Protein 7W2I (pdb70)

Organism: Mycobacterium tuberculosis (strain ATCC 25618 / H37Rv) (NCBI:txid83332)

Sequence (714 aa):
IDITGDWTVAVYCAASSPTHAELLELAAEVGAAIAGRGWTLVWGGGHVSAMGAVASAARACGGWTVGVIPKMLVYRELADHDADELIVTDTMWERKQIMEDRSDAFIVLPGGVGTLDELFDAWTDGYLGTHDKPIVMVDPWGHFDGLRAWLNGLLDTGYVSPTAMERLVVVDNVKDALRACAPSWTVAVYCAASSPTHAELLELAAEVGAAIAGRGWTLVWGGGHVSAMGAVASAARACGGWTVGVIPKMLVYRELADHDADELIVTDTMWERKQIMEDRSDAFIVLPGGVGTLDELFDAWTDGYLGTHDKPIVMVDPWGHFDGLRAWLNGLLDTGYVSPTAMERLVVVDNVKDALRACAPSWTVAVYCAASSPTHAELLELAAEVGAAIAGRGWTLVWGGGHVSAMGAVASAARACGGWTVGVIPKMLVYRELADHDADELIVTDTMWERKQIMEDRSDAFIVLPGGVGTLDELFDAWTDGYLGTHDKPIVMVDPWGHFDGLRAWLNGLLDTGYVSPTAMERLVVVDNVKDALRACAPSWTVAVYCAASSPTHAELLELAAEVGAAIAGRGWTLVWGGGHVSAMGAVASAARACGGWTVGVIPKMLVYRELADHDADELIVTDTMWERKQIMEDRSDAFIVLPGGVGTLDELFDAWTDGYLGTHDKPIVMVDPWGHFDGLRAWLNGLLDTGYVSPTAMERLVVVDNVKDALRACAPS

GO terms:
  GO:0009691 cytokinin biosynthetic process (P, IDA)
  GO:0016799 hydrolase activity, hydrolyzing N-glycosyl compounds (F, IDA)
  GO:0102682 cytokinin riboside 5'-monophosphate phosphoribohydrolase activity (F, EXP)

Structure (mmCIF, N/CA/C/O backbone):
data_7W2I
#
_entry.id   7W2I
#
_cell.length_a   67.958
_cell.length_b   75.976
_cell.length_c   134.953
_cell.angle_alpha   90.000
_cell.angle_beta   90.000
_cell.angle_gamma   90.000
#
_symmetry.space_group_name_H-M   'P 21 21 21'
#
loop_
_entity.id
_entity.type
_entity.pdbx_description
1 polymer "Cytokinin riboside 5'-monophosphate phosphoribohydrolase"
2 polymer "Cytokinin riboside 5'-monophosphate phosphoribohydrolase"
3 non-polymer 'MAGNESIUM ION'
4 non-polymer 1,2-ETHANEDIOL
5 non-polymer DI(HYDROXYETHYL)ETHER
6 non-polymer GLYCEROL
7 water water
#
loop_
_atom_site.group_PDB
_atom_site.id
_atom_site.type_symbol
_atom_site.label_atom_id
_atom_site.label_alt_id
_atom_site.label_comp_id
_atom_site.label_asym_id
_atom_site.label_entity_id
_atom_site.label_seq_id
_atom_site.pdbx_PDB_ins_code
_atom_site.Cartn_x
_atom_site.Cartn_y
_atom_site.Cartn_z
_atom_site.occupancy
_atom_site.B_iso_or_equiv
_atom_site.auth_seq_id
_atom_site.auth_comp_id
_atom_site.auth_asym_id
_atom_site.auth_atom_id
_atom_site.pdbx_PDB_model_num
ATOM 1 N N . ILE A 1 1 ? 2.280 -40.612 8.377 1.00 36.52 5 ILE A N 1
ATOM 2 C CA . ILE A 1 1 ? 2.998 -40.052 7.187 1.00 40.88 5 ILE A CA 1
ATOM 3 C C . ILE A 1 1 ? 3.410 -38.596 7.475 1.00 40.11 5 ILE A C 1
ATOM 4 O O . ILE A 1 1 ? 2.599 -37.819 8.037 1.00 41.45 5 ILE A O 1
ATOM 9 N N . ASP A 1 2 ? 4.629 -38.222 7.089 1.00 38.72 6 ASP A N 1
ATOM 10 C CA . ASP A 1 2 ? 5.194 -36.877 7.385 1.00 40.89 6 ASP A CA 1
ATOM 11 C C . ASP A 1 2 ? 4.236 -35.790 6.871 1.00 38.86 6 ASP A C 1
ATOM 12 O O . ASP A 1 2 ? 3.712 -35.955 5.769 1.00 41.53 6 ASP A O 1
ATOM 17 N N . ILE A 1 3 ? 4.074 -34.689 7.606 1.00 33.78 7 ILE A N 1
ATOM 18 C CA . ILE A 1 3 ? 3.203 -33.547 7.187 1.00 31.88 7 ILE A CA 1
ATOM 19 C C . ILE A 1 3 ? 3.767 -32.938 5.890 1.00 31.56 7 ILE A C 1
ATOM 20 O O . ILE A 1 3 ? 4.980 -32.947 5.731 1.00 28.12 7 ILE A O 1
ATOM 25 N N . THR A 1 4 ? 2.903 -32.490 4.968 1.00 31.00 8 THR A N 1
ATOM 26 C CA . THR A 1 4 ? 3.233 -31.570 3.839 1.00 29.30 8 THR A CA 1
ATOM 27 C C . THR A 1 4 ? 2.364 -30.314 3.932 1.00 26.57 8 THR A C 1
ATOM 28 O O . THR A 1 4 ? 1.268 -30.327 4.592 1.00 20.89 8 THR A O 1
ATOM 32 N N . GLY A 1 5 ? 2.847 -29.232 3.326 1.00 24.22 9 GLY A N 1
ATOM 33 C CA . GLY A 1 5 ? 2.038 -28.018 3.152 1.00 24.12 9 GLY A CA 1
ATOM 34 C C . GLY A 1 5 ? 1.843 -27.254 4.453 1.00 23.97 9 GLY A C 1
ATOM 35 O O . GLY A 1 5 ? 0.837 -26.523 4.522 1.00 25.38 9 GLY A O 1
ATOM 36 N N . ASP A 1 6 ? 2.808 -27.328 5.392 1.00 18.49 10 ASP A N 1
ATOM 37 C CA . ASP A 1 6 ? 2.716 -26.693 6.730 1.00 16.95 10 ASP A CA 1
ATOM 38 C C . ASP A 1 6 ? 3.675 -25.488 6.819 1.00 13.67 10 ASP A C 1
ATOM 39 O O . ASP A 1 6 ? 3.772 -24.921 7.901 1.00 13.91 10 ASP A O 1
ATOM 44 N N . TRP A 1 7 ? 4.441 -25.218 5.778 1.00 11.41 11 TRP A N 1
ATOM 45 C CA . TRP A 1 7 ? 5.540 -24.215 5.850 1.00 10.29 11 TRP A CA 1
ATOM 46 C C . TRP A 1 7 ? 5.855 -23.665 4.467 1.00 8.68 11 TRP A C 1
ATOM 47 O O . TRP A 1 7 ? 5.730 -24.360 3.425 1.00 8.21 11 TRP A O 1
ATOM 58 N N . THR A 1 8 ? 6.267 -22.410 4.446 1.00 8.64 12 THR A N 1
ATOM 59 C CA . THR A 1 8 ? 6.565 -21.695 3.208 1.00 7.59 12 THR A CA 1
ATOM 60 C C . THR A 1 8 ? 7.914 -21.009 3.343 1.00 7.52 12 THR A C 1
ATOM 61 O O . THR A 1 8 ? 8.123 -20.278 4.316 1.00 7.25 12 THR A O 1
ATOM 65 N N . VAL A 1 9 ? 8.737 -21.151 2.333 1.00 6.83 13 VAL A N 1
ATOM 66 C CA . VAL A 1 9 ? 10.054 -20.451 2.307 1.00 7.08 13 VAL A CA 1
ATOM 67 C C . VAL A 1 9 ? 10.101 -19.552 1.081 1.00 6.96 13 VAL A C 1
ATOM 68 O O . VAL A 1 9 ? 9.888 -20.053 -0.019 1.00 6.79 13 VAL A O 1
ATOM 72 N N . ALA A 1 10 ? 10.506 -18.298 1.279 1.00 6.74 14 ALA A N 1
ATOM 73 C CA . ALA A 1 10 ? 10.803 -17.338 0.221 1.00 6.66 14 ALA A CA 1
ATOM 74 C C . ALA A 1 10 ? 12.277 -17.484 -0.112 1.00 6.79 14 ALA A C 1
ATOM 75 O O . ALA A 1 10 ? 13.086 -17.470 0.804 1.00 7.31 14 ALA A O 1
ATOM 77 N N . VAL A 1 11 ? 12.577 -17.514 -1.377 1.00 6.24 15 VAL A N 1
ATOM 78 C CA . VAL A 1 11 ? 13.983 -17.505 -1.854 1.00 6.93 15 VAL A CA 1
ATOM 79 C C . VAL A 1 11 ? 14.219 -16.256 -2.671 1.00 8.05 15 VAL A C 1
ATOM 80 O O . VAL A 1 11 ? 13.509 -16.066 -3.673 1.00 9.12 15 VAL A O 1
ATOM 84 N N . TYR A 1 12 ? 15.245 -15.493 -2.292 1.00 7.80 16 TYR A N 1
ATOM 85 C CA . TYR A 1 12 ? 15.645 -14.250 -2.982 1.00 8.64 16 TYR A CA 1
ATOM 86 C C . TYR A 1 12 ? 16.943 -14.600 -3.691 1.00 8.99 16 TYR A C 1
ATOM 87 O O . TYR A 1 12 ? 17.788 -15.137 -3.017 1.00 7.99 16 TYR A O 1
ATOM 96 N N . CYS A 1 13 ? 17.035 -14.351 -4.982 1.00 9.47 17 CYS A N 1
ATOM 97 C CA . CYS A 1 13 ? 18.178 -14.879 -5.759 1.00 10.26 17 CYS A CA 1
ATOM 98 C C . CYS A 1 13 ? 18.250 -14.162 -7.092 1.00 11.10 17 CYS A C 1
ATOM 99 O O . CYS A 1 13 ? 17.316 -13.425 -7.466 1.00 10.48 17 CYS A O 1
ATOM 102 N N . ALA A 1 14 ? 19.375 -14.336 -7.770 1.00 12.45 18 ALA A N 1
ATOM 103 C CA . ALA A 1 14 ? 19.735 -13.581 -8.981 1.00 12.40 18 ALA A CA 1
ATOM 104 C C . ALA A 1 14 ? 18.694 -13.702 -10.078 1.00 12.48 18 ALA A C 1
ATOM 105 O O . ALA A 1 14 ? 18.128 -14.799 -10.350 1.00 12.02 18 ALA A O 1
ATOM 107 N N . ALA A 1 15 ? 18.580 -12.601 -10.807 1.00 14.28 19 ALA A N 1
ATOM 108 C CA . ALA A 1 15 ? 17.708 -12.508 -11.982 1.00 16.54 19 ALA A CA 1
ATOM 109 C C . ALA A 1 15 ? 18.508 -12.560 -13.277 1.00 15.69 19 ALA A C 1
ATOM 110 O O . ALA A 1 15 ? 17.845 -12.609 -14.282 1.00 18.32 19 ALA A O 1
ATOM 112 N N . SER A 1 16 ? 19.833 -12.505 -13.296 1.00 15.77 20 SER A N 1
ATOM 113 C CA A SER A 1 16 ? 20.539 -12.277 -14.582 0.50 17.71 20 SER A CA 1
ATOM 114 C CA B SER A 1 16 ? 20.576 -12.247 -14.563 0.50 18.02 20 SER A CA 1
ATOM 115 C C . SER A 1 16 ? 21.476 -13.408 -14.985 1.00 16.94 20 SER A C 1
ATOM 116 O O . SER A 1 16 ? 21.291 -13.999 -16.071 1.00 18.11 20 SER A O 1
ATOM 121 N N . PRO A 1 17 ? 22.537 -13.720 -14.240 1.00 17.42 21 PRO A N 1
ATOM 122 C CA . PRO A 1 17 ? 23.545 -14.588 -14.826 1.00 15.88 21 PRO A CA 1
ATOM 123 C C . PRO A 1 17 ? 23.115 -16.059 -14.985 1.00 14.78 21 PRO A C 1
ATOM 124 O O . PRO A 1 17 ? 22.181 -16.517 -14.314 1.00 13.31 21 PRO A O 1
ATOM 128 N N . THR A 1 18 ? 23.811 -16.787 -15.876 1.00 12.77 22 THR A N 1
ATOM 129 C CA . THR A 1 18 ? 23.554 -18.229 -16.111 1.00 13.63 22 THR A CA 1
ATOM 130 C C . THR A 1 18 ? 24.718 -19.082 -15.637 1.00 13.74 22 THR A C 1
ATOM 131 O O . THR A 1 18 ? 24.746 -20.271 -15.993 1.00 13.84 22 THR A O 1
ATOM 135 N N . HIS A 1 19 ? 25.598 -18.559 -14.762 1.00 11.98 23 HIS A N 1
ATOM 136 C CA . HIS A 1 19 ? 26.727 -19.372 -14.251 1.00 12.02 23 HIS A CA 1
ATOM 137 C C . HIS A 1 19 ? 26.229 -20.712 -13.752 1.00 11.35 23 HIS A C 1
ATOM 138 O O . HIS A 1 19 ? 25.247 -20.770 -12.945 1.00 9.72 23 HIS A O 1
ATOM 145 N N . ALA A 1 20 ? 26.929 -21.784 -14.111 1.00 11.45 24 ALA A N 1
ATOM 146 C CA . ALA A 1 20 ? 26.475 -23.131 -13.744 1.00 10.58 24 ALA A CA 1
ATOM 147 C C . ALA A 1 20 ? 26.386 -23.263 -12.229 1.00 10.96 24 ALA A C 1
ATOM 148 O O . ALA A 1 20 ? 25.443 -23.948 -11.781 1.00 10.58 24 ALA A O 1
ATOM 150 N N . GLU A 1 21 ? 27.366 -22.740 -11.471 1.00 10.30 25 GLU A N 1
ATOM 151 C CA . GLU A 1 21 ? 27.414 -22.925 -9.993 1.00 10.73 25 GLU A CA 1
ATOM 152 C C . GLU A 1 21 ? 26.152 -22.272 -9.381 1.00 9.20 25 GLU A C 1
ATOM 153 O O . GLU A 1 21 ? 25.613 -22.849 -8.384 1.00 9.70 25 GLU A O 1
ATOM 159 N N . LEU A 1 22 ? 25.674 -21.208 -10.011 1.00 8.76 26 LEU A N 1
ATOM 160 C CA . LEU A 1 22 ? 24.487 -20.442 -9.514 1.00 8.19 26 LEU A CA 1
ATOM 161 C C . LEU A 1 22 ? 23.211 -21.252 -9.806 1.00 8.34 26 LEU A C 1
ATOM 162 O O . LEU A 1 22 ? 22.404 -21.455 -8.899 1.00 7.20 26 LEU A O 1
ATOM 167 N N . LEU A 1 23 ? 23.026 -21.690 -11.051 1.00 8.32 27 LEU A N 1
ATOM 168 C CA . LEU A 1 23 ? 21.813 -22.482 -11.354 1.00 9.42 27 LEU A CA 1
ATOM 169 C C . LEU A 1 23 ? 21.813 -23.797 -10.569 1.00 9.62 27 LEU A C 1
ATOM 170 O O . LEU A 1 23 ? 20.717 -24.247 -10.157 1.00 8.09 27 LEU A O 1
ATOM 175 N N . GLU A 1 24 ? 22.968 -24.461 -10.372 1.00 8.73 28 GLU A N 1
ATOM 176 C CA . GLU A 1 24 ? 22.996 -25.716 -9.601 1.00 9.73 28 GLU A CA 1
ATOM 177 C C . GLU A 1 24 ? 22.501 -25.440 -8.183 1.00 9.12 28 GLU A C 1
ATOM 178 O O . GLU A 1 24 ? 21.760 -26.276 -7.619 1.00 9.30 28 GLU A O 1
ATOM 184 N N . LEU A 1 25 ? 23.018 -24.373 -7.555 1.00 9.17 29 LEU A N 1
ATOM 185 C CA . LEU A 1 25 ? 22.671 -24.077 -6.158 1.00 8.53 29 LEU A CA 1
ATOM 186 C C . LEU A 1 25 ? 21.157 -23.820 -6.059 1.00 7.57 29 LEU A C 1
ATOM 187 O O . LEU A 1 25 ? 20.519 -24.337 -5.128 1.00 7.57 29 LEU A O 1
ATOM 192 N N . ALA A 1 26 ? 20.646 -22.942 -6.915 1.00 7.20 30 ALA A N 1
ATOM 193 C CA . ALA A 1 26 ? 19.231 -22.513 -6.871 1.00 6.64 30 ALA A CA 1
ATOM 194 C C . ALA A 1 26 ? 18.353 -23.746 -7.119 1.00 6.89 30 ALA A C 1
ATOM 195 O O . ALA A 1 26 ? 17.401 -23.923 -6.334 1.00 6.01 30 ALA A O 1
ATOM 197 N N . ALA A 1 27 ? 18.703 -24.645 -8.056 1.00 7.19 31 ALA A N 1
ATOM 198 C CA . ALA A 1 27 ? 17.913 -25.886 -8.310 1.00 8.44 31 ALA A CA 1
ATOM 199 C C . ALA A 1 27 ? 17.965 -26.816 -7.101 1.00 9.06 31 ALA A C 1
ATOM 200 O O . ALA A 1 27 ? 16.938 -27.371 -6.710 1.00 8.75 31 ALA A O 1
ATOM 202 N N . GLU A 1 28 ? 19.115 -26.883 -6.422 1.00 10.07 32 GLU A N 1
ATOM 203 C CA . GLU A 1 28 ? 19.279 -27.751 -5.240 1.00 10.87 32 GLU A CA 1
ATOM 204 C C . GLU A 1 28 ? 18.386 -27.226 -4.109 1.00 9.45 32 GLU A C 1
ATOM 205 O O . GLU A 1 28 ? 17.723 -28.040 -3.440 1.00 8.91 32 GLU A O 1
ATOM 211 N N . VAL A 1 29 ? 18.291 -25.902 -3.959 1.00 8.24 33 VAL A N 1
ATOM 212 C CA . VAL A 1 29 ? 17.431 -25.289 -2.908 1.00 8.27 33 VAL A CA 1
ATOM 213 C C . VAL A 1 29 ? 15.944 -25.571 -3.212 1.00 7.95 33 VAL A C 1
ATOM 214 O O . VAL A 1 29 ? 15.201 -25.940 -2.273 1.00 8.70 33 VAL A O 1
ATOM 218 N N . GLY A 1 30 ? 15.545 -25.344 -4.442 1.00 7.38 34 GLY A N 1
ATOM 219 C CA . GLY A 1 30 ? 14.131 -25.528 -4.869 1.00 8.03 34 GLY A CA 1
ATOM 220 C C . GLY A 1 30 ? 13.716 -26.992 -4.695 1.00 8.28 34 GLY A C 1
ATOM 221 O O . GLY A 1 30 ? 12.631 -27.274 -4.100 1.00 8.19 34 GLY A O 1
ATOM 222 N N . ALA A 1 31 ? 14.566 -27.928 -5.113 1.00 8.65 35 ALA A N 1
ATOM 223 C CA . ALA A 1 31 ? 14.331 -29.370 -4.920 1.00 9.88 35 ALA A CA 1
ATOM 224 C C . ALA A 1 31 ? 14.183 -29.703 -3.440 1.00 10.34 35 ALA A C 1
ATOM 225 O O . ALA A 1 31 ? 13.295 -30.514 -3.097 1.00 10.73 35 ALA A O 1
ATOM 227 N N . ALA A 1 32 ? 15.014 -29.134 -2.554 1.00 9.88 36 ALA A N 1
ATOM 228 C CA . ALA A 1 32 ? 15.020 -29.490 -1.127 1.00 10.13 36 ALA A CA 1
ATOM 229 C C . ALA A 1 32 ? 13.776 -28.914 -0.463 1.00 9.51 36 ALA A C 1
ATOM 230 O O . ALA A 1 32 ? 13.231 -29.592 0.413 1.00 10.29 36 ALA A O 1
ATOM 232 N N . ILE A 1 33 ? 13.336 -27.726 -0.884 1.00 8.21 37 ILE A N 1
ATOM 233 C CA . ILE A 1 33 ? 12.136 -27.065 -0.299 1.00 8.59 37 ILE A CA 1
ATOM 234 C C . ILE A 1 33 ? 10.925 -27.968 -0.636 1.00 8.45 37 ILE A C 1
ATOM 235 O O . ILE A 1 33 ? 10.145 -28.298 0.245 1.00 8.62 37 ILE A O 1
ATOM 240 N N . ALA A 1 34 ? 10.773 -28.319 -1.898 1.00 9.04 38 ALA A N 1
ATOM 241 C CA . ALA A 1 34 ? 9.660 -29.183 -2.366 1.00 9.82 38 ALA A CA 1
ATOM 242 C C . ALA A 1 34 ? 9.775 -30.555 -1.683 1.00 11.67 38 ALA A C 1
ATOM 243 O O . ALA A 1 34 ? 8.733 -31.148 -1.279 1.00 11.40 38 ALA A O 1
ATOM 245 N N . GLY A 1 35 ? 10.995 -31.066 -1.502 1.00 11.93 39 GLY A N 1
ATOM 246 C CA . GLY A 1 35 ? 11.199 -32.395 -0.882 1.00 13.82 39 GLY A CA 1
ATOM 247 C C . GLY A 1 35 ? 10.755 -32.417 0.563 1.00 14.63 39 GLY A C 1
ATOM 248 O O . GLY A 1 35 ? 10.332 -33.489 1.024 1.00 16.75 39 GLY A O 1
ATOM 249 N N . ARG A 1 36 ? 10.805 -31.282 1.273 1.00 15.05 40 ARG A N 1
ATOM 250 C CA . ARG A 1 36 ? 10.292 -31.172 2.667 1.00 17.10 40 ARG A CA 1
ATOM 251 C C . ARG A 1 36 ? 8.757 -31.073 2.708 1.00 16.01 40 ARG A C 1
ATOM 252 O O . ARG A 1 36 ? 8.234 -30.919 3.843 1.00 20.65 40 ARG A O 1
ATOM 260 N N . GLY A 1 37 ? 8.067 -30.952 1.565 1.00 16.13 41 GLY A N 1
ATOM 261 C CA . GLY A 1 37 ? 6.635 -30.607 1.444 1.00 14.97 41 GLY A CA 1
ATOM 262 C C . GLY A 1 37 ? 6.311 -29.151 1.782 1.00 14.62 41 GLY A C 1
ATOM 263 O O . GLY A 1 37 ? 5.193 -28.865 2.286 1.00 16.47 41 GLY A O 1
ATOM 264 N N . TRP A 1 38 ? 7.251 -28.236 1.548 1.00 11.12 42 TRP A N 1
ATOM 265 C CA . TRP A 1 38 ? 7.084 -26.790 1.808 1.00 10.73 42 TRP A CA 1
ATOM 266 C C . TRP A 1 38 ? 6.708 -26.072 0.511 1.00 9.52 42 TRP A C 1
ATOM 267 O O . TRP A 1 38 ? 7.050 -26.548 -0.570 1.00 10.50 42 TRP A O 1
ATOM 278 N N . THR A 1 39 ? 6.031 -24.939 0.621 1.00 8.64 43 THR A N 1
ATOM 279 C CA . THR A 1 39 ? 5.731 -24.112 -0.536 1.00 8.50 43 THR A CA 1
ATOM 280 C C . THR A 1 39 ? 6.956 -23.244 -0.774 1.00 7.73 43 THR A C 1
ATOM 281 O O . THR A 1 39 ? 7.528 -22.804 0.236 1.00 7.44 43 THR A O 1
ATOM 285 N N . LEU A 1 40 ? 7.255 -22.997 -2.026 1.00 7.15 44 LEU A N 1
ATOM 286 C CA . LEU A 1 40 ? 8.256 -21.979 -2.433 1.00 6.98 44 LEU A CA 1
ATOM 287 C C . LEU A 1 40 ? 7.518 -20.683 -2.741 1.00 6.53 44 LEU A C 1
ATOM 288 O O . LEU A 1 40 ? 6.642 -20.682 -3.640 1.00 6.48 44 LEU A O 1
ATOM 293 N N . VAL A 1 41 ? 8.001 -19.590 -2.181 1.00 6.19 45 VAL A N 1
ATOM 294 C CA . VAL A 1 41 ? 7.721 -18.225 -2.682 1.00 6.10 45 VAL A CA 1
ATOM 295 C C . VAL A 1 41 ? 8.995 -17.681 -3.316 1.00 6.51 45 VAL A C 1
ATOM 296 O O . VAL A 1 41 ? 10.094 -17.878 -2.743 1.00 6.62 45 VAL A O 1
ATOM 300 N N . TRP A 1 42 ? 8.857 -17.069 -4.475 1.00 6.28 46 TRP A N 1
ATOM 301 C CA . TRP A 1 42 ? 10.009 -16.397 -5.128 1.00 6.64 46 TRP A CA 1
ATOM 302 C C . TRP A 1 42 ? 9.531 -15.217 -5.985 1.00 6.82 46 TRP A C 1
ATOM 303 O O . TRP A 1 42 ? 8.311 -14.984 -6.054 1.00 5.83 46 TRP A O 1
ATOM 314 N N . GLY A 1 43 ? 10.467 -14.480 -6.567 1.00 6.81 47 GLY A N 1
ATOM 315 C CA . GLY A 1 43 ? 10.188 -13.219 -7.281 1.00 7.52 47 GLY A CA 1
ATOM 316 C C . GLY A 1 43 ? 9.555 -13.451 -8.635 1.00 7.25 47 GLY A C 1
ATOM 317 O O . GLY A 1 43 ? 9.376 -12.467 -9.356 1.00 7.36 47 GLY A O 1
ATOM 318 N N . GLY A 1 44 ? 9.285 -14.702 -9.009 1.00 7.98 48 GLY A N 1
ATOM 319 C CA . GLY A 1 44 ? 8.397 -15.037 -10.149 1.00 8.49 48 GLY A CA 1
ATOM 320 C C . GLY A 1 44 ? 9.116 -15.035 -11.485 1.00 9.65 48 GLY A C 1
ATOM 321 O O . GLY A 1 44 ? 8.415 -15.070 -12.514 1.00 10.92 48 GLY A O 1
ATOM 322 N N . GLY A 1 45 ? 10.448 -14.992 -11.516 1.00 9.30 49 GLY A N 1
ATOM 323 C CA . GLY A 1 45 ? 11.187 -14.946 -12.801 1.00 9.99 49 GLY A CA 1
ATOM 324 C C . GLY A 1 45 ? 11.502 -16.321 -13.327 1.00 10.36 49 GLY A C 1
ATOM 325 O O . GLY A 1 45 ? 11.582 -17.257 -12.543 1.00 9.85 49 GLY A O 1
ATOM 326 N N . HIS A 1 46 ? 11.674 -16.465 -14.632 1.00 11.42 50 HIS A N 1
ATOM 327 C CA . HIS A 1 46 ? 12.042 -17.760 -15.252 1.00 12.59 50 HIS A CA 1
ATOM 328 C C . HIS A 1 46 ? 13.526 -17.744 -15.616 1.00 13.90 50 HIS A C 1
ATOM 329 O O . HIS A 1 46 ? 13.950 -18.735 -16.134 1.00 16.33 50 HIS A O 1
ATOM 336 N N . VAL A 1 47 ? 14.223 -16.649 -15.366 1.00 14.38 51 VAL A N 1
ATOM 337 C CA . VAL A 1 47 ? 15.645 -16.412 -15.779 1.00 17.15 51 VAL A CA 1
ATOM 338 C C . VAL A 1 47 ? 16.579 -16.785 -14.624 1.00 13.88 51 VAL A C 1
ATOM 339 O O . VAL A 1 47 ? 16.198 -16.596 -13.452 1.00 12.57 51 VAL A O 1
ATOM 343 N N . SER A 1 48 ? 17.811 -17.233 -14.924 1.00 11.24 52 SER A N 1
ATOM 344 C CA . SER A 1 48 ? 18.873 -17.255 -13.882 1.00 9.70 52 SER A CA 1
ATOM 345 C C . SER A 1 48 ? 18.438 -18.092 -12.664 1.00 8.59 52 SER A C 1
ATOM 346 O O . SER A 1 48 ? 17.730 -19.151 -12.797 1.00 8.88 52 SER A O 1
ATOM 349 N N . ALA A 1 49 ? 18.908 -17.738 -11.486 1.00 7.34 53 ALA A N 1
ATOM 350 C CA . ALA A 1 49 ? 18.654 -18.493 -10.241 1.00 7.38 53 ALA A CA 1
ATOM 351 C C . ALA A 1 49 ? 17.142 -18.550 -9.996 1.00 7.02 53 ALA A C 1
ATOM 352 O O . ALA A 1 49 ? 16.636 -19.574 -9.507 1.00 6.39 53 ALA A O 1
ATOM 354 N N . MET A 1 50 ? 16.437 -17.460 -10.273 1.00 7.86 54 MET A N 1
ATOM 355 C CA . MET A 1 50 ? 14.965 -17.446 -10.017 1.00 8.96 54 MET A CA 1
ATOM 356 C C . MET A 1 50 ? 14.293 -18.572 -10.814 1.00 8.66 54 MET A C 1
ATOM 357 O O . MET A 1 50 ? 13.470 -19.356 -10.262 1.00 8.45 54 MET A O 1
ATOM 362 N N . GLY A 1 51 ? 14.632 -18.727 -12.085 1.00 8.47 55 GLY A N 1
ATOM 363 C CA . GLY A 1 51 ? 14.033 -19.806 -12.891 1.00 9.28 55 GLY A CA 1
ATOM 364 C C . GLY A 1 51 ? 14.405 -21.184 -12.382 1.00 8.53 55 GLY A C 1
ATOM 365 O O . GLY A 1 51 ? 13.562 -22.122 -12.356 1.00 8.25 55 GLY A O 1
ATOM 366 N N . ALA A 1 52 ? 15.659 -21.383 -11.960 1.00 7.69 56 ALA A N 1
ATOM 367 C CA . ALA A 1 52 ? 16.125 -22.679 -11.442 1.00 7.51 56 ALA A CA 1
ATOM 368 C C . ALA A 1 52 ? 15.414 -23.104 -10.164 1.00 6.71 56 ALA A C 1
ATOM 369 O O . ALA A 1 52 ? 15.003 -24.283 -10.055 1.00 6.24 56 ALA A O 1
ATOM 371 N N . VAL A 1 53 ? 15.271 -22.217 -9.183 1.00 6.21 57 VAL A N 1
ATOM 372 C CA . VAL A 1 53 ? 14.683 -22.584 -7.880 1.00 6.31 57 VAL A CA 1
ATOM 373 C C . VAL A 1 53 ? 13.216 -23.024 -8.087 1.00 6.28 57 VAL A C 1
ATOM 374 O O . VAL A 1 53 ? 12.794 -24.121 -7.567 1.00 6.48 57 VAL A O 1
ATOM 378 N N . ALA A 1 54 ? 12.498 -22.314 -8.926 1.00 6.97 58 ALA A N 1
ATOM 379 C CA . ALA A 1 54 ? 11.049 -22.609 -9.130 1.00 7.37 58 ALA A CA 1
ATOM 380 C C . ALA A 1 54 ? 10.880 -23.830 -10.030 1.00 7.41 58 ALA A C 1
ATOM 381 O O . ALA A 1 54 ? 10.027 -24.651 -9.719 1.00 7.15 58 ALA A O 1
ATOM 383 N N . SER A 1 55 ? 11.665 -23.974 -11.092 1.00 8.66 59 SER A N 1
ATOM 384 C CA . SER A 1 55 ? 11.612 -25.170 -11.989 1.00 10.24 59 SER A CA 1
ATOM 385 C C . SER A 1 55 ? 11.900 -26.448 -11.198 1.00 10.35 59 SER A C 1
ATOM 386 O O . SER A 1 55 ? 11.146 -27.448 -11.298 1.00 9.54 59 SER A O 1
ATOM 389 N N . ALA A 1 56 ? 12.940 -26.465 -10.367 1.00 9.66 60 ALA A N 1
ATOM 390 C CA . ALA A 1 56 ? 13.328 -27.622 -9.537 1.00 9.86 60 ALA A CA 1
ATOM 391 C C . ALA A 1 56 ? 12.262 -27.920 -8.492 1.00 9.25 60 ALA A C 1
ATOM 392 O O . ALA A 1 56 ? 11.976 -29.118 -8.274 1.00 9.49 60 ALA A O 1
ATOM 394 N N . ALA A 1 57 ? 11.678 -26.903 -7.835 1.00 8.26 61 ALA A N 1
ATOM 395 C CA . ALA A 1 57 ? 10.603 -27.141 -6.841 1.00 8.92 61 ALA A CA 1
ATOM 396 C C . ALA A 1 57 ? 9.417 -27.852 -7.551 1.00 9.23 61 ALA A C 1
ATOM 397 O O . ALA A 1 57 ? 8.927 -28.859 -7.033 1.00 10.06 61 ALA A O 1
ATOM 399 N N . ARG A 1 58 ? 9.014 -27.360 -8.702 1.00 9.42 62 ARG A N 1
ATOM 400 C CA . ARG A 1 58 ? 7.843 -27.947 -9.406 1.00 10.31 62 ARG A CA 1
ATOM 401 C C . ARG A 1 58 ? 8.193 -29.362 -9.848 1.00 12.25 62 ARG A C 1
ATOM 402 O O . ARG A 1 58 ? 7.301 -30.236 -9.810 1.00 12.82 62 ARG A O 1
ATOM 410 N N . ALA A 1 59 ? 9.420 -29.586 -10.311 1.00 12.52 63 ALA A N 1
ATOM 411 C CA . ALA A 1 59 ? 9.844 -30.924 -10.800 1.00 14.09 63 ALA A CA 1
ATOM 412 C C . ALA A 1 59 ? 9.800 -31.956 -9.667 1.00 14.61 63 ALA A C 1
ATOM 413 O O . ALA A 1 59 ? 9.609 -33.160 -9.970 1.00 16.47 63 ALA A O 1
ATOM 415 N N . CYS A 1 60 ? 9.904 -31.545 -8.398 1.00 12.86 64 CYS A N 1
ATOM 416 C CA . CYS A 1 60 ? 9.817 -32.401 -7.193 1.00 14.11 64 CYS A CA 1
ATOM 417 C C . CYS A 1 60 ? 8.419 -32.365 -6.584 1.00 13.66 64 CYS A C 1
ATOM 418 O O . CYS A 1 60 ? 8.302 -32.796 -5.433 1.00 16.04 64 CYS A O 1
ATOM 421 N N . GLY A 1 61 ? 7.434 -31.834 -7.342 1.00 15.63 65 GLY A N 1
ATOM 422 C CA . GLY A 1 61 ? 5.997 -31.796 -6.981 1.00 14.61 65 GLY A CA 1
ATOM 423 C C . GLY A 1 61 ? 5.662 -30.706 -5.970 1.00 15.13 65 GLY A C 1
ATOM 424 O O . GLY A 1 61 ? 4.654 -30.819 -5.252 1.00 15.79 65 GLY A O 1
ATOM 425 N N . GLY A 1 62 ? 6.472 -29.658 -5.862 1.00 11.77 66 GLY A N 1
ATOM 426 C CA . GLY A 1 62 ? 6.173 -28.614 -4.867 1.00 10.92 66 GLY A CA 1
ATOM 427 C C . GLY A 1 62 ? 5.320 -27.516 -5.476 1.00 9.15 66 GLY A C 1
ATOM 428 O O . GLY A 1 62 ? 5.439 -27.231 -6.696 1.00 12.53 66 GLY A O 1
ATOM 429 N N . TRP A 1 63 ? 4.612 -26.807 -4.628 1.00 8.10 67 TRP A N 1
ATOM 430 C CA . TRP A 1 63 ? 3.848 -25.589 -4.956 1.00 8.09 67 TRP A CA 1
ATOM 431 C C . TRP A 1 63 ? 4.777 -24.379 -5.054 1.00 7.87 67 TRP A C 1
ATOM 432 O O . TRP A 1 63 ? 5.613 -24.184 -4.140 1.00 8.40 67 TRP A O 1
ATOM 443 N N . THR A 1 64 ? 4.594 -23.588 -6.092 1.00 7.13 68 THR A N 1
ATOM 444 C CA . THR A 1 64 ? 5.421 -22.394 -6.397 1.00 7.02 68 THR A CA 1
ATOM 445 C C . THR A 1 64 ? 4.526 -21.175 -6.523 1.00 6.59 68 THR A C 1
ATOM 446 O O . THR A 1 64 ? 3.632 -21.156 -7.392 1.00 7.52 68 THR A O 1
ATOM 450 N N . VAL A 1 65 ? 4.871 -20.149 -5.759 1.00 6.74 69 VAL A N 1
ATOM 451 C CA . VAL A 1 65 ? 4.126 -18.862 -5.712 1.00 6.33 69 VAL A CA 1
ATOM 452 C C . VAL A 1 65 ? 5.086 -17.767 -6.117 1.00 6.49 69 VAL A C 1
ATOM 453 O O . VAL A 1 65 ? 6.031 -17.482 -5.332 1.00 5.69 69 VAL A O 1
ATOM 457 N N . GLY A 1 66 ? 4.882 -17.233 -7.316 1.00 6.20 70 GLY A N 1
ATOM 458 C CA . GLY A 1 66 ? 5.716 -16.137 -7.816 1.00 6.89 70 GLY A CA 1
ATOM 459 C C . GLY A 1 66 ? 5.056 -14.811 -7.611 1.00 7.61 70 GLY A C 1
ATOM 460 O O . GLY A 1 66 ? 3.880 -14.669 -7.946 1.00 8.94 70 GLY A O 1
ATOM 461 N N . VAL A 1 67 ? 5.839 -13.829 -7.185 1.00 7.77 71 VAL A N 1
ATOM 462 C CA . VAL A 1 67 ? 5.323 -12.469 -6.877 1.00 7.93 71 VAL A CA 1
ATOM 463 C C . VAL A 1 67 ? 6.220 -11.492 -7.616 1.00 7.84 71 VAL A C 1
ATOM 464 O O . VAL A 1 67 ? 7.424 -11.354 -7.306 1.00 6.85 71 VAL A O 1
ATOM 468 N N . ILE A 1 68 ? 5.671 -10.877 -8.644 1.00 8.33 72 ILE A N 1
ATOM 469 C CA . ILE A 1 68 ? 6.485 -10.097 -9.618 1.00 8.76 72 ILE A CA 1
ATOM 470 C C . ILE A 1 68 ? 5.823 -8.743 -9.850 1.00 9.62 72 ILE A C 1
ATOM 471 O O . ILE A 1 68 ? 4.599 -8.629 -10.047 1.00 9.89 72 ILE A O 1
ATOM 476 N N . PRO A 1 69 ? 6.590 -7.647 -9.810 1.00 10.14 73 PRO A N 1
ATOM 477 C CA . PRO A 1 69 ? 6.045 -6.344 -10.145 1.00 10.89 73 PRO A CA 1
ATOM 478 C C . PRO A 1 69 ? 5.895 -6.194 -11.655 1.00 10.81 73 PRO A C 1
ATOM 479 O O . PRO A 1 69 ? 6.652 -6.720 -12.412 1.00 10.24 73 PRO A O 1
ATOM 483 N N . LYS A 1 70 ? 4.885 -5.411 -12.048 1.00 11.66 74 LYS A N 1
ATOM 484 C CA . LYS A 1 70 ? 4.625 -5.126 -13.481 1.00 12.64 74 LYS A CA 1
ATOM 485 C C . LYS A 1 70 ? 5.907 -4.694 -14.214 1.00 12.88 74 LYS A C 1
ATOM 486 O O . LYS A 1 70 ? 6.100 -5.115 -15.369 1.00 13.13 74 LYS A O 1
ATOM 492 N N . MET A 1 71 ? 6.794 -3.933 -13.573 1.00 15.96 75 MET A N 1
ATOM 493 C CA . MET A 1 71 ? 8.038 -3.440 -14.219 1.00 17.36 75 MET A CA 1
ATOM 494 C C . MET A 1 71 ? 8.914 -4.595 -14.722 1.00 16.68 75 MET A C 1
ATOM 495 O O . MET A 1 71 ? 9.492 -4.478 -15.800 1.00 17.38 75 MET A O 1
ATOM 500 N N . LEU A 1 72 ? 8.951 -5.723 -14.027 1.00 15.41 76 LEU A N 1
ATOM 501 C CA . LEU A 1 72 ? 9.746 -6.901 -14.447 1.00 12.76 76 LEU A CA 1
ATOM 502 C C . LEU A 1 72 ? 8.954 -7.798 -15.399 1.00 12.60 76 LEU A C 1
ATOM 503 O O . LEU A 1 72 ? 9.583 -8.474 -16.221 1.00 11.96 76 LEU A O 1
ATOM 508 N N . VAL A 1 73 ? 7.618 -7.780 -15.354 1.00 12.13 77 VAL A N 1
ATOM 509 C CA . VAL A 1 73 ? 6.792 -8.466 -16.393 1.00 11.28 77 VAL A CA 1
ATOM 510 C C . VAL A 1 73 ? 7.096 -7.797 -17.737 1.00 12.30 77 VAL A C 1
ATOM 511 O O . VAL A 1 73 ? 7.195 -8.489 -18.783 1.00 12.43 77 VAL A O 1
ATOM 515 N N . TYR A 1 74 ? 7.281 -6.489 -17.741 1.00 14.48 78 TYR A N 1
ATOM 516 C CA . TYR A 1 74 ? 7.567 -5.746 -18.997 1.00 16.31 78 TYR A CA 1
ATOM 517 C C . TYR A 1 74 ? 8.900 -6.202 -19.605 1.00 17.09 78 TYR A C 1
ATOM 518 O O . TYR A 1 74 ? 9.083 -6.054 -20.829 1.00 17.35 78 TYR A O 1
ATOM 527 N N . ARG A 1 75 ? 9.797 -6.760 -18.795 1.00 16.54 79 ARG A N 1
ATOM 528 C CA . ARG A 1 75 ? 11.132 -7.222 -19.257 1.00 19.13 79 ARG A CA 1
ATOM 529 C C . ARG A 1 75 ? 11.111 -8.695 -19.655 1.00 18.02 79 ARG A C 1
ATOM 530 O O . ARG A 1 75 ? 12.228 -9.278 -19.754 1.00 17.61 79 ARG A O 1
ATOM 538 N N . GLU A 1 76 ? 9.921 -9.286 -19.846 1.00 16.36 80 GLU A N 1
ATOM 539 C CA . GLU A 1 76 ? 9.695 -10.683 -20.310 1.00 17.16 80 GLU A CA 1
ATOM 540 C C . GLU A 1 76 ? 10.328 -11.675 -19.329 1.00 16.72 80 GLU A C 1
ATOM 541 O O . GLU A 1 76 ? 10.849 -12.681 -19.786 1.00 18.98 80 GLU A O 1
ATOM 547 N N . LEU A 1 77 ? 10.308 -11.371 -18.031 1.00 15.54 81 LEU A N 1
ATOM 548 C CA . LEU A 1 77 ? 10.914 -12.234 -16.986 1.00 15.63 81 LEU A CA 1
ATOM 549 C C . LEU A 1 77 ? 9.891 -13.161 -16.348 1.00 13.72 81 LEU A C 1
ATOM 550 O O . LEU A 1 77 ? 10.330 -14.093 -15.714 1.00 12.83 81 LEU A O 1
ATOM 555 N N . ALA A 1 78 ? 8.588 -12.943 -16.512 1.00 12.52 82 ALA A N 1
ATOM 556 C CA . ALA A 1 78 ? 7.560 -13.689 -15.753 1.00 12.36 82 ALA A CA 1
ATOM 557 C C . ALA A 1 78 ? 7.620 -15.188 -16.073 1.00 12.96 82 ALA A C 1
ATOM 558 O O . ALA A 1 78 ? 7.705 -15.557 -17.275 1.00 11.98 82 ALA A O 1
ATOM 560 N N . ASP A 1 79 ? 7.572 -16.040 -15.038 1.00 10.54 83 ASP A N 1
ATOM 561 C CA . ASP A 1 79 ? 7.459 -17.503 -15.160 1.00 10.39 83 ASP A CA 1
ATOM 562 C C . ASP A 1 79 ? 5.971 -17.851 -15.250 1.00 10.77 83 ASP A C 1
ATOM 563 O O . ASP A 1 79 ? 5.305 -17.961 -14.188 1.00 10.31 83 ASP A O 1
ATOM 568 N N . HIS A 1 80 ? 5.446 -18.012 -16.467 1.00 11.04 84 HIS A N 1
ATOM 569 C CA . HIS A 1 80 ? 4.005 -18.346 -16.645 1.00 12.62 84 HIS A CA 1
ATOM 570 C C . HIS A 1 80 ? 3.688 -19.749 -16.119 1.00 13.74 84 HIS A C 1
ATOM 571 O O . HIS A 1 80 ? 2.490 -20.103 -16.103 1.00 12.94 84 HIS A O 1
ATOM 578 N N . ASP A 1 81 ? 4.685 -20.568 -15.754 1.00 12.60 85 ASP A N 1
ATOM 579 C CA . ASP A 1 81 ? 4.495 -21.934 -15.212 1.00 12.77 85 ASP A CA 1
ATOM 580 C C . ASP A 1 81 ? 4.389 -21.888 -13.680 1.00 11.04 85 ASP A C 1
ATOM 581 O O . ASP A 1 81 ? 4.253 -22.905 -13.100 1.00 10.39 85 ASP A O 1
ATOM 586 N N . ALA A 1 82 ? 4.455 -20.721 -13.059 1.00 10.62 86 ALA A N 1
ATOM 587 C CA . ALA A 1 82 ? 4.203 -20.584 -11.600 1.00 9.45 86 ALA A CA 1
ATOM 588 C C . ALA A 1 82 ? 2.868 -21.233 -11.281 1.00 10.05 86 ALA A C 1
ATOM 589 O O . ALA A 1 82 ? 1.928 -21.026 -12.078 1.00 9.45 86 ALA A O 1
ATOM 591 N N . ASP A 1 83 ? 2.742 -21.938 -10.169 1.00 8.75 87 ASP A N 1
ATOM 592 C CA . ASP A 1 83 ? 1.429 -22.452 -9.717 1.00 9.18 87 ASP A CA 1
ATOM 593 C C . ASP A 1 83 ? 0.518 -21.277 -9.375 1.00 9.62 87 ASP A C 1
ATOM 594 O O . ASP A 1 83 ? -0.694 -21.390 -9.677 1.00 9.08 87 ASP A O 1
ATOM 599 N N . GLU A 1 84 ? 1.046 -20.224 -8.735 1.00 8.14 88 GLU A N 1
ATOM 600 C CA . GLU A 1 84 ? 0.336 -18.952 -8.510 1.00 9.77 88 GLU A CA 1
ATOM 601 C C . GLU A 1 84 ? 1.313 -17.866 -8.972 1.00 9.51 88 GLU A C 1
ATOM 602 O O . GLU A 1 84 ? 2.485 -17.884 -8.530 1.00 8.12 88 GLU A O 1
ATOM 608 N N . LEU A 1 85 ? 0.867 -16.988 -9.867 1.00 9.24 89 LEU A N 1
ATOM 609 C CA . LEU A 1 85 ? 1.672 -15.820 -10.297 1.00 9.55 89 LEU A CA 1
ATOM 610 C C . LEU A 1 85 ? 0.910 -14.584 -9.867 1.00 10.96 89 LEU A C 1
ATOM 611 O O . LEU A 1 85 ? -0.262 -14.407 -10.318 1.00 9.85 89 LEU A O 1
ATOM 616 N N . ILE A 1 86 ? 1.510 -13.796 -8.984 1.00 9.46 90 ILE A N 1
ATOM 617 C CA . ILE A 1 86 ? 0.911 -12.549 -8.472 1.00 10.12 90 ILE A CA 1
ATOM 618 C C . ILE A 1 86 ? 1.646 -11.353 -9.079 1.00 10.31 90 ILE A C 1
ATOM 619 O O . ILE A 1 86 ? 2.830 -11.202 -8.819 1.00 11.29 90 ILE A O 1
ATOM 624 N N . VAL A 1 87 ? 0.955 -10.543 -9.894 1.00 9.41 91 VAL A N 1
ATOM 625 C CA . VAL A 1 87 ? 1.540 -9.314 -10.461 1.00 10.13 91 VAL A CA 1
ATOM 626 C C . VAL A 1 87 ? 1.180 -8.117 -9.575 1.00 10.78 91 VAL A C 1
ATOM 627 O O . VAL A 1 87 ? -0.004 -7.877 -9.334 1.00 10.09 91 VAL A O 1
ATOM 631 N N . THR A 1 88 ? 2.183 -7.360 -9.142 1.00 10.95 92 THR A N 1
ATOM 632 C CA . THR A 1 88 ? 1.992 -6.185 -8.264 1.00 12.33 92 THR A CA 1
ATOM 633 C C . THR A 1 88 ? 2.252 -4.907 -9.053 1.00 13.25 92 THR A C 1
ATOM 634 O O . THR A 1 88 ? 3.050 -4.899 -9.969 1.00 12.25 92 THR A O 1
ATOM 638 N N . ASP A 1 89 ? 1.631 -3.811 -8.615 1.00 15.37 93 ASP A N 1
ATOM 639 C CA . ASP A 1 89 ? 1.921 -2.482 -9.181 1.00 16.40 93 ASP A CA 1
ATOM 640 C C . ASP A 1 89 ? 3.279 -1.999 -8.735 1.00 17.38 93 ASP A C 1
ATOM 641 O O . ASP A 1 89 ? 3.868 -1.235 -9.484 1.00 19.38 93 ASP A O 1
ATOM 646 N N . THR A 1 90 ? 3.691 -2.320 -7.502 1.00 16.15 94 THR A N 1
ATOM 647 C CA . THR A 1 90 ? 4.869 -1.704 -6.852 1.00 16.26 94 THR A CA 1
ATOM 648 C C . THR A 1 90 ? 5.815 -2.777 -6.288 1.00 16.60 94 THR A C 1
ATOM 649 O O . THR A 1 90 ? 5.379 -3.919 -6.067 1.00 14.77 94 THR A O 1
ATOM 653 N N . MET A 1 91 ? 7.077 -2.389 -6.129 1.00 18.64 95 MET A N 1
ATOM 654 C CA . MET A 1 91 ? 8.096 -3.155 -5.356 1.00 18.55 95 MET A CA 1
ATOM 655 C C . MET A 1 91 ? 7.647 -3.308 -3.907 1.00 19.38 95 MET A C 1
ATOM 656 O O . MET A 1 91 ? 7.867 -4.411 -3.320 1.00 15.99 95 MET A O 1
ATOM 661 N N . TRP A 1 92 ? 7.082 -2.269 -3.274 1.00 18.11 96 TRP A N 1
ATOM 662 C CA . TRP A 1 92 ? 6.778 -2.433 -1.834 1.00 18.29 96 TRP A CA 1
ATOM 663 C C . TRP A 1 92 ? 5.706 -3.507 -1.671 1.00 17.41 96 TRP A C 1
ATOM 664 O O . TRP A 1 92 ? 5.833 -4.321 -0.761 1.00 16.57 96 TRP A O 1
ATOM 675 N N . GLU A 1 93 ? 4.700 -3.534 -2.547 1.00 15.26 97 GLU A N 1
ATOM 676 C CA . GLU A 1 93 ? 3.628 -4.553 -2.527 1.00 14.71 97 GLU A CA 1
ATOM 677 C C . GLU A 1 93 ? 4.234 -5.939 -2.828 1.00 12.26 97 GLU A C 1
ATOM 678 O O . GLU A 1 93 ? 3.910 -6.867 -2.151 1.00 11.66 97 GLU A O 1
ATOM 684 N N . ARG A 1 94 ? 5.164 -6.026 -3.757 1.00 12.67 98 ARG A N 1
ATOM 685 C CA . ARG A 1 94 ? 5.848 -7.316 -4.057 1.00 10.91 98 ARG A CA 1
ATOM 686 C C . ARG A 1 94 ? 6.507 -7.864 -2.775 1.00 11.96 98 ARG A C 1
ATOM 687 O O . ARG A 1 94 ? 6.281 -9.031 -2.412 1.00 10.12 98 ARG A O 1
ATOM 695 N N . LYS A 1 95 ? 7.350 -7.062 -2.134 1.00 12.91 99 LYS A N 1
ATOM 696 C CA . LYS A 1 95 ? 8.146 -7.511 -0.955 1.00 15.11 99 LYS A CA 1
ATOM 697 C C . LYS A 1 95 ? 7.192 -7.829 0.195 1.00 15.33 99 LYS A C 1
ATOM 698 O O . LYS A 1 95 ? 7.426 -8.776 0.932 1.00 14.36 99 LYS A O 1
ATOM 704 N N . GLN A 1 96 ? 6.107 -7.064 0.333 1.00 16.88 100 GLN A N 1
ATOM 705 C CA . GLN A 1 96 ? 5.151 -7.246 1.447 1.00 18.07 100 GLN A CA 1
ATOM 706 C C . GLN A 1 96 ? 4.352 -8.546 1.284 1.00 16.23 100 GLN A C 1
ATOM 707 O O . GLN A 1 96 ? 4.130 -9.276 2.278 1.00 15.46 100 GLN A O 1
ATOM 713 N N . ILE A 1 97 ? 3.917 -8.875 0.080 1.00 13.15 101 ILE A N 1
ATOM 714 C CA . ILE A 1 97 ? 3.191 -10.132 -0.161 1.00 11.94 101 ILE A CA 1
ATOM 715 C C . ILE A 1 97 ? 4.165 -11.294 0.058 1.00 11.44 101 ILE A C 1
ATOM 716 O O . ILE A 1 97 ? 3.708 -12.281 0.597 1.00 11.49 101 ILE A O 1
ATOM 721 N N . MET A 1 98 ? 5.425 -11.174 -0.372 1.00 11.76 102 MET A N 1
ATOM 722 C CA . MET A 1 98 ? 6.383 -12.310 -0.203 1.00 12.32 102 MET A CA 1
ATOM 723 C C . MET A 1 98 ? 6.605 -12.537 1.297 1.00 12.77 102 MET A C 1
ATOM 724 O O . MET A 1 98 ? 6.592 -13.688 1.729 1.00 11.81 102 MET A O 1
ATOM 729 N N . GLU A 1 99 ? 6.777 -11.472 2.046 1.00 12.99 103 GLU A N 1
ATOM 730 C CA . GLU A 1 99 ? 7.061 -11.569 3.507 1.00 13.74 103 GLU A CA 1
ATOM 731 C C . GLU A 1 99 ? 5.836 -12.155 4.207 1.00 12.61 103 GLU A C 1
ATOM 732 O O . GLU A 1 99 ? 5.958 -13.055 5.035 1.00 11.76 103 GLU A O 1
ATOM 738 N N . ASP A 1 100 ? 4.641 -11.667 3.920 1.00 12.93 104 ASP A N 1
ATOM 739 C CA . ASP A 1 100 ? 3.431 -12.147 4.644 1.00 14.99 104 ASP A CA 1
ATOM 740 C C . ASP A 1 100 ? 3.160 -13.626 4.385 1.00 14.13 104 ASP A C 1
ATOM 741 O O . ASP A 1 100 ? 2.558 -14.283 5.245 1.00 13.24 104 ASP A O 1
ATOM 746 N N . ARG A 1 101 ? 3.473 -14.144 3.195 1.00 11.63 105 ARG A N 1
ATOM 747 C CA . ARG A 1 101 ? 3.151 -15.524 2.785 1.00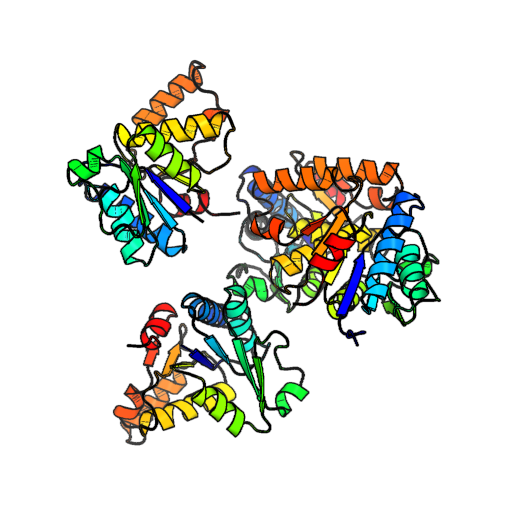 11.52 105 ARG A CA 1
ATOM 748 C C . ARG A 1 101 ? 4.153 -16.492 3.407 1.00 10.36 105 ARG A C 1
ATOM 749 O O . ARG A 1 101 ? 3.842 -17.673 3.490 1.00 9.03 105 ARG A O 1
ATOM 757 N N . SER A 1 102 ? 5.320 -15.992 3.817 1.00 8.87 106 SER A N 1
ATOM 758 C CA . SER A 1 102 ? 6.511 -16.833 4.077 1.00 8.76 106 SER A CA 1
ATOM 759 C C . SER A 1 102 ? 6.806 -16.974 5.575 1.00 8.43 106 SER A C 1
ATOM 760 O O . SER A 1 102 ? 6.586 -15.988 6.348 1.00 9.73 106 SER A O 1
ATOM 763 N N . ASP A 1 103 ? 7.340 -18.132 5.948 1.00 7.62 107 ASP A N 1
ATOM 764 C CA . ASP A 1 103 ? 7.691 -18.446 7.355 1.00 7.57 107 ASP A CA 1
ATOM 765 C C . ASP A 1 103 ? 9.193 -18.276 7.541 1.00 7.41 107 ASP A C 1
ATOM 766 O O . ASP A 1 103 ? 9.646 -18.305 8.702 1.00 7.68 107 ASP A O 1
ATOM 771 N N . ALA A 1 104 ? 9.931 -18.292 6.439 1.00 6.73 108 ALA A N 1
ATOM 772 C CA . ALA A 1 104 ? 11.414 -18.181 6.471 1.00 6.50 108 ALA A CA 1
ATOM 773 C C . ALA A 1 104 ? 11.928 -17.614 5.146 1.00 6.60 108 ALA A C 1
ATOM 774 O O . ALA A 1 104 ? 11.232 -17.732 4.137 1.00 5.72 108 ALA A O 1
ATOM 776 N N . PHE A 1 105 ? 13.168 -17.117 5.148 1.00 6.12 109 PHE A N 1
ATOM 777 C CA . PHE A 1 105 ? 13.758 -16.462 3.985 1.00 7.03 109 PHE A CA 1
ATOM 778 C C . PHE A 1 105 ? 15.129 -17.042 3.709 1.00 7.23 109 PHE A C 1
ATOM 779 O O . PHE A 1 105 ? 15.945 -17.118 4.643 1.00 8.51 109 PHE A O 1
ATOM 787 N N . ILE A 1 106 ? 15.352 -17.408 2.464 1.00 7.13 110 ILE A N 1
ATOM 788 C CA . ILE A 1 106 ? 16.691 -17.857 1.988 1.00 8.09 110 ILE A CA 1
ATOM 789 C C . ILE A 1 106 ? 17.190 -16.802 1.018 1.00 8.18 110 ILE A C 1
ATOM 790 O O . ILE A 1 106 ? 16.455 -16.412 0.066 1.00 7.65 110 ILE A O 1
ATOM 795 N N . VAL A 1 107 ? 18.442 -16.378 1.204 1.00 7.94 111 VAL A N 1
ATOM 796 C CA . VAL A 1 107 ? 19.109 -15.419 0.314 1.00 8.20 111 VAL A CA 1
ATOM 797 C C . VAL A 1 107 ? 20.245 -16.144 -0.394 1.00 8.12 111 VAL A C 1
ATOM 798 O O . VAL A 1 107 ? 21.105 -16.719 0.297 1.00 8.46 111 VAL A O 1
ATOM 802 N N . LEU A 1 108 ? 20.182 -16.170 -1.712 1.00 7.59 112 LEU A N 1
ATOM 803 C CA . LEU A 1 108 ? 21.239 -16.771 -2.549 1.00 7.87 112 LEU A CA 1
ATOM 804 C C . LEU A 1 108 ? 21.986 -15.645 -3.224 1.00 7.79 112 LEU A C 1
ATOM 805 O O . LEU A 1 108 ? 21.517 -14.508 -3.307 1.00 7.46 112 LEU A O 1
ATOM 810 N N . PRO A 1 109 ? 23.118 -15.970 -3.882 1.00 9.34 113 PRO A N 1
ATOM 811 C CA . PRO A 1 109 ? 23.838 -14.984 -4.654 1.00 10.46 113 PRO A CA 1
ATOM 812 C C . PRO A 1 109 ? 22.902 -14.258 -5.606 1.00 11.83 113 PRO A C 1
ATOM 813 O O . PRO A 1 109 ? 22.029 -14.876 -6.272 1.00 12.79 113 PRO A O 1
ATOM 817 N N . GLY A 1 110 ? 23.037 -12.940 -5.590 1.00 12.38 114 GLY A N 1
ATOM 818 C CA . GLY A 1 110 ? 22.342 -12.030 -6.491 1.00 13.39 114 GLY A CA 1
ATOM 819 C C . GLY A 1 110 ? 23.023 -10.679 -6.452 1.00 13.75 114 GLY A C 1
ATOM 820 O O . GLY A 1 110 ? 24.113 -10.576 -5.789 1.00 17.09 114 GLY A O 1
ATOM 821 N N . GLY A 1 111 ? 22.373 -9.738 -7.084 1.00 15.25 115 GLY A N 1
ATOM 822 C CA . GLY A 1 111 ? 22.768 -8.323 -7.221 1.00 17.52 115 GLY A CA 1
ATOM 823 C C . GLY A 1 111 ? 21.791 -7.391 -6.508 1.00 17.15 115 GLY A C 1
ATOM 824 O O . GLY A 1 111 ? 21.284 -7.805 -5.429 1.00 14.95 115 GLY A O 1
ATOM 825 N N . VAL A 1 112 ? 21.485 -6.214 -7.079 1.00 16.29 116 VAL A N 1
ATOM 826 C CA . VAL A 1 112 ? 20.823 -5.100 -6.322 1.00 15.81 116 VAL A CA 1
ATOM 827 C C . VAL A 1 112 ? 19.452 -5.562 -5.813 1.00 13.64 116 VAL A C 1
ATOM 828 O O . VAL A 1 112 ? 19.175 -5.348 -4.636 1.00 13.14 116 VAL A O 1
ATOM 832 N N . GLY A 1 113 ? 18.618 -6.164 -6.641 1.00 12.61 117 GLY A N 1
ATOM 833 C CA . GLY A 1 113 ? 17.297 -6.640 -6.188 1.00 13.33 117 GLY A CA 1
ATOM 834 C C . GLY A 1 113 ? 17.366 -7.607 -5.011 1.00 11.90 117 GLY A C 1
ATOM 835 O O . GLY A 1 113 ? 16.538 -7.474 -4.065 1.00 12.76 117 GLY A O 1
ATOM 836 N N . THR A 1 114 ? 18.277 -8.578 -5.038 1.00 11.22 118 THR A N 1
ATOM 837 C CA . THR A 1 114 ? 18.448 -9.568 -3.956 1.00 11.41 118 THR A CA 1
ATOM 838 C C . THR A 1 114 ? 18.892 -8.817 -2.695 1.00 10.67 118 THR A C 1
ATOM 839 O O . THR A 1 114 ? 18.483 -9.168 -1.634 1.00 10.39 118 THR A O 1
ATOM 843 N N . LEU A 1 115 ? 19.838 -7.892 -2.834 1.00 11.24 119 LEU A N 1
ATOM 844 C CA . LEU A 1 115 ? 20.360 -7.128 -1.671 1.00 10.57 119 LEU A CA 1
ATOM 845 C C . LEU A 1 115 ? 19.233 -6.297 -1.052 1.00 9.96 119 LEU A C 1
ATOM 846 O O . LEU A 1 115 ? 19.172 -6.169 0.207 1.00 9.44 119 LEU A O 1
ATOM 851 N N . ASP A 1 116 ? 18.369 -5.719 -1.882 1.00 10.23 120 ASP A N 1
ATOM 852 C CA . ASP A 1 116 ? 17.155 -5.011 -1.404 1.00 10.83 120 ASP A CA 1
ATOM 853 C C . ASP A 1 116 ? 16.311 -5.944 -0.524 1.00 10.20 120 ASP A C 1
ATOM 854 O O . ASP A 1 116 ? 15.905 -5.537 0.594 1.00 10.88 120 ASP A O 1
ATOM 859 N N . GLU A 1 117 ? 16.074 -7.175 -0.975 1.00 10.17 121 GLU A N 1
ATOM 860 C CA . GLU A 1 117 ? 15.239 -8.172 -0.236 1.00 10.04 121 GLU A CA 1
ATOM 861 C C . GLU A 1 117 ? 15.951 -8.555 1.065 1.00 8.99 121 GLU A C 1
ATOM 862 O O . GLU A 1 117 ? 15.329 -8.530 2.158 1.00 9.43 121 GLU A O 1
ATOM 868 N N . LEU A 1 118 ? 17.254 -8.825 0.988 1.00 8.39 122 LEU A N 1
ATOM 869 C CA . LEU A 1 118 ? 18.092 -9.099 2.171 1.00 8.72 122 LEU A CA 1
ATOM 870 C C . LEU A 1 118 ? 17.932 -7.973 3.221 1.00 8.35 122 LEU A C 1
ATOM 871 O O . LEU A 1 118 ? 17.656 -8.277 4.395 1.00 8.09 122 LEU A O 1
ATOM 876 N N . PHE A 1 119 ? 18.313 -6.752 2.886 1.00 8.55 123 PHE A N 1
ATOM 877 C CA . PHE A 1 119 ? 18.388 -5.662 3.893 1.00 9.67 123 PHE A CA 1
ATOM 878 C C . PHE A 1 119 ? 16.994 -5.318 4.429 1.00 9.60 123 PHE A C 1
ATOM 879 O O . PHE A 1 119 ? 16.875 -4.960 5.595 1.00 8.88 123 PHE A O 1
ATOM 887 N N . ASP A 1 120 ? 15.962 -5.442 3.597 1.00 10.07 124 ASP A N 1
ATOM 888 C CA . ASP A 1 120 ? 14.547 -5.232 4.001 1.00 11.71 124 ASP A CA 1
ATOM 889 C C . ASP A 1 120 ? 14.144 -6.277 5.051 1.00 10.82 124 ASP A C 1
ATOM 890 O O . ASP A 1 120 ? 13.662 -5.871 6.144 1.00 10.25 124 ASP A O 1
ATOM 895 N N . ALA A 1 121 ? 14.418 -7.574 4.813 1.00 9.19 125 ALA A N 1
ATOM 896 C CA . ALA A 1 121 ? 14.131 -8.644 5.797 1.00 9.38 125 ALA A CA 1
ATOM 897 C C . ALA A 1 121 ? 14.951 -8.416 7.067 1.00 9.30 125 ALA A C 1
ATOM 898 O O . ALA A 1 121 ? 14.423 -8.595 8.175 1.00 9.11 125 ALA A O 1
ATOM 900 N N . TRP A 1 122 ? 16.239 -8.204 6.900 1.00 8.98 126 TRP A N 1
ATOM 901 C CA . TRP A 1 122 ? 17.194 -8.106 8.024 1.00 10.02 126 TRP A CA 1
ATOM 902 C C . TRP A 1 122 ? 16.785 -6.949 8.945 1.00 9.78 126 TRP A C 1
ATOM 903 O O . TRP A 1 122 ? 16.683 -7.165 10.183 1.00 10.26 126 TRP A O 1
ATOM 914 N N . THR A 1 123 ? 16.426 -5.794 8.405 1.00 10.81 127 THR A N 1
ATOM 915 C CA . THR A 1 123 ? 15.984 -4.637 9.224 1.00 12.38 127 THR A CA 1
ATOM 916 C C . THR A 1 123 ? 14.728 -5.000 10.009 1.00 13.58 127 THR A C 1
ATOM 917 O O . THR A 1 123 ? 14.695 -4.775 11.255 1.00 13.02 127 THR A O 1
ATOM 921 N N . ASP A 1 124 ? 13.756 -5.614 9.344 1.00 13.43 128 ASP A N 1
ATOM 922 C CA . ASP A 1 124 ? 12.497 -6.015 10.027 1.00 18.08 128 ASP A CA 1
ATOM 923 C C . ASP A 1 124 ? 12.764 -7.052 11.111 1.00 16.03 128 ASP A C 1
ATOM 924 O O . ASP A 1 124 ? 12.210 -6.903 12.216 1.00 16.52 128 ASP A O 1
ATOM 929 N N . GLY A 1 125 ? 13.634 -8.031 10.849 1.00 13.58 129 GLY A N 1
ATOM 930 C CA . GLY A 1 125 ? 13.930 -9.051 11.862 1.00 13.71 129 GLY A CA 1
ATOM 931 C C . GLY A 1 125 ? 14.699 -8.451 13.041 1.00 14.52 129 GLY A C 1
ATOM 932 O O . GLY A 1 125 ? 14.425 -8.827 14.218 1.00 14.22 129 GLY A O 1
ATOM 933 N N . TYR A 1 126 ? 15.634 -7.553 12.770 1.00 14.95 130 TYR A N 1
ATOM 934 C CA . TYR A 1 126 ? 16.476 -6.929 13.831 1.00 17.24 130 TYR A CA 1
ATOM 935 C C . TYR A 1 126 ? 15.615 -6.020 14.703 1.00 19.44 130 TYR A C 1
ATOM 936 O O . TYR A 1 126 ? 15.765 -6.028 15.944 1.00 18.97 130 TYR A O 1
ATOM 945 N N . LEU A 1 127 ? 14.709 -5.261 14.105 1.00 20.88 131 LEU A N 1
ATOM 946 C CA . LEU A 1 127 ? 13.839 -4.332 14.884 1.00 27.18 131 LEU A CA 1
ATOM 947 C C . LEU A 1 127 ? 12.731 -5.116 15.616 1.00 26.14 131 LEU A C 1
ATOM 948 O O . LEU A 1 127 ? 12.082 -4.522 16.514 1.00 31.13 131 LEU A O 1
ATOM 953 N N . GLY A 1 128 ? 12.538 -6.399 15.287 1.00 22.76 132 GLY A N 1
ATOM 954 C CA . GLY A 1 128 ? 11.735 -7.380 16.046 1.00 23.06 132 GLY A CA 1
ATOM 955 C C . GLY A 1 128 ? 10.314 -7.510 15.521 1.00 23.58 132 GLY A C 1
ATOM 956 O O . GLY A 1 128 ? 9.483 -8.100 16.246 1.00 23.57 132 GLY A O 1
ATOM 957 N N . THR A 1 129 ? 10.063 -7.043 14.292 1.00 19.95 133 THR A N 1
ATOM 958 C CA . THR A 1 129 ? 8.770 -7.150 13.571 1.00 20.66 133 THR A CA 1
ATOM 959 C C . THR A 1 129 ? 8.357 -8.617 13.468 1.00 18.29 133 THR A C 1
ATOM 960 O O . THR A 1 129 ? 7.150 -8.911 13.567 1.00 18.78 133 THR A O 1
ATOM 964 N N . HIS A 1 130 ? 9.320 -9.511 13.240 1.00 14.88 134 HIS A N 1
ATOM 965 C CA . HIS A 1 130 ? 9.087 -10.966 13.114 1.00 13.92 134 HIS A CA 1
ATOM 966 C C . HIS A 1 130 ? 10.343 -11.709 13.572 1.00 13.08 134 HIS A C 1
ATOM 967 O O . HIS A 1 130 ? 11.440 -11.087 13.631 1.00 11.80 134 HIS A O 1
ATOM 974 N N . ASP A 1 131 ? 10.190 -12.987 13.858 1.00 12.40 135 ASP A N 1
ATOM 975 C CA . ASP A 1 131 ? 11.261 -13.907 14.287 1.00 14.13 135 ASP A CA 1
ATOM 976 C C . ASP A 1 131 ? 11.505 -14.968 13.213 1.00 12.25 135 ASP A C 1
ATOM 977 O O . ASP A 1 131 ? 12.053 -16.044 13.524 1.00 13.02 135 ASP A O 1
ATOM 982 N N . LYS A 1 132 ? 11.178 -14.673 11.957 1.00 10.04 136 LYS A N 1
ATOM 983 C CA . LYS A 1 132 ? 11.333 -15.650 10.866 1.00 9.55 136 LYS A CA 1
ATOM 984 C C . LYS A 1 132 ? 12.820 -15.771 10.547 1.00 8.65 136 LYS A C 1
ATOM 985 O O . LYS A 1 132 ? 13.493 -14.751 10.476 1.00 7.91 136 LYS A O 1
ATOM 991 N N . PRO A 1 133 ? 13.341 -16.999 10.378 1.00 8.19 137 PRO A N 1
ATOM 992 C CA . PRO A 1 133 ? 14.718 -17.193 9.955 1.00 8.00 137 PRO A CA 1
ATOM 993 C C . PRO A 1 133 ? 15.054 -16.491 8.639 1.00 7.83 137 PRO A C 1
ATOM 994 O O . PRO A 1 133 ? 14.225 -16.480 7.750 1.00 6.65 137 PRO A O 1
ATOM 998 N N . ILE A 1 134 ? 16.239 -15.856 8.612 1.00 8.02 138 ILE A N 1
ATOM 999 C CA . ILE A 1 134 ? 16.821 -15.204 7.417 1.00 8.85 138 ILE A CA 1
ATOM 1000 C C . ILE A 1 134 ? 18.188 -15.870 7.234 1.00 9.41 138 ILE A C 1
ATOM 1001 O O . ILE A 1 134 ? 19.046 -15.731 8.138 1.00 10.01 138 ILE A O 1
ATOM 1006 N N . VAL A 1 135 ? 18.291 -16.652 6.175 1.00 8.96 139 VAL A N 1
ATOM 1007 C CA . VAL A 1 135 ? 19.432 -17.589 5.967 1.00 9.77 139 VAL A CA 1
ATOM 1008 C C . VAL A 1 135 ? 20.048 -17.276 4.628 1.00 9.22 139 VAL A C 1
ATOM 1009 O O . VAL A 1 135 ? 19.402 -17.524 3.572 1.00 8.97 139 VAL A O 1
ATOM 1013 N N . MET A 1 136 ? 21.312 -16.874 4.662 1.00 8.34 140 MET A N 1
ATOM 1014 C CA . MET A 1 136 ? 22.141 -16.683 3.462 1.00 8.82 140 MET A CA 1
ATOM 1015 C C . MET A 1 136 ? 22.904 -17.987 3.167 1.00 8.19 140 MET A C 1
ATOM 1016 O O . MET A 1 136 ? 23.402 -18.614 4.092 1.00 8.73 140 MET A O 1
ATOM 1021 N N . VAL A 1 137 ? 22.877 -18.437 1.919 1.00 7.99 141 VAL A N 1
ATOM 1022 C CA . VAL A 1 137 ? 23.540 -19.676 1.461 1.00 8.87 141 VAL A CA 1
ATOM 1023 C C . VAL A 1 137 ? 24.611 -19.215 0.491 1.00 8.97 141 VAL A C 1
ATOM 1024 O O . VAL A 1 137 ? 24.267 -18.700 -0.607 1.00 9.05 141 VAL A O 1
ATOM 1028 N N . ASP A 1 138 ? 25.879 -19.489 0.825 1.00 8.81 142 ASP A N 1
ATOM 1029 C CA . ASP A 1 138 ? 27.007 -19.014 -0.001 1.00 10.06 142 ASP A CA 1
ATOM 1030 C C . ASP A 1 138 ? 28.091 -20.090 -0.052 1.00 10.81 142 ASP A C 1
ATOM 1031 O O . ASP A 1 138 ? 29.004 -20.088 0.782 1.00 10.32 142 ASP A O 1
ATOM 1036 N N . PRO A 1 139 ? 28.008 -21.032 -1.002 1.00 11.73 143 PRO A N 1
ATOM 1037 C CA . PRO A 1 139 ? 28.969 -22.132 -1.020 1.00 13.28 143 PRO A CA 1
ATOM 1038 C C . PRO A 1 139 ? 30.355 -21.688 -1.494 1.00 13.48 143 PRO A C 1
ATOM 1039 O O . PRO A 1 139 ? 31.326 -22.439 -1.220 1.00 15.41 143 PRO A O 1
ATOM 1043 N N . TRP A 1 140 ? 30.455 -20.610 -2.275 1.00 12.34 144 TRP A N 1
ATOM 1044 C CA . TRP A 1 140 ? 31.729 -20.327 -3.000 1.00 12.03 144 TRP A CA 1
ATOM 1045 C C . TRP A 1 140 ? 32.308 -18.962 -2.646 1.00 12.27 144 TRP A C 1
ATOM 1046 O O . TRP A 1 140 ? 33.374 -18.647 -3.205 1.00 12.42 144 TRP A O 1
ATOM 1057 N N . GLY A 1 141 ? 31.655 -18.166 -1.790 1.00 10.77 145 GLY A N 1
ATOM 1058 C CA . GLY A 1 141 ? 32.201 -16.866 -1.338 1.00 10.73 145 GLY A CA 1
ATOM 1059 C C . GLY A 1 141 ? 31.725 -15.707 -2.180 1.00 10.11 145 GLY A C 1
ATOM 1060 O O . GLY A 1 141 ? 32.373 -14.617 -2.200 1.00 11.68 145 GLY A O 1
ATOM 1061 N N . HIS A 1 142 ? 30.524 -15.839 -2.769 1.00 8.60 146 HIS A N 1
ATOM 1062 C CA . HIS A 1 142 ? 29.900 -14.723 -3.512 1.00 7.92 146 HIS A CA 1
ATOM 1063 C C . HIS A 1 142 ? 29.922 -13.452 -2.653 1.00 7.27 146 HIS A C 1
ATOM 1064 O O . HIS A 1 142 ? 30.177 -12.346 -3.180 1.00 7.71 146 HIS A O 1
ATOM 1071 N N . PHE A 1 143 ? 29.550 -13.590 -1.401 1.00 7.34 147 PHE A N 1
ATOM 1072 C CA . PHE A 1 143 ? 29.260 -12.464 -0.478 1.00 8.04 147 PHE A CA 1
ATOM 1073 C C . PHE A 1 143 ? 30.479 -12.155 0.413 1.00 8.73 147 PHE A C 1
ATOM 1074 O O . PHE A 1 143 ? 30.393 -11.368 1.343 1.00 8.26 147 PHE A O 1
ATOM 1082 N N . ASP A 1 144 ? 31.629 -12.764 0.149 1.00 9.46 148 ASP A N 1
ATOM 1083 C CA . ASP A 1 144 ? 32.783 -12.539 1.065 1.00 10.95 148 ASP A CA 1
ATOM 1084 C C . ASP A 1 144 ? 33.119 -11.037 1.179 1.00 9.58 148 ASP A C 1
ATOM 1085 O O . ASP A 1 144 ? 33.320 -10.572 2.315 1.00 10.16 148 ASP A O 1
ATOM 1090 N N . GLY A 1 145 ? 33.144 -10.298 0.076 1.00 10.08 149 GLY A N 1
ATOM 1091 C CA . GLY A 1 145 ? 33.476 -8.859 0.087 1.00 10.67 149 GLY A CA 1
ATOM 1092 C C . GLY A 1 145 ? 32.483 -8.071 0.930 1.00 11.35 149 GLY A C 1
ATOM 1093 O O . GLY A 1 145 ? 32.860 -7.223 1.802 1.00 10.20 149 GLY A O 1
ATOM 1094 N N . LEU A 1 146 ? 31.213 -8.447 0.812 1.00 10.34 150 LEU A N 1
ATOM 1095 C CA . LEU A 1 146 ? 30.152 -7.762 1.598 1.00 10.03 150 LEU A CA 1
ATOM 1096 C C . LEU A 1 146 ? 30.319 -8.070 3.072 1.00 10.22 150 LEU A C 1
ATOM 1097 O O . LEU A 1 146 ? 30.230 -7.143 3.918 1.00 11.10 150 LEU A O 1
ATOM 1102 N N . ARG A 1 147 ? 30.569 -9.335 3.423 1.00 9.56 151 ARG A N 1
ATOM 1103 C CA . ARG A 1 147 ? 30.640 -9.758 4.838 1.00 10.63 151 ARG A CA 1
ATOM 1104 C C . ARG A 1 147 ? 31.897 -9.168 5.500 1.00 10.06 151 ARG A C 1
ATOM 1105 O O . ARG A 1 147 ? 31.837 -8.829 6.673 1.00 9.43 151 ARG A O 1
ATOM 1113 N N . ALA A 1 148 ? 32.995 -9.059 4.769 1.00 10.95 152 ALA A N 1
ATOM 1114 C CA . ALA A 1 148 ? 34.208 -8.408 5.334 1.00 12.11 152 ALA A CA 1
ATOM 1115 C C . ALA A 1 148 ? 33.891 -6.939 5.675 1.00 11.99 152 ALA A C 1
ATOM 1116 O O . ALA A 1 148 ? 34.309 -6.439 6.770 1.00 12.79 152 ALA A O 1
ATOM 1118 N N . TRP A 1 149 ? 33.241 -6.265 4.742 1.00 12.54 153 TRP A N 1
ATOM 1119 C CA . TRP A 1 149 ? 32.844 -4.848 4.860 1.00 12.60 153 TRP A CA 1
ATOM 1120 C C . TRP A 1 149 ? 31.869 -4.696 6.037 1.00 12.48 153 TRP A C 1
ATOM 1121 O O . TRP A 1 149 ? 32.086 -3.772 6.873 1.00 11.72 153 TRP A O 1
ATOM 1132 N N . LEU A 1 150 ? 30.898 -5.606 6.177 1.00 11.85 154 LEU A N 1
ATOM 1133 C CA . LEU A 1 150 ? 29.928 -5.575 7.317 1.00 13.65 154 LEU A CA 1
ATOM 1134 C C . LEU A 1 150 ? 30.657 -5.812 8.633 1.00 14.60 154 LEU A C 1
ATOM 1135 O O . LEU A 1 150 ? 30.328 -5.136 9.629 1.00 12.37 154 LEU A O 1
ATOM 1140 N N . ASN A 1 151 ? 31.695 -6.660 8.641 1.00 15.92 155 ASN A N 1
ATOM 1141 C CA . ASN A 1 151 ? 32.499 -6.852 9.864 1.00 18.44 155 ASN A CA 1
ATOM 1142 C C . ASN A 1 151 ? 33.193 -5.533 10.270 1.00 15.87 155 ASN A C 1
ATOM 1143 O O . ASN A 1 151 ? 33.255 -5.254 11.480 1.00 16.67 155 ASN A O 1
ATOM 1148 N N . GLY A 1 152 ? 33.682 -4.737 9.325 1.00 15.58 156 GLY A N 1
ATOM 1149 C CA . GLY A 1 152 ? 34.234 -3.400 9.624 1.00 15.93 156 GLY A CA 1
ATOM 1150 C C . GLY A 1 152 ? 33.175 -2.451 10.220 1.00 15.32 156 GLY A C 1
ATOM 1151 O O . GLY A 1 152 ? 33.533 -1.630 11.086 1.00 15.29 156 GLY A O 1
ATOM 1152 N N . LEU A 1 153 ? 31.920 -2.539 9.789 1.00 15.86 157 LEU A N 1
ATOM 1153 C CA . LEU A 1 153 ? 30.797 -1.759 10.396 1.00 15.77 157 LEU A CA 1
ATOM 1154 C C . LEU A 1 153 ? 30.544 -2.250 11.823 1.00 14.71 157 LEU A C 1
ATOM 1155 O O . LEU A 1 153 ? 30.201 -1.418 12.672 1.00 14.55 157 LEU A O 1
ATOM 1160 N N . LEU A 1 154 ? 30.627 -3.554 12.084 1.00 14.24 158 LEU A N 1
ATOM 1161 C CA . LEU A 1 154 ? 30.491 -4.125 13.446 1.00 15.38 158 LEU A CA 1
ATOM 1162 C C . LEU A 1 154 ? 31.602 -3.537 14.344 1.00 17.01 158 LEU A C 1
ATOM 1163 O O . LEU A 1 154 ? 31.303 -3.052 15.472 1.00 14.49 158 LEU A O 1
ATOM 1168 N N . ASP A 1 155 ? 32.832 -3.525 13.851 1.00 17.06 159 ASP A N 1
ATOM 1169 C CA . ASP A 1 155 ? 33.991 -2.953 14.583 1.00 19.87 159 ASP A CA 1
ATOM 1170 C C . ASP A 1 155 ? 33.800 -1.451 14.875 1.00 21.43 159 ASP A C 1
ATOM 1171 O O . ASP A 1 155 ? 34.290 -1.014 15.942 1.00 21.18 159 ASP A O 1
ATOM 1176 N N . THR A 1 156 ? 33.121 -0.660 14.040 1.00 18.87 160 THR A N 1
ATOM 1177 C CA . THR A 1 156 ? 32.988 0.805 14.274 1.00 20.86 160 THR A CA 1
ATOM 1178 C C . THR A 1 156 ? 31.591 1.170 14.799 1.00 18.93 160 THR A C 1
ATOM 1179 O O . THR A 1 156 ? 31.291 2.341 14.801 1.00 21.68 160 THR A O 1
ATOM 1183 N N . GLY A 1 157 ? 30.785 0.203 15.236 1.00 17.27 161 GLY A N 1
ATOM 1184 C CA . GLY A 1 157 ? 29.502 0.418 15.939 1.00 15.28 161 GLY A CA 1
ATOM 1185 C C . GLY A 1 157 ? 28.358 0.798 15.016 1.00 14.97 161 GLY A C 1
ATOM 1186 O O . GLY A 1 157 ? 27.289 1.175 15.537 1.00 15.42 161 GLY A O 1
ATOM 1187 N N . TYR A 1 158 ? 28.494 0.655 13.698 1.00 13.19 162 TYR A N 1
ATOM 1188 C CA . TYR A 1 158 ? 27.364 0.894 12.768 1.00 13.76 162 TYR A CA 1
ATOM 1189 C C . TYR A 1 158 ? 26.404 -0.305 12.719 1.00 12.95 162 TYR A C 1
ATOM 1190 O O . TYR A 1 158 ? 25.196 -0.133 12.455 1.00 13.65 162 TYR A O 1
ATOM 1199 N N . VAL A 1 159 ? 26.903 -1.507 12.923 1.00 13.97 163 VAL A N 1
ATOM 1200 C CA . VAL A 1 159 ? 26.075 -2.743 12.996 1.00 13.47 163 VAL A CA 1
ATOM 1201 C C . VAL A 1 159 ? 26.379 -3.349 14.363 1.00 14.34 163 VAL A C 1
ATOM 1202 O O . VAL A 1 159 ? 27.550 -3.349 14.758 1.00 15.70 163 VAL A O 1
ATOM 1206 N N . SER A 1 160 ? 25.363 -3.777 15.073 1.00 13.03 164 SER A N 1
ATOM 1207 C CA . SER A 1 160 ? 25.514 -4.361 16.420 1.00 13.77 164 SER A CA 1
ATOM 1208 C C . SER A 1 160 ? 25.758 -5.860 16.323 1.00 13.81 164 SER A C 1
ATOM 1209 O O . SER A 1 160 ? 25.365 -6.546 15.360 1.00 13.36 164 SER A O 1
ATOM 1212 N N . PRO A 1 161 ? 26.345 -6.457 17.375 1.00 14.75 165 PRO A N 1
ATOM 1213 C CA . PRO A 1 161 ? 26.395 -7.918 17.487 1.00 14.78 165 PRO A CA 1
ATOM 1214 C C . PRO A 1 161 ? 25.019 -8.591 17.354 1.00 14.33 165 PRO A C 1
ATOM 1215 O O . PRO A 1 161 ? 24.935 -9.638 16.723 1.00 14.27 165 PRO A O 1
ATOM 1219 N N . THR A 1 162 ? 23.995 -8.004 17.954 1.00 14.54 166 THR A N 1
ATOM 1220 C CA . THR A 1 162 ? 22.599 -8.521 17.883 1.00 14.43 166 THR A CA 1
ATOM 1221 C C . THR A 1 162 ? 22.165 -8.571 16.408 1.00 13.68 166 THR A C 1
ATOM 1222 O O . THR A 1 162 ? 21.605 -9.601 16.000 1.00 14.41 166 THR A O 1
ATOM 1226 N N . ALA A 1 163 ? 22.343 -7.487 15.665 1.00 13.48 167 ALA A N 1
ATOM 1227 C CA . ALA A 1 163 ? 22.007 -7.451 14.219 1.00 13.39 167 ALA A CA 1
ATOM 1228 C C . ALA A 1 163 ? 22.743 -8.595 13.504 1.00 14.69 167 ALA A C 1
ATOM 1229 O O . ALA A 1 163 ? 22.115 -9.344 12.759 1.00 13.20 167 ALA A O 1
ATOM 1231 N N . MET A 1 164 ? 24.055 -8.694 13.673 1.00 15.39 168 MET A N 1
ATOM 1232 C CA . MET A 1 164 ? 24.869 -9.741 12.999 1.00 17.43 168 MET A CA 1
ATOM 1233 C C . MET A 1 164 ? 24.314 -11.127 13.325 1.00 17.58 168 MET A C 1
ATOM 1234 O O . MET A 1 164 ? 24.272 -11.956 12.418 1.00 19.08 168 MET A O 1
ATOM 1239 N N . GLU A 1 165 ? 23.821 -11.354 14.534 1.00 16.70 169 GLU A N 1
ATOM 1240 C CA . GLU A 1 165 ? 23.314 -12.681 14.970 1.00 19.35 169 GLU A CA 1
ATOM 1241 C C . GLU A 1 165 ? 21.969 -12.984 14.301 1.00 18.32 169 GLU A C 1
ATOM 1242 O O . GLU A 1 165 ? 21.585 -14.166 14.277 1.00 17.32 169 GLU A O 1
ATOM 1248 N N . ARG A 1 166 ? 21.245 -11.978 13.823 1.00 15.58 170 ARG A N 1
ATOM 1249 C CA . ARG A 1 166 ? 19.855 -12.178 13.319 1.00 14.18 170 ARG A CA 1
ATOM 1250 C C . ARG A 1 166 ? 19.923 -12.837 11.931 1.00 14.85 170 ARG A C 1
ATOM 1251 O O . ARG A 1 166 ? 18.876 -13.344 11.441 1.00 17.46 170 ARG A O 1
ATOM 1259 N N . LEU A 1 167 ? 21.031 -12.652 11.243 1.00 12.73 171 LEU A N 1
ATOM 1260 C CA . LEU A 1 167 ? 21.293 -13.222 9.888 1.00 13.50 171 LEU A CA 1
ATOM 1261 C C . LEU A 1 167 ? 22.142 -14.473 10.056 1.00 13.32 171 LEU A C 1
ATOM 1262 O O . LEU A 1 167 ? 23.266 -14.333 10.624 1.00 14.69 171 LEU A O 1
ATOM 1267 N N . VAL A 1 168 ? 21.673 -15.605 9.546 1.00 10.79 172 VAL A N 1
ATOM 1268 C CA . VAL A 1 168 ? 22.372 -16.909 9.592 1.00 10.94 172 VAL A CA 1
ATOM 1269 C C . VAL A 1 168 ? 23.024 -17.084 8.228 1.00 11.59 172 VAL A C 1
ATOM 1270 O O . VAL A 1 168 ? 22.364 -16.852 7.215 1.00 11.75 172 VAL A O 1
ATOM 1274 N N . VAL A 1 169 ? 24.319 -17.409 8.195 1.00 10.69 173 VAL A N 1
ATOM 1275 C CA . VAL A 1 169 ? 24.984 -17.675 6.891 1.00 9.68 173 VAL A CA 1
ATOM 1276 C C . VAL A 1 169 ? 25.519 -19.108 6.914 1.00 10.91 173 VAL A C 1
ATOM 1277 O O . VAL A 1 169 ? 26.234 -19.509 7.885 1.00 11.56 173 VAL A O 1
ATOM 1281 N N . VAL A 1 170 ? 25.192 -19.874 5.892 1.00 9.76 174 VAL A N 1
ATOM 1282 C CA . VAL A 1 170 ? 25.675 -21.274 5.776 1.00 9.92 174 VAL A CA 1
ATOM 1283 C C . VAL A 1 170 ? 26.272 -21.469 4.391 1.00 10.13 174 VAL A C 1
ATOM 1284 O O . VAL A 1 170 ? 26.060 -20.656 3.499 1.00 9.68 174 VAL A O 1
ATOM 1288 N N . ASP A 1 171 ? 27.006 -22.564 4.191 1.00 11.11 175 ASP A N 1
ATOM 1289 C CA . ASP A 1 171 ? 27.623 -22.796 2.863 1.00 11.72 175 ASP A CA 1
ATOM 1290 C C . ASP A 1 171 ? 26.988 -24.005 2.177 1.00 12.55 175 ASP A C 1
ATOM 1291 O O . ASP A 1 171 ? 27.524 -24.429 1.130 1.00 11.92 175 ASP A O 1
ATOM 1296 N N . ASN A 1 172 ? 25.891 -24.563 2.701 1.00 12.22 176 ASN A N 1
ATOM 1297 C CA . ASN A 1 172 ? 25.311 -25.778 2.089 1.00 12.67 176 ASN A CA 1
ATOM 1298 C C . ASN A 1 172 ? 23.790 -25.754 2.286 1.00 12.39 176 ASN A C 1
ATOM 1299 O O . ASN A 1 172 ? 23.306 -25.180 3.263 1.00 10.60 176 ASN A O 1
ATOM 1304 N N . VAL A 1 173 ? 23.096 -26.487 1.444 1.00 12.57 177 VAL A N 1
ATOM 1305 C CA . VAL A 1 173 ? 21.600 -26.464 1.422 1.00 12.05 177 VAL A CA 1
ATOM 1306 C C . VAL A 1 173 ? 21.017 -27.208 2.611 1.00 13.07 177 VAL A C 1
ATOM 1307 O O . VAL A 1 173 ? 20.006 -26.738 3.141 1.00 13.55 177 VAL A O 1
ATOM 1311 N N . LYS A 1 174 ? 21.590 -28.338 3.020 1.00 12.71 178 LYS A N 1
ATOM 1312 C CA . LYS A 1 174 ? 21.048 -29.123 4.154 1.00 14.72 178 LYS A CA 1
ATOM 1313 C C . LYS A 1 174 ? 21.021 -28.273 5.428 1.00 13.12 178 LYS A C 1
ATOM 1314 O O . LYS A 1 174 ? 19.985 -28.239 6.122 1.00 12.06 178 LYS A O 1
ATOM 1320 N N . ASP A 1 175 ? 22.104 -27.563 5.717 1.00 11.59 179 ASP A N 1
ATOM 1321 C CA . ASP A 1 175 ? 22.188 -26.662 6.883 1.00 12.60 179 ASP A CA 1
ATOM 1322 C C . ASP A 1 175 ? 21.227 -25.484 6.714 1.00 11.28 179 ASP A C 1
ATOM 1323 O O . ASP A 1 175 ? 20.620 -25.101 7.751 1.00 11.57 179 ASP A O 1
ATOM 1328 N N . ALA A 1 176 ? 21.028 -25.005 5.485 1.00 12.11 180 ALA A N 1
ATOM 1329 C CA . ALA A 1 176 ? 20.097 -23.878 5.221 1.00 11.78 180 ALA A CA 1
ATOM 1330 C C . ALA A 1 176 ? 18.675 -24.278 5.633 1.00 11.48 180 ALA A C 1
ATOM 1331 O O . ALA A 1 176 ? 18.007 -23.483 6.346 1.00 12.36 180 ALA A O 1
ATOM 1333 N N . LEU A 1 177 ? 18.182 -25.402 5.151 1.00 13.30 181 LEU A N 1
ATOM 1334 C CA . LEU A 1 177 ? 16.780 -25.833 5.455 1.00 14.40 181 LEU A CA 1
ATOM 1335 C C . LEU A 1 177 ? 16.656 -26.208 6.930 1.00 14.52 181 LEU A C 1
ATOM 1336 O O . LEU A 1 177 ? 15.595 -25.939 7.495 1.00 11.26 181 LEU A O 1
ATOM 1341 N N . ARG A 1 178 ? 17.712 -26.746 7.566 1.00 13.47 182 ARG A N 1
ATOM 1342 C CA . ARG A 1 178 ? 17.642 -26.981 9.026 1.00 15.74 182 ARG A CA 1
ATOM 1343 C C . ARG A 1 178 ? 17.399 -25.653 9.754 1.00 13.82 182 ARG A C 1
ATOM 1344 O O . ARG A 1 178 ? 16.585 -25.653 10.677 1.00 13.00 182 ARG A O 1
ATOM 1352 N N . ALA A 1 179 ? 18.050 -24.560 9.340 1.00 12.29 183 ALA A N 1
ATOM 1353 C CA . ALA A 1 179 ? 17.944 -23.207 9.932 1.00 12.30 183 ALA A CA 1
ATOM 1354 C C . ALA A 1 179 ? 16.564 -22.589 9.624 1.00 12.77 183 ALA A C 1
ATOM 1355 O O . ALA A 1 179 ? 16.072 -21.832 10.479 1.00 13.69 183 ALA A O 1
ATOM 1357 N N . CYS A 1 180 ? 15.893 -23.013 8.557 1.00 11.49 184 CYS A N 1
ATOM 1358 C CA . CYS A 1 180 ? 14.552 -22.470 8.151 1.00 11.20 184 CYS A CA 1
ATOM 1359 C C . CYS A 1 180 ? 13.421 -23.268 8.805 1.00 11.22 184 CYS A C 1
ATOM 1360 O O . CYS A 1 180 ? 12.285 -22.775 8.800 1.00 11.02 184 CYS A O 1
ATOM 1363 N N . ALA A 1 181 ? 13.686 -24.492 9.277 1.00 11.37 185 ALA A N 1
ATOM 1364 C CA . ALA A 1 181 ? 12.595 -25.465 9.577 1.00 12.63 185 ALA A CA 1
ATOM 1365 C C . ALA A 1 181 ? 11.785 -25.008 10.795 1.00 13.77 185 ALA A C 1
ATOM 1366 O O . ALA A 1 181 ? 12.305 -24.346 11.692 1.00 13.70 185 ALA A O 1
ATOM 1368 N N . PRO A 1 182 ? 10.492 -25.379 10.884 1.00 14.90 186 PRO A N 1
ATOM 1369 C CA . PRO A 1 182 ? 9.694 -25.056 12.058 1.00 18.85 186 PRO A CA 1
ATOM 1370 C C . PRO A 1 182 ? 10.093 -25.915 13.266 1.00 23.70 186 PRO A C 1
ATOM 1371 O O . PRO A 1 182 ? 10.573 -27.068 13.064 1.00 23.80 186 PRO A O 1
ATOM 1375 N N . SER A 1 183 ? 9.958 -25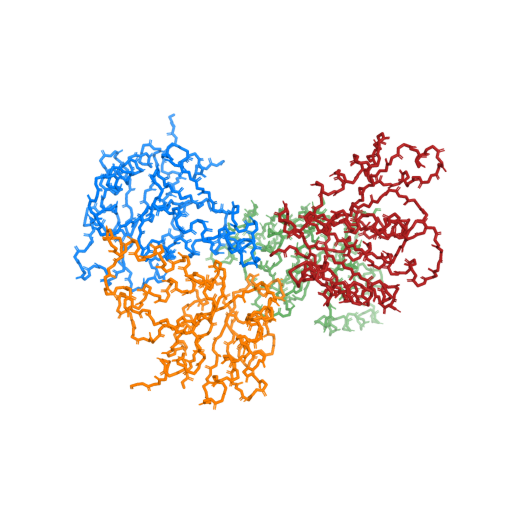.315 14.453 1.00 28.15 187 SER A N 1
ATOM 1376 C CA . SER A 1 183 ? 10.127 -25.932 15.798 1.00 35.23 187 SER A CA 1
ATOM 1377 C C . SER A 1 183 ? 8.745 -26.334 16.341 1.00 41.89 187 SER A C 1
ATOM 1378 O O . SER A 1 183 ? 7.676 -25.860 15.886 1.00 38.78 187 SER A O 1
ATOM 1382 N N . TRP B 2 1 ? 10.730 21.971 -2.637 1.00 25.23 11 TRP B N 1
ATOM 1383 C CA . TRP B 2 1 ? 11.674 20.845 -2.889 1.00 22.00 11 TRP B CA 1
ATOM 1384 C C . TRP B 2 1 ? 12.015 20.150 -1.576 1.00 20.97 11 TRP B C 1
ATOM 1385 O O . TRP B 2 1 ? 12.304 20.830 -0.593 1.00 18.83 11 TRP B O 1
ATOM 1396 N N . THR B 2 2 ? 12.022 18.828 -1.601 1.00 20.22 12 THR B N 1
ATOM 1397 C CA . THR B 2 2 ? 12.126 18.009 -0.376 1.00 18.26 12 THR B CA 1
ATOM 1398 C C . THR B 2 2 ? 13.239 16.998 -0.600 1.00 17.04 12 THR B C 1
ATOM 1399 O O . THR B 2 2 ? 13.180 16.317 -1.618 1.00 16.87 12 THR B O 1
ATOM 1403 N N . VAL B 2 3 ? 14.182 16.925 0.324 1.00 16.71 13 VAL B N 1
ATOM 1404 C CA . VAL B 2 3 ? 15.244 15.893 0.293 1.00 17.17 13 VAL B CA 1
ATOM 1405 C C . VAL B 2 3 ? 15.074 14.964 1.498 1.00 16.43 13 VAL B C 1
ATOM 1406 O O . VAL B 2 3 ? 15.093 15.448 2.638 1.00 15.37 13 VAL B O 1
ATOM 1410 N N . ALA B 2 4 ? 15.002 13.653 1.257 1.00 15.96 14 ALA B N 1
ATOM 1411 C CA . ALA B 2 4 ? 15.092 12.652 2.343 1.00 16.13 14 ALA B CA 1
ATOM 1412 C C . ALA B 2 4 ? 16.559 12.352 2.630 1.00 14.29 14 ALA B C 1
ATOM 1413 O O . ALA B 2 4 ? 17.356 12.181 1.705 1.00 16.42 14 ALA B O 1
ATOM 1415 N N . VAL B 2 5 ? 16.908 12.233 3.902 1.00 13.32 15 VAL B N 1
ATOM 1416 C CA . VAL B 2 5 ? 18.283 11.894 4.331 1.00 14.36 15 VAL B CA 1
ATOM 1417 C C . VAL B 2 5 ? 18.211 10.578 5.105 1.00 14.28 15 VAL B C 1
ATOM 1418 O O . VAL B 2 5 ? 17.489 10.513 6.128 1.00 13.93 15 VAL B O 1
ATOM 1422 N N . TYR B 2 6 ? 18.850 9.555 4.551 1.00 13.25 16 TYR B N 1
ATOM 1423 C CA . TYR B 2 6 ? 19.020 8.226 5.182 1.00 14.47 16 TYR B CA 1
ATOM 1424 C C . TYR B 2 6 ? 20.398 8.164 5.820 1.00 14.10 16 TYR B C 1
ATOM 1425 O O . TYR B 2 6 ? 21.375 8.428 5.082 1.00 14.29 16 TYR B O 1
ATOM 1434 N N . CYS B 2 7 ? 20.473 7.872 7.116 1.00 14.49 17 CYS B N 1
ATOM 1435 C CA . CYS B 2 7 ? 21.751 7.935 7.866 1.00 15.34 17 CYS B CA 1
ATOM 1436 C C . CYS B 2 7 ? 21.650 7.129 9.163 1.00 15.31 17 CYS B C 1
ATOM 1437 O O . CYS B 2 7 ? 20.557 6.652 9.509 1.00 13.71 17 CYS B O 1
ATOM 1440 N N . ALA B 2 8 ? 22.809 6.959 9.785 1.00 17.27 18 ALA B N 1
ATOM 1441 C CA . ALA B 2 8 ? 23.117 6.153 10.974 1.00 17.02 18 ALA B CA 1
ATOM 1442 C C . ALA B 2 8 ? 22.141 6.472 12.106 1.00 17.41 18 ALA B C 1
ATOM 1443 O O . ALA B 2 8 ? 21.880 7.672 12.420 1.00 16.55 18 ALA B O 1
ATOM 1445 N N . ALA B 2 9 ? 21.640 5.408 12.696 1.00 18.84 19 ALA B N 1
ATOM 1446 C CA . ALA B 2 9 ? 20.721 5.439 13.856 1.00 20.40 19 ALA B CA 1
ATOM 1447 C C . ALA B 2 9 ? 21.445 5.234 15.199 1.00 21.97 19 ALA B C 1
ATOM 1448 O O . ALA B 2 9 ? 20.785 5.476 16.213 1.00 23.76 19 ALA B O 1
ATOM 1450 N N . SER B 2 10 ? 22.726 4.837 15.242 1.00 22.08 20 SER B N 1
ATOM 1451 C CA A SER B 2 10 ? 23.386 4.377 16.496 0.50 23.45 20 SER B CA 1
ATOM 1452 C CA B SER B 2 10 ? 23.377 4.386 16.507 0.50 24.25 20 SER B CA 1
ATOM 1453 C C . SER B 2 10 ? 24.639 5.179 16.864 1.00 23.71 20 SER B C 1
ATOM 1454 O O . SER B 2 10 ? 24.668 5.806 17.910 1.00 24.90 20 SER B O 1
ATOM 1459 N N . PRO B 2 11 ? 25.749 5.160 16.076 1.00 23.19 21 PRO B N 1
ATOM 1460 C CA . PRO B 2 11 ? 27.026 5.705 16.554 1.00 21.46 21 PRO B CA 1
ATOM 1461 C C . PRO B 2 11 ? 27.110 7.230 16.718 1.00 22.48 21 PRO B C 1
ATOM 1462 O O . PRO B 2 11 ? 26.372 7.957 16.081 1.00 19.24 21 PRO B O 1
ATOM 1466 N N . THR B 2 12 ? 28.070 7.713 17.513 1.00 23.83 22 THR B N 1
ATOM 1467 C CA . THR B 2 12 ? 28.188 9.173 17.790 1.00 25.83 22 THR B CA 1
ATOM 1468 C C . THR B 2 12 ? 29.564 9.687 17.389 1.00 26.93 22 THR B C 1
ATOM 1469 O O . THR B 2 12 ? 29.963 10.767 17.889 1.00 25.00 22 THR B O 1
ATOM 1473 N N . HIS B 2 13 ? 30.236 8.998 16.466 1.00 22.07 23 HIS B N 1
ATOM 1474 C CA . HIS B 2 13 ? 31.532 9.453 15.906 1.00 24.35 23 HIS B CA 1
ATOM 1475 C C . HIS B 2 13 ? 31.405 10.918 15.482 1.00 23.39 23 HIS B C 1
ATOM 1476 O O . HIS B 2 13 ? 30.440 11.254 14.767 1.00 19.38 23 HIS B O 1
ATOM 1483 N N . ALA B 2 14 ? 32.372 11.758 15.841 1.00 22.67 24 ALA B N 1
ATOM 1484 C CA . ALA B 2 14 ? 32.294 13.220 15.579 1.00 23.88 24 ALA B CA 1
ATOM 1485 C C . ALA B 2 14 ? 32.241 13.470 14.067 1.00 22.36 24 ALA B C 1
ATOM 1486 O O . ALA B 2 14 ? 31.497 14.375 13.676 1.00 23.24 24 ALA B O 1
ATOM 1488 N N . GLU B 2 15 ? 33.004 12.735 13.253 1.00 22.41 25 GLU B N 1
ATOM 1489 C CA . GLU B 2 15 ? 33.018 12.933 11.782 1.00 22.50 25 GLU B CA 1
ATOM 1490 C C . GLU B 2 15 ? 31.591 12.699 11.241 1.00 19.22 25 GLU B C 1
ATOM 1491 O O . GLU B 2 15 ? 31.209 13.411 10.320 1.00 19.84 25 GLU B O 1
ATOM 1497 N N . LEU B 2 16 ? 30.863 11.730 11.793 1.00 18.05 26 LEU B N 1
ATOM 1498 C CA . LEU B 2 16 ? 29.482 11.343 11.381 1.00 17.48 26 LEU B CA 1
ATOM 1499 C C . LEU B 2 16 ? 28.484 12.434 11.802 1.00 16.13 26 LEU B C 1
ATOM 1500 O O . LEU B 2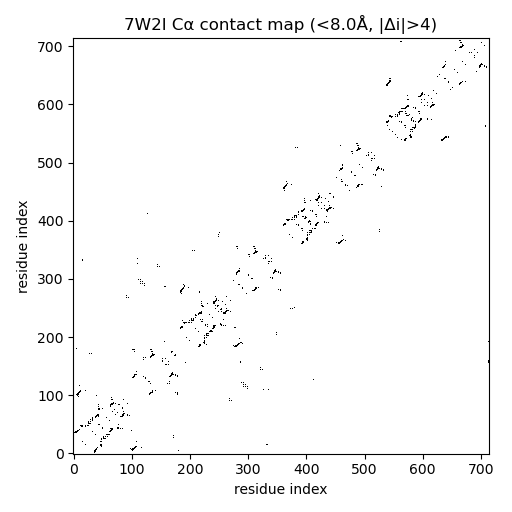 16 ? 27.689 12.849 10.961 1.00 17.18 26 LEU B O 1
ATOM 1505 N N . LEU B 2 17 ? 28.492 12.851 13.066 1.00 17.19 27 LEU B N 1
ATOM 1506 C CA . LEU B 2 17 ? 27.541 13.897 13.563 1.00 19.50 27 LEU B CA 1
ATOM 1507 C C . LEU B 2 17 ? 27.803 15.208 12.838 1.00 17.97 27 LEU B C 1
ATOM 1508 O O . LEU B 2 17 ? 26.837 15.915 12.510 1.00 17.45 27 LEU B O 1
ATOM 1513 N N . GLU B 2 18 ? 29.062 15.524 12.577 1.00 19.59 28 GLU B N 1
ATOM 1514 C CA . GLU B 2 18 ? 29.435 16.757 11.836 1.00 22.00 28 GLU B CA 1
ATOM 1515 C C . GLU B 2 18 ? 28.905 16.695 10.414 1.00 18.93 28 GLU B C 1
ATOM 1516 O O . GLU B 2 18 ? 28.346 17.689 9.960 1.00 18.47 28 GLU B O 1
ATOM 1522 N N . LEU B 2 19 ? 29.135 15.590 9.698 1.00 18.29 29 LEU B N 1
ATOM 1523 C CA . LEU B 2 19 ? 28.584 15.414 8.333 1.00 16.84 29 LEU B CA 1
ATOM 1524 C C . LEU B 2 19 ? 27.068 15.614 8.355 1.00 14.61 29 LEU B C 1
ATOM 1525 O O . LEU B 2 19 ? 26.521 16.353 7.491 1.00 16.32 29 LEU B O 1
ATOM 1530 N N . ALA B 2 20 ? 26.384 14.954 9.274 1.00 15.42 30 ALA B N 1
ATOM 1531 C CA . ALA B 2 20 ? 24.907 14.968 9.292 1.00 14.91 30 ALA B CA 1
ATOM 1532 C C . ALA B 2 20 ? 24.461 16.411 9.541 1.00 15.12 30 ALA B C 1
ATOM 1533 O O . ALA B 2 20 ? 23.563 16.902 8.859 1.00 13.15 30 ALA B O 1
ATOM 1535 N N . ALA B 2 21 ? 25.076 17.077 10.512 1.00 16.78 31 ALA B N 1
ATOM 1536 C CA . ALA B 2 21 ? 24.737 18.489 10.830 1.00 17.59 31 ALA B CA 1
ATOM 1537 C C . ALA B 2 21 ? 24.966 19.389 9.612 1.00 17.70 31 ALA B C 1
ATOM 1538 O O . ALA B 2 21 ? 24.097 20.203 9.334 1.00 16.66 31 ALA B O 1
ATOM 1540 N N . GLU B 2 22 ? 26.078 19.202 8.902 1.00 18.62 32 GLU B N 1
ATOM 1541 C CA . GLU B 2 22 ? 26.445 19.987 7.701 1.00 20.11 32 GLU B CA 1
ATOM 1542 C C . GLU B 2 22 ? 25.362 19.817 6.641 1.00 19.34 32 GLU B C 1
ATOM 1543 O O . GLU B 2 22 ? 24.943 20.823 6.015 1.00 14.77 32 GLU B O 1
ATOM 1549 N N . VAL B 2 23 ? 24.902 18.569 6.427 1.00 18.82 33 VAL B N 1
ATOM 1550 C CA . VAL B 2 23 ? 23.841 18.247 5.432 1.00 16.83 33 VAL B CA 1
ATOM 1551 C C . VAL B 2 23 ? 22.523 18.915 5.839 1.00 15.49 33 VAL B C 1
ATOM 1552 O O . VAL B 2 23 ? 21.845 19.482 4.953 1.00 14.54 33 VAL B O 1
ATOM 1556 N N . GLY B 2 24 ? 22.114 18.798 7.103 1.00 15.03 34 GLY B N 1
ATOM 1557 C CA . GLY B 2 24 ? 20.858 19.418 7.554 1.00 16.18 34 GLY B CA 1
ATOM 1558 C C . GLY B 2 24 ? 20.877 20.936 7.373 1.00 15.33 34 GLY B C 1
ATOM 1559 O O . GLY B 2 24 ? 19.890 21.503 6.826 1.00 15.46 34 GLY B O 1
ATOM 1560 N N . ALA B 2 25 ? 21.970 21.580 7.793 1.00 17.13 35 ALA B N 1
ATOM 1561 C CA . ALA B 2 25 ? 22.168 23.044 7.662 1.00 17.91 35 ALA B CA 1
ATOM 1562 C C . ALA B 2 25 ? 22.110 23.452 6.180 1.00 17.92 35 ALA B C 1
ATOM 1563 O O . ALA B 2 25 ? 21.398 24.409 5.856 1.00 17.92 35 ALA B O 1
ATOM 1565 N N . ALA B 2 26 ? 22.689 22.677 5.269 1.00 18.72 36 ALA B N 1
ATOM 1566 C CA . ALA B 2 26 ? 22.720 23.012 3.828 1.00 18.57 36 ALA B CA 1
ATOM 1567 C C . ALA B 2 26 ? 21.346 22.892 3.190 1.00 18.44 36 ALA B C 1
ATOM 1568 O O . ALA B 2 26 ? 20.954 23.751 2.385 1.00 17.83 36 ALA B O 1
ATOM 1570 N N . ILE B 2 27 ? 20.620 21.830 3.503 1.00 18.21 37 ILE B N 1
ATOM 1571 C CA . ILE B 2 27 ? 19.228 21.629 3.027 1.00 17.99 37 ILE B CA 1
ATOM 1572 C C . ILE B 2 27 ? 18.383 22.834 3.476 1.00 18.85 37 ILE B C 1
ATOM 1573 O O . ILE B 2 27 ? 17.661 23.397 2.628 1.00 18.08 37 ILE B O 1
ATOM 1578 N N . ALA B 2 28 ? 18.425 23.185 4.765 1.00 18.83 38 ALA B N 1
ATOM 1579 C CA . ALA B 2 28 ? 17.680 24.346 5.308 1.00 19.61 38 ALA B CA 1
ATOM 1580 C C . ALA B 2 28 ? 18.107 25.629 4.577 1.00 19.68 38 ALA B C 1
ATOM 1581 O O . ALA B 2 28 ? 17.229 26.404 4.200 1.00 19.30 38 ALA B O 1
ATOM 1583 N N . GLY B 2 29 ? 19.398 25.789 4.324 1.00 21.91 39 GLY B N 1
ATOM 1584 C CA . GLY B 2 29 ? 19.949 26.983 3.650 1.00 27.19 39 GLY B CA 1
ATOM 1585 C C . GLY B 2 29 ? 19.411 27.176 2.236 1.00 29.94 39 GLY B C 1
ATOM 1586 O O . GLY B 2 29 ? 19.371 28.344 1.786 1.00 28.98 39 GLY B O 1
ATOM 1587 N N . ARG B 2 30 ? 19.024 26.093 1.539 1.00 28.99 40 ARG B N 1
ATOM 1588 C CA . ARG B 2 30 ? 18.387 26.155 0.190 1.00 29.07 40 ARG B CA 1
ATOM 1589 C C . ARG B 2 30 ? 16.885 26.451 0.309 1.00 24.43 40 ARG B C 1
ATOM 1590 O O . ARG B 2 30 ? 16.226 26.614 -0.732 1.00 25.93 40 ARG B O 1
ATOM 1598 N N . GLY B 2 31 ? 16.310 26.496 1.513 1.00 23.11 41 GLY B N 1
ATOM 1599 C CA . GLY B 2 31 ? 14.846 26.586 1.682 1.00 22.59 41 GLY B CA 1
ATOM 1600 C C . GLY B 2 31 ? 14.124 25.274 1.384 1.00 24.51 41 GLY B C 1
ATOM 1601 O O . GLY B 2 31 ? 12.938 25.297 1.235 1.00 23.72 41 GLY B O 1
ATOM 1602 N N . TRP B 2 32 ? 14.839 24.148 1.367 1.00 21.53 42 TRP B N 1
ATOM 1603 C CA . TRP B 2 32 ? 14.262 22.799 1.123 1.00 21.28 42 TRP B CA 1
ATOM 1604 C C . TRP B 2 32 ? 13.754 22.174 2.428 1.00 18.13 42 TRP B C 1
ATOM 1605 O O . TRP B 2 32 ? 14.231 22.551 3.523 1.00 20.78 42 TRP B O 1
ATOM 1616 N N . THR B 2 33 ? 12.775 21.291 2.301 1.00 19.79 43 THR B N 1
ATOM 1617 C CA . THR B 2 33 ? 12.248 20.447 3.393 1.00 17.87 43 THR B CA 1
ATOM 1618 C C . THR B 2 33 ? 13.144 19.210 3.543 1.00 18.01 43 THR B C 1
ATOM 1619 O O . THR B 2 33 ? 13.507 18.605 2.524 1.00 17.20 43 THR B O 1
ATOM 1623 N N . LEU B 2 34 ? 13.445 18.863 4.789 1.00 16.87 44 LEU B N 1
ATOM 1624 C CA . LEU B 2 34 ? 14.151 17.634 5.179 1.00 15.95 44 LEU B CA 1
ATOM 1625 C C . LEU B 2 34 ? 13.090 16.605 5.535 1.00 16.15 44 LEU B C 1
ATOM 1626 O O . LEU B 2 34 ? 12.212 16.916 6.349 1.00 16.53 44 LEU B O 1
ATOM 1631 N N . VAL B 2 35 ? 13.142 15.455 4.882 1.00 14.71 45 VAL B N 1
ATOM 1632 C CA . VAL B 2 35 ? 12.444 14.212 5.318 1.00 14.16 45 VAL B CA 1
ATOM 1633 C C . VAL B 2 35 ? 13.502 13.280 5.922 1.00 13.04 45 VAL B C 1
ATOM 1634 O O . VAL B 2 35 ? 14.605 13.141 5.345 1.00 13.74 45 VAL B O 1
ATOM 1638 N N . TRP B 2 36 ? 13.219 12.705 7.086 1.00 12.49 46 TRP B N 1
ATOM 1639 C CA . TRP B 2 36 ? 14.141 11.722 7.714 1.00 13.06 46 TRP B CA 1
ATOM 1640 C C . TRP B 2 36 ? 13.357 10.707 8.536 1.00 13.23 46 TRP B C 1
ATOM 1641 O O . TRP B 2 36 ? 12.119 10.862 8.653 1.00 13.85 46 TRP B O 1
ATOM 1652 N N . GLY B 2 37 ? 14.037 9.686 9.029 1.00 13.23 47 GLY B N 1
ATOM 1653 C CA . GLY B 2 37 ? 13.415 8.572 9.778 1.00 12.46 47 GLY B CA 1
ATOM 1654 C C . GLY B 2 37 ? 12.886 8.974 11.155 1.00 12.47 47 GLY B C 1
ATOM 1655 O O . GLY B 2 37 ? 12.406 8.097 11.883 1.00 12.51 47 GLY B O 1
ATOM 1656 N N . GLY B 2 38 ? 13.001 10.241 11.561 1.00 12.60 48 GLY B N 1
ATOM 1657 C CA . GLY B 2 38 ? 12.197 10.801 12.673 1.00 13.88 48 GLY B CA 1
ATOM 1658 C C . GLY B 2 38 ? 12.798 10.517 14.034 1.00 15.10 48 GLY B C 1
ATOM 1659 O O . GLY B 2 38 ? 12.091 10.708 15.024 1.00 19.16 48 GLY B O 1
ATOM 1660 N N . GLY B 2 39 ? 14.058 10.097 14.092 1.00 16.75 49 GLY B N 1
ATOM 1661 C CA . GLY B 2 39 ? 14.763 9.757 15.335 1.00 17.46 49 GLY B CA 1
ATOM 1662 C C . GLY B 2 39 ? 15.645 10.901 15.808 1.00 17.40 49 GLY B C 1
ATOM 1663 O O . GLY B 2 39 ? 15.968 11.777 15.003 1.00 14.97 49 GLY B O 1
ATOM 1664 N N . HIS B 2 40 ? 15.898 10.974 17.113 1.00 20.05 50 HIS B N 1
ATOM 1665 C CA . HIS B 2 40 ? 16.719 12.044 17.750 1.00 21.80 50 HIS B CA 1
ATOM 1666 C C . HIS B 2 40 ? 18.144 11.562 18.071 1.00 23.21 50 HIS B C 1
ATOM 1667 O O . HIS B 2 40 ? 18.926 12.380 18.607 1.00 24.39 50 HIS B O 1
ATOM 1674 N N . VAL B 2 41 ? 18.507 10.320 17.732 1.00 24.72 51 VAL B N 1
ATOM 1675 C CA . VAL B 2 41 ? 19.827 9.696 18.084 1.00 26.11 51 VAL B CA 1
ATOM 1676 C C . VAL B 2 41 ? 20.795 9.778 16.891 1.00 22.98 51 VAL B C 1
ATOM 1677 O O . VAL B 2 41 ? 20.327 9.681 15.747 1.00 20.20 51 VAL B O 1
ATOM 1681 N N . SER B 2 42 ? 22.109 9.854 17.132 1.00 20.62 52 SER B N 1
ATOM 1682 C CA . SER B 2 42 ? 23.153 9.613 16.089 1.00 21.68 52 SER B CA 1
ATOM 1683 C C . SER B 2 42 ? 23.002 10.630 14.948 1.00 18.61 52 SER B C 1
ATOM 1684 O O . SER B 2 42 ? 22.516 11.759 15.182 1.00 19.81 52 SER B O 1
ATOM 1687 N N . ALA B 2 43 ? 23.354 10.250 13.726 1.00 16.52 53 ALA B N 1
ATOM 1688 C CA . ALA B 2 43 ? 23.256 11.109 12.531 1.00 15.88 53 ALA B CA 1
ATOM 1689 C C . ALA B 2 43 ? 21.818 11.605 12.311 1.00 17.20 53 ALA B C 1
ATOM 1690 O O . ALA B 2 43 ? 21.623 12.796 11.933 1.00 15.63 53 ALA B O 1
ATOM 1692 N N . MET B 2 44 ? 20.824 10.730 12.501 1.00 17.40 54 MET B N 1
ATOM 1693 C CA . MET B 2 44 ? 19.392 11.096 12.329 1.00 18.12 54 MET B CA 1
ATOM 1694 C C . MET B 2 44 ? 19.049 12.341 13.176 1.00 18.16 54 MET B C 1
ATOM 1695 O O . MET B 2 44 ? 18.489 13.301 12.627 1.00 16.71 54 MET B O 1
ATOM 1700 N N . GLY B 2 45 ? 19.418 12.373 14.454 1.00 16.73 55 GLY B N 1
ATOM 1701 C CA . GLY B 2 45 ? 19.071 13.513 15.325 1.00 17.55 55 GLY B CA 1
ATOM 1702 C C . GLY B 2 45 ? 19.781 14.780 14.885 1.00 16.63 55 GLY B C 1
ATOM 1703 O O . GLY B 2 45 ? 19.137 15.858 14.858 1.00 17.64 55 GLY B O 1
ATOM 1704 N N . ALA B 2 46 ? 21.051 14.654 14.524 1.00 15.61 56 ALA B N 1
ATOM 1705 C CA . ALA B 2 46 ? 21.914 15.782 14.103 1.00 16.59 56 ALA B CA 1
ATOM 1706 C C . ALA B 2 46 ? 21.426 16.373 12.779 1.00 16.25 56 ALA B C 1
ATOM 1707 O O . ALA B 2 46 ? 21.404 17.633 12.669 1.00 16.12 56 ALA B O 1
ATOM 1709 N N . VAL B 2 47 ? 21.062 15.557 11.777 1.00 14.45 57 VAL B N 1
ATOM 1710 C CA . VAL B 2 47 ? 20.593 16.153 10.507 1.00 15.10 57 VAL B CA 1
ATOM 1711 C C . VAL B 2 47 ? 19.339 16.992 10.779 1.00 14.69 57 VAL B C 1
ATOM 1712 O O . VAL B 2 47 ? 19.237 18.116 10.246 1.00 15.34 57 VAL B O 1
ATOM 1716 N N . ALA B 2 48 ? 18.401 16.521 11.571 1.00 14.93 58 ALA B N 1
ATOM 1717 C CA . ALA B 2 48 ? 17.120 17.229 11.700 1.00 15.21 58 ALA B CA 1
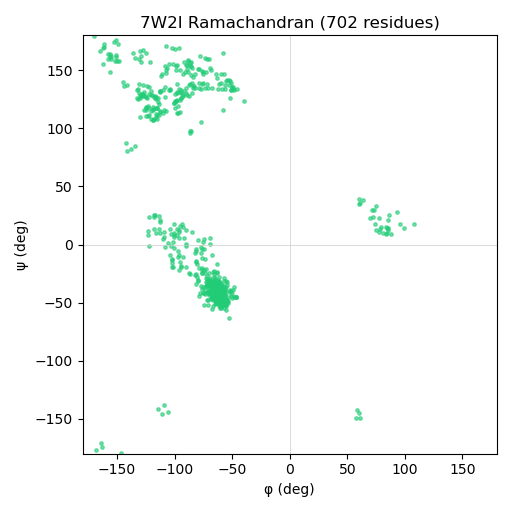ATOM 1718 C C . ALA B 2 48 ? 17.276 18.431 12.631 1.00 16.16 58 ALA B C 1
ATOM 1719 O O . ALA B 2 48 ? 16.683 19.475 12.358 1.00 15.26 58 ALA B O 1
ATOM 1721 N N . SER B 2 49 ? 17.957 18.237 13.741 1.00 17.13 59 SER B N 1
ATOM 1722 C CA . SER B 2 49 ? 18.213 19.319 14.727 1.00 19.38 59 SER B CA 1
ATOM 1723 C C . SER B 2 49 ? 18.950 20.467 14.009 1.00 17.93 59 SER B C 1
ATOM 1724 O O . SER B 2 49 ? 18.581 21.670 14.212 1.00 15.66 59 SER B O 1
ATOM 1727 N N . ALA B 2 50 ? 19.943 20.155 13.171 1.00 15.48 60 ALA B N 1
ATOM 1728 C CA . ALA B 2 50 ? 20.699 21.200 12.438 1.00 14.26 60 ALA B CA 1
ATOM 1729 C C . ALA B 2 50 ? 19.815 21.884 11.390 1.00 14.70 60 ALA B C 1
ATOM 1730 O O . ALA B 2 50 ? 19.937 23.136 11.283 1.00 15.83 60 ALA B O 1
ATOM 1732 N N . ALA B 2 51 ? 18.958 21.155 10.634 1.00 13.92 61 ALA B N 1
ATOM 1733 C CA . ALA B 2 51 ? 17.996 21.751 9.680 1.00 15.10 61 ALA B CA 1
ATOM 1734 C C . ALA B 2 51 ? 17.096 22.754 10.428 1.00 15.30 61 ALA B C 1
ATOM 1735 O O . ALA B 2 51 ? 17.006 23.894 9.960 1.00 16.98 61 ALA B O 1
ATOM 1737 N N . ARG B 2 52 ? 16.464 22.355 11.536 1.00 16.33 62 ARG B N 1
ATOM 1738 C CA . ARG B 2 52 ? 15.544 23.245 12.312 1.00 16.23 62 ARG B CA 1
ATOM 1739 C C . ARG B 2 52 ? 16.318 24.467 12.840 1.00 16.46 62 ARG B C 1
ATOM 1740 O O . ARG B 2 52 ? 15.764 25.602 12.773 1.00 16.72 62 ARG B O 1
ATOM 1748 N N . ALA B 2 53 ? 17.535 24.277 13.326 1.00 16.14 63 ALA B N 1
ATOM 1749 C CA . ALA B 2 53 ? 18.406 25.368 13.846 1.00 16.55 63 ALA B CA 1
ATOM 1750 C C . ALA B 2 53 ? 18.629 26.449 12.778 1.00 18.71 63 ALA B C 1
ATOM 1751 O O . ALA B 2 53 ? 18.718 27.660 13.134 1.00 18.29 63 ALA B O 1
ATOM 1753 N N . CYS B 2 54 ? 18.737 26.054 11.509 1.00 17.69 64 CYS B N 1
ATOM 1754 C CA . CYS B 2 54 ? 18.974 26.962 10.358 1.00 19.28 64 CYS B CA 1
ATOM 1755 C C . CYS B 2 54 ? 17.651 27.351 9.688 1.00 19.49 64 CYS B C 1
ATOM 1756 O O . CYS B 2 54 ? 17.668 27.851 8.561 1.00 23.84 64 CYS B O 1
ATOM 1759 N N . GLY B 2 55 ? 16.529 27.133 10.358 1.00 20.72 65 GLY B N 1
ATOM 1760 C CA . GLY B 2 55 ? 15.197 27.598 9.937 1.00 22.19 65 GLY B CA 1
ATOM 1761 C C . GLY B 2 55 ? 14.504 26.658 8.971 1.00 23.03 65 GLY B C 1
ATOM 1762 O O . GLY B 2 55 ? 13.472 27.061 8.401 1.00 22.90 65 GLY B O 1
ATOM 1763 N N . GLY B 2 56 ? 14.997 25.426 8.823 1.00 19.77 66 GLY B N 1
ATOM 1764 C CA . GLY B 2 56 ? 14.413 24.464 7.876 1.00 20.82 66 GLY B CA 1
ATOM 1765 C C . GLY B 2 56 ? 13.242 23.706 8.474 1.00 17.57 66 GLY B C 1
ATOM 1766 O O . GLY B 2 56 ? 13.179 23.523 9.715 1.00 20.13 66 GLY B O 1
ATOM 1767 N N . TRP B 2 57 ?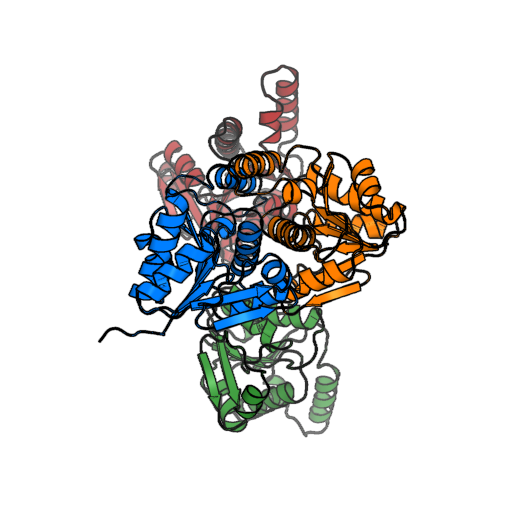 12.325 23.279 7.620 1.00 17.31 67 TRP B N 1
ATOM 1768 C CA . TRP B 2 57 ? 11.179 22.402 7.982 1.00 17.59 67 TRP B CA 1
ATOM 1769 C C . TRP B 2 57 ? 11.617 20.924 7.967 1.00 17.23 67 TRP B C 1
ATOM 1770 O O . TRP B 2 57 ? 12.288 20.509 6.983 1.00 17.53 67 TRP B O 1
ATOM 1781 N N . THR B 2 58 ? 11.203 20.163 8.990 1.00 16.19 68 THR B N 1
ATOM 1782 C CA . THR B 2 58 ? 11.608 18.749 9.176 1.00 16.75 68 THR B CA 1
ATOM 1783 C C . THR B 2 58 ? 10.357 17.877 9.273 1.00 17.19 68 THR B C 1
ATOM 1784 O O . THR B 2 58 ? 9.470 18.163 10.097 1.00 17.79 68 THR B O 1
ATOM 1788 N N . VAL B 2 59 ? 10.305 16.854 8.423 1.00 14.74 69 VAL B N 1
ATOM 1789 C CA . VAL B 2 59 ? 9.241 15.814 8.430 1.00 15.72 69 VAL B CA 1
ATOM 1790 C C . VAL B 2 59 ? 9.899 14.477 8.790 1.00 15.65 69 VAL B C 1
ATOM 1791 O O . VAL B 2 59 ? 10.678 13.958 7.956 1.00 14.81 69 VAL B O 1
ATOM 1795 N N . GLY B 2 60 ? 9.575 13.976 9.978 1.00 15.05 70 GLY B N 1
ATOM 1796 C CA . GLY B 2 60 ? 10.003 12.686 10.517 1.00 14.61 70 GLY B CA 1
ATOM 1797 C C . GLY B 2 60 ? 8.947 11.624 10.238 1.00 16.70 70 GLY B C 1
ATOM 1798 O O . GLY B 2 60 ? 7.753 11.820 10.579 1.00 16.21 70 GLY B O 1
ATOM 1799 N N . VAL B 2 61 ? 9.397 10.487 9.702 1.00 16.16 71 VAL B N 1
ATOM 1800 C CA . VAL B 2 61 ? 8.517 9.322 9.435 1.00 14.76 71 VAL B CA 1
ATOM 1801 C C . VAL B 2 61 ? 9.108 8.113 10.146 1.00 14.36 71 VAL B C 1
ATOM 1802 O O . VAL B 2 61 ? 10.205 7.707 9.771 1.00 12.29 71 VAL B O 1
ATOM 1806 N N . ILE B 2 62 ? 8.396 7.551 11.123 1.00 13.82 72 ILE B N 1
ATOM 1807 C CA . ILE B 2 62 ? 8.945 6.577 12.086 1.00 14.50 72 ILE B CA 1
ATOM 1808 C C . ILE B 2 62 ? 7.884 5.499 12.347 1.00 14.60 72 ILE B C 1
ATOM 1809 O O . ILE B 2 62 ? 6.698 5.800 12.501 1.00 14.50 72 ILE B O 1
ATOM 1814 N N . PRO B 2 63 ? 8.258 4.217 12.391 1.00 13.79 73 PRO B N 1
ATOM 1815 C CA . PRO B 2 63 ? 7.279 3.162 12.651 1.00 14.66 73 PRO B CA 1
ATOM 1816 C C . PRO B 2 63 ? 6.984 3.099 14.158 1.00 15.52 73 PRO B C 1
ATOM 1817 O O . PRO B 2 63 ? 7.868 3.414 14.966 1.00 13.10 73 PRO B O 1
ATOM 1821 N N . LYS B 2 64 ? 5.771 2.666 14.511 1.00 16.84 74 LYS B N 1
ATOM 1822 C CA . LYS B 2 64 ? 5.351 2.545 15.949 1.00 20.20 74 LYS B CA 1
ATOM 1823 C C . LYS B 2 64 ? 6.426 1.848 16.787 1.00 18.50 74 LYS B C 1
ATOM 1824 O O . LYS B 2 64 ? 6.665 2.263 17.937 1.00 19.84 74 LYS B O 1
ATOM 1830 N N . MET B 2 65 ? 6.992 0.740 16.299 1.00 18.95 75 MET B N 1
ATOM 1831 C CA . MET B 2 65 ? 7.902 -0.099 17.096 1.00 21.18 75 MET B CA 1
ATOM 1832 C C . MET B 2 65 ? 9.079 0.752 17.596 1.00 19.21 75 MET B C 1
ATOM 1833 O O . MET B 2 65 ? 9.540 0.494 18.723 1.00 20.67 75 MET B O 1
ATOM 1838 N N . LEU B 2 66 ? 9.513 1.774 16.850 1.00 16.43 76 LEU B N 1
ATOM 1839 C CA . LEU B 2 66 ? 10.581 2.695 17.319 1.00 16.05 76 LEU B CA 1
ATOM 1840 C C . LEU B 2 66 ? 10.020 3.766 18.248 1.00 15.76 76 LEU B C 1
ATOM 1841 O O . LEU B 2 66 ? 10.785 4.206 19.125 1.00 17.88 76 LEU B O 1
ATOM 1846 N N . VAL B 2 67 ? 8.787 4.226 18.039 1.00 16.28 77 VAL B N 1
ATOM 1847 C CA . VAL B 2 67 ? 8.138 5.165 19.008 1.00 18.22 77 VAL B CA 1
ATOM 1848 C C . VAL B 2 67 ? 8.092 4.476 20.383 1.00 18.55 77 VAL B C 1
ATOM 1849 O O . VAL B 2 67 ? 8.364 5.145 21.433 1.00 17.51 77 VAL B O 1
ATOM 1853 N N . TYR B 2 68 ? 7.795 3.176 20.418 1.00 19.36 78 TYR B N 1
ATOM 1854 C CA . TYR B 2 68 ? 7.729 2.428 21.708 1.00 18.64 78 TYR B CA 1
ATOM 1855 C C . TYR B 2 68 ? 9.041 2.527 22.494 1.00 20.93 78 TYR B C 1
ATOM 1856 O O . TYR B 2 68 ? 9.009 2.443 23.769 1.00 23.57 78 TYR B O 1
ATOM 1865 N N . ARG B 2 69 ? 10.152 2.689 21.783 1.00 20.14 79 ARG B N 1
ATOM 1866 C CA . ARG B 2 69 ? 11.525 2.640 22.340 1.00 21.96 79 ARG B CA 1
ATOM 1867 C C . ARG B 2 69 ? 12.009 4.059 22.640 1.00 19.57 79 ARG B C 1
ATOM 1868 O O . ARG B 2 69 ? 13.225 4.214 22.891 1.00 18.75 79 ARG B O 1
ATOM 1876 N N . GLU B 2 70 ? 11.101 5.038 22.621 1.00 19.50 80 GLU B N 1
ATOM 1877 C CA . GLU B 2 70 ? 11.380 6.457 22.962 1.00 22.11 80 GLU B CA 1
ATOM 1878 C C . GLU B 2 70 ? 12.423 7.029 21.991 1.00 21.96 80 GLU B C 1
ATOM 1879 O O . GLU B 2 70 ? 13.241 7.852 22.411 1.00 21.23 80 GLU B O 1
ATOM 1885 N N . LEU B 2 71 ? 12.394 6.619 20.729 1.00 20.00 81 LEU B N 1
ATOM 1886 C CA . LEU B 2 71 ? 13.373 7.095 19.724 1.00 20.21 81 LEU B CA 1
ATOM 1887 C C . LEU B 2 71 ? 12.797 8.238 18.898 1.00 19.49 81 LEU B C 1
ATOM 1888 O O . LEU B 2 71 ? 13.571 8.806 18.163 1.00 19.00 81 LEU B O 1
ATOM 1893 N N . ALA B 2 72 ? 11.527 8.620 19.048 1.00 19.11 82 ALA B N 1
ATOM 1894 C CA . ALA B 2 72 ? 10.893 9.630 18.172 1.00 18.81 82 ALA B CA 1
ATOM 1895 C C . ALA B 2 72 ? 11.381 11.025 18.582 1.00 18.86 82 ALA B C 1
ATOM 1896 O O . ALA B 2 72 ? 11.542 11.268 19.792 1.00 17.45 82 ALA B O 1
ATOM 1898 N N . ASP B 2 73 ? 11.670 11.852 17.580 1.00 19.03 83 ASP B N 1
ATOM 1899 C CA . ASP B 2 73 ? 12.051 13.272 17.723 1.00 18.59 83 ASP B CA 1
ATOM 1900 C C . ASP B 2 73 ? 10.759 14.070 17.791 1.00 19.07 83 ASP B C 1
ATOM 1901 O O . ASP B 2 73 ? 10.201 14.381 16.749 1.00 17.83 83 ASP B O 1
ATOM 1906 N N . HIS B 2 74 ? 10.311 14.411 19.002 1.00 18.92 84 HIS B N 1
ATOM 1907 C CA . HIS B 2 74 ? 9.025 15.131 19.173 1.00 22.27 84 HIS B CA 1
ATOM 1908 C C . HIS B 2 74 ? 9.168 16.601 18.756 1.00 22.59 84 HIS B C 1
ATOM 1909 O O . HIS B 2 74 ? 8.129 17.271 18.700 1.00 23.28 84 HIS B O 1
ATOM 1916 N N . ASP B 2 75 ? 10.371 17.071 18.387 1.00 21.15 85 ASP B N 1
ATOM 1917 C CA . ASP B 2 75 ? 10.536 18.434 17.801 1.00 22.47 85 ASP B CA 1
ATOM 1918 C C . ASP B 2 75 ? 10.462 18.407 16.264 1.00 21.94 85 ASP B C 1
ATOM 1919 O O . ASP B 2 75 ? 10.593 19.456 15.678 1.00 21.90 85 ASP B O 1
ATOM 1924 N N . ALA B 2 76 ? 10.152 17.275 15.623 1.00 21.36 86 ALA B N 1
ATOM 1925 C CA . ALA B 2 76 ? 9.778 17.237 14.192 1.00 20.58 86 ALA B CA 1
ATOM 1926 C C . ALA B 2 76 ? 8.679 18.281 13.952 1.00 22.58 86 ALA B C 1
ATOM 1927 O O . ALA B 2 76 ? 7.746 18.356 14.764 1.00 21.75 86 ALA B O 1
ATOM 1929 N N . ASP B 2 77 ? 8.800 19.058 12.888 1.00 19.92 87 ASP B N 1
ATOM 1930 C CA . ASP B 2 77 ? 7.763 20.029 12.457 1.00 20.99 87 ASP B CA 1
ATOM 1931 C C . ASP B 2 77 ? 6.516 19.241 12.078 1.00 21.48 87 ASP B C 1
ATOM 1932 O O . ASP B 2 77 ? 5.416 19.693 12.420 1.00 22.05 87 ASP B O 1
ATOM 1937 N N . GLU B 2 78 ? 6.705 18.083 11.426 1.00 19.47 88 GLU B N 1
ATOM 1938 C CA . GLU B 2 78 ? 5.646 17.075 11.194 1.00 20.28 88 GLU B CA 1
ATOM 1939 C C . GLU B 2 78 ? 6.214 15.701 11.563 1.00 21.53 88 GLU B C 1
ATOM 1940 O O . GLU B 2 78 ? 7.287 15.338 11.023 1.00 20.77 88 GLU B O 1
ATOM 1946 N N . LEU B 2 79 ? 5.538 14.966 12.433 1.00 20.03 89 LEU B N 1
ATOM 1947 C CA . LEU B 2 79 ? 5.952 13.586 12.769 1.00 20.76 89 LEU B CA 1
ATOM 1948 C C . LEU B 2 79 ? 4.859 12.670 12.269 1.00 22.24 89 LEU B C 1
ATOM 1949 O O . LEU B 2 79 ? 3.671 12.909 12.628 1.00 21.89 89 LEU B O 1
ATOM 1954 N N . ILE B 2 80 ? 5.231 11.740 11.403 1.00 19.15 90 ILE B N 1
ATOM 1955 C CA . ILE B 2 80 ? 4.318 10.711 10.843 1.00 19.04 90 ILE B CA 1
ATOM 1956 C C . ILE B 2 80 ? 4.706 9.361 11.453 1.00 19.17 90 ILE B C 1
ATOM 1957 O O . ILE B 2 80 ? 5.853 8.898 11.238 1.00 16.30 90 ILE B O 1
ATOM 1962 N N . VAL B 2 81 ? 3.803 8.763 12.236 1.00 18.02 91 VAL B N 1
ATOM 1963 C CA . VAL B 2 81 ? 4.031 7.436 12.866 1.00 17.87 91 VAL B CA 1
ATOM 1964 C C . VAL B 2 81 ? 3.289 6.404 12.007 1.00 18.95 91 VAL B C 1
ATOM 1965 O O . VAL B 2 81 ? 2.063 6.524 11.855 1.00 17.93 91 VAL B O 1
ATOM 1969 N N . THR B 2 82 ? 4.005 5.423 11.485 1.00 16.65 92 THR B N 1
ATOM 1970 C CA . THR B 2 82 ? 3.432 4.392 10.589 1.00 18.20 92 THR B CA 1
ATOM 1971 C C . THR B 2 82 ? 3.286 3.108 11.386 1.00 18.00 92 THR B C 1
ATOM 1972 O O . THR B 2 82 ? 4.031 2.934 12.332 1.00 17.04 92 THR B O 1
ATOM 1976 N N . ASP B 2 83 ? 2.376 2.218 11.002 1.00 18.00 93 ASP B N 1
ATOM 1977 C CA . ASP B 2 83 ? 2.288 0.873 11.616 1.00 20.12 93 ASP B CA 1
ATOM 1978 C C . ASP B 2 83 ? 3.475 -0.002 11.196 1.00 20.37 93 ASP B C 1
ATOM 1979 O O . ASP B 2 83 ? 3.890 -0.833 11.999 1.00 21.50 93 ASP B O 1
ATOM 1984 N N . THR B 2 84 ? 3.982 0.135 9.969 1.00 16.72 94 THR B N 1
ATOM 1985 C CA . THR B 2 84 ? 5.025 -0.788 9.443 1.00 16.52 94 THR B CA 1
ATOM 1986 C C . THR B 2 84 ? 6.258 -0.035 8.902 1.00 15.82 94 THR B C 1
ATOM 1987 O O . THR B 2 84 ? 6.146 1.147 8.559 1.00 14.38 94 THR B O 1
ATOM 1991 N N . MET B 2 85 ? 7.341 -0.776 8.657 1.00 15.89 95 MET B N 1
ATOM 1992 C CA . MET B 2 85 ? 8.558 -0.303 7.980 1.00 15.83 95 MET B CA 1
ATOM 1993 C C . MET B 2 85 ? 8.269 -0.064 6.496 1.00 16.20 95 MET B C 1
ATOM 1994 O O . MET B 2 85 ? 8.809 0.916 5.947 1.00 15.01 95 MET B O 1
ATOM 1999 N N . TRP B 2 86 ? 7.437 -0.896 5.845 1.00 15.09 96 TRP B N 1
ATOM 2000 C CA . TRP B 2 86 ? 7.167 -0.691 4.395 1.00 17.31 96 TRP B CA 1
ATOM 2001 C C . TRP B 2 86 ? 6.443 0.642 4.193 1.00 17.09 96 TRP B C 1
ATOM 2002 O O . TRP B 2 86 ? 6.813 1.386 3.263 1.00 15.17 96 TRP B O 1
ATOM 2013 N N . GLU B 2 87 ? 5.472 0.967 5.052 1.00 17.81 97 GLU B N 1
ATOM 2014 C CA . GLU B 2 87 ? 4.761 2.267 4.982 1.00 18.76 97 GLU B CA 1
ATOM 2015 C C . GLU B 2 87 ? 5.721 3.424 5.270 1.00 15.87 97 GLU B C 1
ATOM 2016 O O . GLU B 2 87 ? 5.616 4.449 4.612 1.00 17.02 97 GLU B O 1
ATOM 2022 N N . ARG B 2 88 ? 6.628 3.279 6.239 1.00 14.72 98 ARG B N 1
ATOM 2023 C CA . ARG B 2 88 ? 7.592 4.368 6.557 1.00 12.82 98 ARG B CA 1
ATOM 2024 C C . ARG B 2 88 ? 8.390 4.715 5.298 1.00 13.35 98 ARG B C 1
ATOM 2025 O O . ARG B 2 88 ? 8.513 5.911 4.916 1.00 13.71 98 ARG B O 1
ATOM 2033 N N . LYS B 2 89 ? 8.943 3.700 4.653 1.00 14.53 99 LYS B N 1
ATOM 2034 C CA . LYS B 2 89 ? 9.822 3.898 3.481 1.00 15.70 99 LYS B CA 1
ATOM 2035 C C . LYS B 2 89 ? 9.005 4.474 2.335 1.00 17.12 99 LYS B C 1
ATOM 2036 O O . LYS B 2 89 ? 9.524 5.347 1.611 1.00 16.30 99 LYS B O 1
ATOM 2042 N N . GLN B 2 90 ? 7.769 4.020 2.160 1.00 20.91 100 GLN B N 1
ATOM 2043 C CA . GLN B 2 90 ? 6.922 4.477 1.029 1.00 22.43 100 GLN B CA 1
ATOM 2044 C 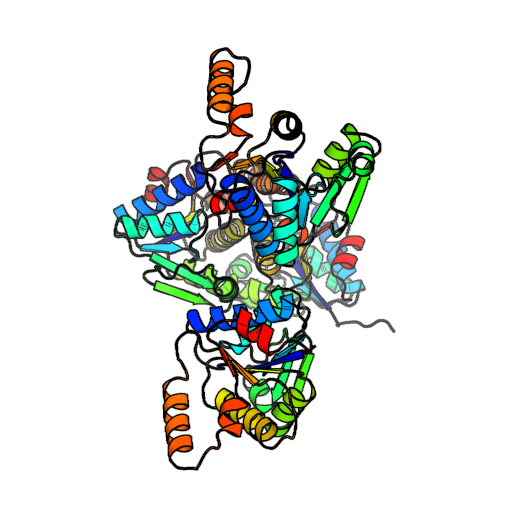C . GLN B 2 90 ? 6.545 5.942 1.208 1.00 21.14 100 GLN B C 1
ATOM 2045 O O . GLN B 2 90 ? 6.575 6.685 0.211 1.00 20.08 100 GLN B O 1
ATOM 2051 N N . ILE B 2 91 ? 6.207 6.353 2.425 1.00 18.07 101 ILE B N 1
ATOM 2052 C CA . ILE B 2 91 ? 5.842 7.773 2.713 1.00 19.08 101 ILE B CA 1
ATOM 2053 C C . ILE B 2 91 ? 7.078 8.651 2.534 1.00 17.70 101 ILE B C 1
ATOM 2054 O O . ILE B 2 91 ? 6.939 9.729 1.918 1.00 18.28 101 ILE B O 1
ATOM 2059 N N . MET B 2 92 ? 8.253 8.223 2.994 1.00 17.31 102 MET B N 1
ATOM 2060 C CA . MET B 2 92 ? 9.456 9.086 2.860 1.00 18.17 102 MET B CA 1
ATOM 2061 C C . MET B 2 92 ? 9.740 9.261 1.354 1.00 18.41 102 MET B C 1
ATOM 2062 O O . MET B 2 92 ? 10.035 10.397 0.904 1.00 16.95 102 MET B O 1
ATOM 2067 N N . GLU B 2 93 ? 9.584 8.200 0.558 1.00 19.05 103 GLU B N 1
ATOM 2068 C CA . GLU B 2 93 ? 9.820 8.315 -0.901 1.00 21.37 103 GLU B CA 1
ATOM 2069 C C . GLU B 2 93 ? 8.810 9.265 -1.572 1.00 21.71 103 GLU B C 1
ATOM 2070 O O . GLU B 2 93 ? 9.251 10.060 -2.419 1.00 24.15 103 GLU B O 1
ATOM 2076 N N . ASP B 2 94 ? 7.526 9.106 -1.280 1.00 21.84 104 ASP B N 1
ATOM 2077 C CA . ASP B 2 94 ? 6.382 9.823 -1.904 1.00 24.01 104 ASP B CA 1
ATOM 2078 C C . ASP B 2 94 ? 6.507 11.322 -1.615 1.00 24.38 104 ASP B C 1
ATOM 2079 O O . ASP B 2 94 ? 6.214 12.113 -2.511 1.00 24.83 104 ASP B O 1
ATOM 2084 N N . ARG B 2 95 ? 6.958 11.682 -0.410 1.00 21.36 105 ARG B N 1
ATOM 2085 C CA . ARG B 2 95 ? 7.098 13.084 0.050 1.00 22.88 105 ARG B CA 1
ATOM 2086 C C . ARG B 2 95 ? 8.334 13.752 -0.566 1.00 20.69 105 ARG B C 1
ATOM 2087 O O . ARG B 2 95 ? 8.375 14.955 -0.537 1.00 20.47 105 ARG B O 1
ATOM 2095 N N . SER B 2 96 ? 9.314 12.991 -1.053 1.00 17.70 106 SER B N 1
ATOM 2096 C CA . SER B 2 96 ? 10.673 13.489 -1.368 1.00 17.56 106 SER B CA 1
ATOM 2097 C C . SER B 2 96 ? 10.899 13.580 -2.883 1.00 18.65 106 SER B C 1
ATOM 2098 O O . SER B 2 96 ? 10.353 12.732 -3.642 1.00 19.49 106 SER B O 1
ATOM 2101 N N . ASP B 2 97 ? 11.749 14.532 -3.272 1.00 19.99 107 ASP B N 1
ATOM 2102 C CA . ASP B 2 97 ? 12.154 14.813 -4.671 1.00 18.95 107 ASP B CA 1
ATOM 2103 C C . ASP B 2 97 ? 13.551 14.236 -4.966 1.00 18.01 107 ASP B C 1
ATOM 2104 O O . ASP B 2 97 ? 13.938 14.071 -6.180 1.00 17.13 107 ASP B O 1
ATOM 2109 N N . ALA B 2 98 ? 14.304 13.964 -3.905 1.00 16.93 108 ALA B N 1
ATOM 2110 C CA . ALA B 2 98 ? 15.685 13.460 -3.968 1.00 17.15 108 ALA B CA 1
ATOM 2111 C C . ALA B 2 98 ? 16.038 12.762 -2.655 1.00 16.59 108 ALA B C 1
ATOM 2112 O O . ALA B 2 98 ? 15.432 13.062 -1.622 1.00 17.52 108 ALA B O 1
ATOM 2114 N N . PHE B 2 99 ? 17.054 11.923 -2.701 1.00 15.12 109 PHE B N 1
ATOM 2115 C CA . PHE B 2 99 ? 17.506 11.093 -1.574 1.00 15.64 109 PHE B CA 1
ATOM 2116 C C . PHE B 2 99 ? 18.985 11.294 -1.362 1.00 14.13 109 PHE B C 1
ATOM 2117 O O . PHE B 2 99 ? 19.819 11.143 -2.321 1.00 16.07 109 PHE B O 1
ATOM 2125 N N . ILE B 2 100 ? 19.345 11.568 -0.112 1.00 13.48 110 ILE B N 1
ATOM 2126 C CA . ILE B 2 100 ? 20.765 11.556 0.323 1.00 14.37 110 ILE B CA 1
ATOM 2127 C C . ILE B 2 100 ? 20.978 10.364 1.255 1.00 14.98 110 ILE B C 1
ATOM 2128 O O . ILE B 2 100 ? 20.177 10.144 2.173 1.00 14.90 110 ILE B O 1
ATOM 2133 N N . VAL B 2 101 ? 22.051 9.621 1.011 1.00 14.75 111 VAL B N 1
ATOM 2134 C CA . VAL B 2 101 ? 22.476 8.469 1.841 1.00 14.21 111 VAL B CA 1
ATOM 2135 C C . VAL B 2 101 ? 23.819 8.849 2.453 1.00 14.42 111 VAL B C 1
ATOM 2136 O O . VAL B 2 101 ? 24.780 9.074 1.706 1.00 16.27 111 VAL B O 1
ATOM 2140 N N . LEU B 2 102 ? 23.853 8.929 3.766 1.00 13.78 112 LEU B N 1
ATOM 2141 C CA . LEU B 2 102 ? 25.067 9.119 4.578 1.00 14.68 112 LEU B CA 1
ATOM 2142 C C . LEU B 2 102 ? 25.478 7.779 5.192 1.00 13.58 112 LEU B C 1
ATOM 2143 O O . LEU B 2 102 ? 24.728 6.806 5.211 1.00 14.18 112 LEU B O 1
ATOM 2148 N N . PRO B 2 103 ? 26.685 7.697 5.776 1.00 14.40 113 PRO B N 1
ATOM 2149 C CA . PRO B 2 103 ? 27.128 6.509 6.494 1.00 13.08 113 PRO B CA 1
ATOM 2150 C C . PRO B 2 103 ? 26.098 5.987 7.500 1.00 15.04 113 PRO B C 1
ATOM 2151 O O . PRO B 2 103 ? 25.485 6.740 8.207 1.00 14.91 113 PRO B O 1
ATOM 2155 N N . GLY B 2 104 ? 25.869 4.675 7.447 1.00 13.93 114 GLY B N 1
ATOM 2156 C CA . GLY B 2 104 ? 24.927 3.995 8.315 1.00 14.98 114 GLY B CA 1
ATOM 2157 C C . GLY B 2 104 ? 25.196 2.524 8.296 1.00 15.07 114 GLY B C 1
ATOM 2158 O O . GLY B 2 104 ? 26.190 2.084 7.597 1.00 17.09 114 GLY B O 1
ATOM 2159 N N . GLY B 2 105 ? 24.292 1.838 8.972 1.00 14.49 115 GLY B N 1
ATOM 2160 C CA . GLY B 2 105 ? 24.301 0.379 9.144 1.00 14.18 115 GLY B CA 1
ATOM 2161 C C . GLY B 2 105 ? 23.141 -0.212 8.374 1.00 12.74 115 GLY B C 1
ATOM 2162 O O . GLY B 2 105 ? 22.857 0.255 7.263 1.00 11.99 115 GLY B O 1
ATOM 2163 N N . VAL B 2 106 ? 22.576 -1.269 8.915 1.00 13.91 116 VAL B N 1
ATOM 2164 C CA . VAL B 2 106 ? 21.630 -2.166 8.185 1.00 13.62 116 VAL B CA 1
ATOM 2165 C C . VAL B 2 106 ? 20.414 -1.349 7.769 1.00 12.11 116 VAL B C 1
ATOM 2166 O O . VAL B 2 106 ? 20.031 -1.471 6.599 1.00 11.10 116 VAL B O 1
ATOM 2170 N N . GLY B 2 107 ? 19.853 -0.544 8.677 1.00 11.52 117 GLY B N 1
ATOM 2171 C CA . GLY B 2 107 ? 18.686 0.336 8.411 1.00 12.66 117 GLY B CA 1
ATOM 2172 C C . GLY B 2 107 ? 18.938 1.288 7.254 1.00 10.47 117 GLY B C 1
ATOM 2173 O O . GLY B 2 107 ? 18.052 1.499 6.365 1.00 11.22 117 GLY B O 1
ATOM 2174 N N . THR B 2 108 ? 20.123 1.864 7.209 1.00 10.73 118 THR B N 1
ATOM 2175 C CA . THR B 2 108 ? 20.518 2.777 6.103 1.00 11.51 118 THR B CA 1
ATOM 2176 C C . THR B 2 108 ? 20.694 1.996 4.793 1.00 10.00 118 THR B C 1
ATOM 2177 O O . THR B 2 108 ? 20.243 2.513 3.741 1.00 9.15 118 THR B O 1
ATOM 2181 N N . LEU B 2 109 ? 21.311 0.814 4.841 1.00 9.78 119 LEU B N 1
ATOM 2182 C CA . LEU B 2 109 ? 21.473 -0.015 3.612 1.00 10.57 119 LEU B CA 1
ATOM 2183 C C . LEU B 2 109 ? 20.083 -0.433 3.096 1.00 10.40 119 LEU B C 1
ATOM 2184 O O . LEU B 2 109 ? 19.884 -0.454 1.899 1.00 11.18 119 LEU B O 1
ATOM 2189 N N . ASP B 2 110 ? 19.139 -0.699 3.985 1.00 10.53 120 ASP B N 1
ATOM 2190 C CA . ASP B 2 110 ? 17.757 -1.080 3.587 1.00 11.33 120 ASP B CA 1
ATOM 2191 C C . ASP B 2 110 ? 17.173 0.080 2.791 1.00 11.67 120 ASP B C 1
ATOM 2192 O O . ASP B 2 110 ? 16.638 -0.135 1.677 1.00 11.73 120 ASP B O 1
ATOM 2197 N N . GLU B 2 111 ? 17.270 1.301 3.339 1.00 11.23 121 GLU B N 1
ATOM 2198 C CA . GLU B 2 111 ? 16.767 2.523 2.646 1.00 12.48 121 GLU B CA 1
ATOM 2199 C C . GLU B 2 111 ? 17.453 2.736 1.292 1.00 11.20 121 GLU B C 1
ATOM 2200 O O . GLU B 2 111 ? 16.699 2.983 0.337 1.00 12.78 121 GLU B O 1
ATOM 2206 N N . LEU B 2 112 ? 18.776 2.604 1.215 1.00 11.30 122 LEU B N 1
ATOM 2207 C CA . LEU B 2 112 ? 19.591 2.755 0.001 1.00 12.16 122 LEU B CA 1
ATOM 2208 C C . LEU B 2 112 ? 19.116 1.746 -1.052 1.00 12.43 122 LEU B C 1
ATOM 2209 O O . LEU B 2 112 ? 18.842 2.172 -2.186 1.00 12.49 122 LEU B O 1
ATOM 2214 N N . PHE B 2 113 ? 19.021 0.466 -0.698 1.00 11.95 123 PHE B N 1
ATOM 2215 C CA . PHE B 2 113 ? 18.772 -0.606 -1.705 1.00 12.26 123 PHE B CA 1
ATOM 2216 C C . PHE B 2 113 ? 17.318 -0.511 -2.188 1.00 12.44 123 PHE B C 1
ATOM 2217 O O . PHE B 2 113 ? 17.018 -0.812 -3.389 1.00 11.95 123 PHE B O 1
ATOM 2225 N N . ASP B 2 114 ? 16.411 -0.150 -1.286 1.00 13.00 124 ASP B N 1
ATOM 2226 C CA . ASP B 2 114 ? 14.961 0.038 -1.566 1.00 14.37 124 ASP B CA 1
ATOM 2227 C C . ASP B 2 114 ? 14.822 1.135 -2.630 1.00 14.22 124 ASP B C 1
ATOM 2228 O O . ASP B 2 114 ? 14.273 0.876 -3.715 1.00 15.39 124 ASP B O 1
ATOM 2233 N N . ALA B 2 115 ? 15.429 2.292 -2.407 1.00 14.44 125 ALA B N 1
ATOM 2234 C CA . ALA B 2 115 ? 15.377 3.441 -3.344 1.00 14.83 125 ALA B CA 1
ATOM 2235 C C . ALA B 2 115 ? 16.085 3.055 -4.644 1.00 15.08 125 ALA B C 1
ATOM 2236 O O . ALA B 2 115 ? 15.553 3.308 -5.731 1.00 14.63 125 ALA B O 1
ATOM 2238 N N . TRP B 2 116 ? 17.232 2.403 -4.562 1.00 13.96 126 TRP B N 1
ATOM 2239 C CA . TRP B 2 116 ? 18.026 2.069 -5.765 1.00 16.21 126 TRP B CA 1
ATOM 2240 C C . TRP B 2 116 ? 17.225 1.148 -6.694 1.00 17.94 126 TRP B C 1
ATOM 2241 O O . TRP B 2 116 ? 17.168 1.367 -7.933 1.00 16.31 126 TRP B O 1
ATOM 2252 N N . THR B 2 117 ? 16.567 0.153 -6.125 1.00 17.88 127 THR B N 1
ATOM 2253 C CA . THR B 2 117 ? 15.747 -0.797 -6.917 1.00 20.61 127 THR B CA 1
ATOM 2254 C C . THR B 2 117 ? 14.575 -0.037 -7.561 1.00 20.13 127 THR B C 1
ATOM 2255 O O . THR B 2 117 ? 14.374 -0.240 -8.756 1.00 26.76 127 THR B O 1
ATOM 2259 N N . ASP B 2 118 ? 13.824 0.749 -6.806 1.00 20.42 128 ASP B N 1
ATOM 2260 C CA . ASP B 2 118 ? 12.709 1.610 -7.308 1.00 23.84 128 ASP B CA 1
ATOM 2261 C C . ASP B 2 118 ? 13.257 2.443 -8.489 1.00 24.61 128 ASP B C 1
ATOM 2262 O O . ASP B 2 118 ? 12.564 2.550 -9.539 1.00 23.86 128 ASP B O 1
ATOM 2267 N N . GLY B 2 119 ? 14.456 3.007 -8.339 1.00 21.32 129 GLY B N 1
ATOM 2268 C CA . GLY B 2 119 ? 15.095 3.884 -9.335 1.00 23.62 129 GLY B CA 1
ATOM 2269 C C . GLY B 2 119 ? 15.460 3.105 -10.582 1.00 27.10 129 GLY B C 1
ATOM 2270 O O . GLY B 2 119 ? 14.981 3.455 -11.660 1.00 25.43 129 GLY B O 1
ATOM 2271 N N . TYR B 2 120 ? 16.236 2.040 -10.421 1.00 25.41 130 TYR B N 1
ATOM 2272 C CA . TYR B 2 120 ? 16.669 1.136 -11.515 1.00 28.17 130 TYR B CA 1
ATOM 2273 C C . TYR B 2 120 ? 15.469 0.536 -12.268 1.00 23.79 130 TYR B C 1
ATOM 2274 O O . TYR B 2 120 ? 15.601 0.398 -13.486 1.00 25.61 130 TYR B O 1
ATOM 2283 N N . LEU B 2 121 ? 14.359 0.191 -11.600 1.00 24.86 131 LEU B N 1
ATOM 2284 C CA . LEU B 2 121 ? 13.158 -0.404 -12.256 1.00 29.07 131 LEU B CA 1
ATOM 2285 C C . LEU B 2 121 ? 12.224 0.677 -12.831 1.00 33.71 131 LEU B C 1
ATOM 2286 O O . LEU B 2 121 ? 11.083 0.295 -13.251 1.00 33.19 131 LEU B O 1
ATOM 2291 N N . GLY B 2 122 ? 12.664 1.945 -12.880 1.00 31.89 132 GLY B N 1
ATOM 2292 C CA . GLY B 2 122 ? 11.978 3.033 -13.609 1.00 32.65 132 GLY B CA 1
ATOM 2293 C C . GLY B 2 122 ? 10.767 3.583 -12.874 1.00 33.49 132 GLY B C 1
ATOM 2294 O O . GLY B 2 122 ? 10.014 4.383 -13.478 1.00 37.28 132 GLY B O 1
ATOM 2295 N N . THR B 2 123 ? 10.562 3.220 -11.611 1.00 27.79 133 THR B N 1
ATOM 2296 C CA . THR B 2 123 ? 9.479 3.797 -10.785 1.00 31.35 133 THR B CA 1
ATOM 2297 C C . THR B 2 123 ? 9.657 5.326 -10.782 1.00 29.97 133 THR B C 1
ATOM 2298 O O . THR B 2 123 ? 8.642 6.013 -10.842 1.00 30.75 133 THR B O 1
ATOM 2302 N N . HIS B 2 124 ? 10.890 5.838 -10.691 1.00 27.87 134 HIS B N 1
ATOM 2303 C CA . HIS B 2 124 ? 11.141 7.307 -10.582 1.00 25.05 134 HIS B CA 1
ATOM 2304 C C . HIS B 2 124 ? 12.543 7.649 -11.067 1.00 24.72 134 HIS B C 1
ATOM 2305 O O . HIS B 2 124 ? 13.391 6.764 -11.144 1.00 21.59 134 HIS B O 1
ATOM 2312 N N . ASP B 2 125 ? 12.779 8.933 -11.335 1.00 25.07 135 ASP B N 1
ATOM 2313 C CA . ASP B 2 125 ? 14.085 9.462 -11.785 1.00 26.75 135 ASP B CA 1
ATOM 2314 C C . ASP B 2 125 ? 14.587 10.427 -10.720 1.00 25.96 135 ASP B C 1
ATOM 2315 O O . ASP B 2 125 ? 15.368 11.312 -11.056 1.00 23.85 135 ASP B O 1
ATOM 2320 N N . LYS B 2 126 ? 14.154 10.246 -9.470 1.00 20.95 136 LYS B N 1
ATOM 2321 C CA . LYS B 2 126 ? 14.649 11.069 -8.351 1.00 20.25 136 LYS B CA 1
ATOM 2322 C C . LYS B 2 126 ? 16.115 10.752 -8.121 1.00 18.76 136 LYS B C 1
ATOM 2323 O O . LYS B 2 126 ? 16.537 9.597 -8.122 1.00 20.65 136 LYS B O 1
ATOM 2329 N N . PRO B 2 127 ? 16.969 11.781 -7.936 1.00 18.04 137 PRO B N 1
ATOM 2330 C CA . PRO B 2 127 ? 18.363 11.549 -7.621 1.00 19.09 137 PRO B CA 1
ATOM 2331 C C . PRO B 2 127 ? 18.495 10.757 -6.313 1.00 17.99 137 PRO B C 1
ATOM 2332 O O . PRO B 2 127 ? 17.762 11.025 -5.395 1.00 16.71 137 PRO B O 1
ATOM 2336 N N . ILE B 2 128 ? 19.429 9.810 -6.314 1.00 16.52 138 ILE B N 1
ATOM 2337 C CA . ILE B 2 128 ? 19.875 9.025 -5.137 1.00 17.02 138 ILE B CA 1
ATOM 2338 C C . ILE B 2 128 ? 21.378 9.285 -5.044 1.00 16.53 138 ILE B C 1
ATOM 2339 O O . ILE B 2 128 ? 22.130 8.905 -5.942 1.00 18.73 138 ILE B O 1
ATOM 2344 N N . VAL B 2 129 ? 21.781 10.001 -3.998 1.00 15.29 139 VAL B N 1
ATOM 2345 C CA . VAL B 2 129 ? 23.118 10.613 -3.888 1.00 16.49 139 VAL B CA 1
ATOM 2346 C C . VAL B 2 129 ? 23.751 10.122 -2.600 1.00 16.61 139 VAL B C 1
ATOM 2347 O O . VAL B 2 129 ? 23.281 10.456 -1.486 1.00 16.65 139 VAL B O 1
ATOM 2351 N N . MET B 2 130 ? 24.763 9.300 -2.745 1.00 14.45 140 MET B N 1
ATOM 2352 C CA . MET B 2 130 ? 25.553 8.821 -1.598 1.00 15.66 140 MET B CA 1
ATOM 2353 C C . MET B 2 130 ? 26.630 9.860 -1.292 1.00 17.42 140 MET B C 1
ATOM 2354 O O . MET B 2 130 ? 27.356 10.221 -2.214 1.00 18.11 140 MET B O 1
ATOM 2359 N N . VAL B 2 131 ? 26.731 10.240 -0.019 1.00 16.48 141 VAL B N 1
ATOM 2360 C CA . VAL B 2 131 ? 27.694 11.263 0.457 1.00 16.62 141 VAL B CA 1
ATOM 2361 C C . VAL B 2 131 ? 28.668 10.551 1.383 1.00 17.09 141 VAL B C 1
ATOM 2362 O O . VAL B 2 131 ? 28.301 10.192 2.505 1.00 18.31 141 VAL B O 1
ATOM 2366 N N . ASP B 2 132 ? 29.898 10.355 0.930 1.00 18.31 142 ASP B N 1
ATOM 2367 C CA . ASP B 2 132 ? 30.897 9.543 1.660 1.00 19.43 142 ASP B CA 1
ATOM 2368 C C . ASP B 2 132 ? 32.254 10.250 1.695 1.00 23.19 142 ASP B C 1
ATOM 2369 O O . ASP B 2 132 ? 33.135 9.986 0.864 1.00 20.93 142 ASP B O 1
ATOM 2374 N N . PRO B 2 133 ? 32.469 11.167 2.663 1.00 24.07 143 PRO B N 1
ATOM 2375 C CA . PRO B 2 133 ? 33.725 11.926 2.732 1.00 22.64 143 PRO B CA 1
ATOM 2376 C C . PRO B 2 133 ? 34.989 11.106 3.007 1.00 22.09 143 PRO B C 1
ATOM 2377 O O . PRO B 2 133 ? 36.028 11.536 2.551 1.00 23.61 143 PRO B O 1
ATOM 2381 N N . TRP B 2 134 ? 34.879 10.010 3.769 1.00 20.17 144 TRP B N 1
ATOM 2382 C CA . TRP B 2 134 ? 36.025 9.256 4.318 1.00 21.25 144 TRP B CA 1
ATOM 2383 C C . TRP B 2 134 ? 36.049 7.774 3.913 1.00 20.70 144 TRP B C 1
ATOM 2384 O O . TRP B 2 134 ? 36.852 7.061 4.498 1.00 20.90 144 TRP B O 1
ATOM 2395 N N . GLY B 2 135 ? 35.241 7.329 2.958 1.00 21.44 145 GLY B N 1
ATOM 2396 C CA . GLY B 2 135 ? 35.325 5.933 2.436 1.00 20.59 145 GLY B CA 1
ATOM 2397 C C . GLY B 2 135 ? 34.542 4.921 3.263 1.00 18.26 145 GLY B C 1
ATOM 2398 O O . GLY B 2 135 ? 34.857 3.716 3.199 1.00 18.95 145 GLY B O 1
ATOM 2399 N N . HIS B 2 136 ? 33.549 5.352 4.048 1.00 15.37 146 HIS B N 1
ATOM 2400 C CA . HIS B 2 136 ? 32.695 4.419 4.820 1.00 13.50 146 HIS B CA 1
ATOM 2401 C C . HIS B 2 136 ? 32.233 3.264 3.908 1.00 13.51 146 HIS B C 1
ATOM 2402 O O . HIS B 2 136 ? 32.208 2.133 4.376 1.00 13.55 146 HIS B O 1
ATOM 2409 N N . PHE B 2 137 ? 31.784 3.575 2.692 1.00 14.62 147 PHE B N 1
ATOM 2410 C CA . PHE B 2 137 ? 31.094 2.620 1.773 1.00 14.64 147 PHE B CA 1
ATOM 2411 C C . PHE B 2 137 ? 32.100 2.019 0.774 1.00 17.05 147 PHE B C 1
ATOM 2412 O O . PHE B 2 137 ? 31.684 1.349 -0.178 1.00 16.62 147 PHE B O 1
ATOM 2420 N N . ASP B 2 138 ? 33.398 2.298 0.892 1.00 16.49 148 ASP B N 1
ATOM 2421 C CA . ASP B 2 138 ? 34.373 1.823 -0.132 1.00 19.04 148 ASP B CA 1
ATOM 2422 C C . ASP B 2 138 ? 34.292 0.295 -0.327 1.00 17.23 148 ASP B C 1
ATOM 2423 O O . ASP B 2 138 ? 34.224 -0.131 -1.498 1.00 15.97 148 ASP B O 1
ATOM 2428 N N . GLY B 2 139 ? 34.321 -0.474 0.766 1.00 16.45 149 GLY B N 1
ATOM 2429 C CA . GLY B 2 139 ? 34.253 -1.948 0.750 1.00 16.81 149 GLY B CA 1
ATOM 2430 C C . GLY B 2 139 ? 32.989 -2.414 0.050 1.00 15.29 149 GLY B C 1
ATOM 2431 O O . GLY B 2 139 ? 33.073 -3.356 -0.749 1.00 15.73 149 GLY B O 1
ATOM 2432 N N . LEU B 2 140 ? 31.866 -1.731 0.272 1.00 13.26 150 LEU B N 1
ATOM 2433 C CA . LEU B 2 140 ? 30.578 -2.096 -0.393 1.00 13.27 150 LEU B CA 1
ATOM 2434 C C . LEU B 2 140 ? 30.660 -1.798 -1.901 1.00 12.81 150 LEU B C 1
ATOM 2435 O O . LEU B 2 140 ? 30.380 -2.678 -2.750 1.00 13.27 150 LEU B O 1
ATOM 2440 N N . ARG B 2 141 ? 31.143 -0.631 -2.289 1.00 13.07 151 ARG B N 1
ATOM 2441 C CA . ARG B 2 141 ? 31.157 -0.284 -3.730 1.00 13.28 151 ARG B CA 1
ATOM 2442 C C . ARG B 2 141 ? 32.171 -1.165 -4.480 1.00 13.12 151 ARG B C 1
ATOM 2443 O O . ARG B 2 141 ? 31.888 -1.481 -5.654 1.00 13.71 151 ARG B O 1
ATOM 2451 N N . ALA B 2 142 ? 33.289 -1.496 -3.866 1.00 13.22 152 ALA B N 1
ATOM 2452 C CA . ALA B 2 142 ? 34.359 -2.333 -4.463 1.00 15.68 152 ALA B CA 1
ATOM 2453 C C . ALA B 2 142 ? 33.770 -3.718 -4.757 1.00 14.45 152 ALA B C 1
ATOM 2454 O O . ALA B 2 142 ? 34.007 -4.284 -5.833 1.00 13.92 152 ALA B O 1
ATOM 2456 N N . TRP B 2 143 ? 33.037 -4.246 -3.782 1.00 13.19 153 TRP B N 1
ATOM 2457 C CA . TRP B 2 143 ? 32.358 -5.561 -3.916 1.00 13.58 153 TRP B CA 1
ATOM 2458 C C . TRP B 2 143 ? 31.304 -5.480 -5.025 1.00 12.88 153 TRP B C 1
ATOM 2459 O O . TRP B 2 143 ? 31.253 -6.425 -5.872 1.00 13.70 153 TRP B O 1
ATOM 2470 N N . LEU B 2 144 ? 30.486 -4.434 -5.066 1.00 11.35 154 LEU B N 1
ATOM 2471 C CA . LEU B 2 144 ? 29.484 -4.242 -6.149 1.00 12.61 154 LEU B CA 1
ATOM 2472 C C . LEU B 2 144 ? 30.182 -4.181 -7.517 1.00 13.40 154 LEU B C 1
ATOM 2473 O O . LEU B 2 144 ? 29.635 -4.761 -8.467 1.00 12.90 154 LEU B O 1
ATOM 2478 N N . ASN B 2 145 ? 31.354 -3.542 -7.607 1.00 14.88 155 ASN B N 1
ATOM 2479 C CA . ASN B 2 145 ? 32.094 -3.444 -8.899 1.00 17.22 155 ASN B CA 1
ATOM 2480 C C . ASN B 2 145 ? 32.499 -4.864 -9.358 1.00 17.47 155 ASN B C 1
ATOM 2481 O O . ASN B 2 145 ? 32.503 -5.105 -10.615 1.00 18.46 155 ASN B O 1
ATOM 2486 N N . GLY B 2 146 ? 32.835 -5.772 -8.444 1.00 16.36 156 GLY B N 1
ATOM 2487 C CA . GLY B 2 146 ? 33.000 -7.211 -8.729 1.00 17.90 156 GLY B CA 1
ATOM 2488 C C . GLY B 2 146 ? 31.744 -7.891 -9.278 1.00 16.81 156 GLY B C 1
ATOM 2489 O O . GLY B 2 146 ? 31.865 -8.730 -10.189 1.00 17.51 156 GLY B O 1
ATOM 2490 N N . LEU B 2 147 ? 30.567 -7.609 -8.720 1.00 16.39 157 LEU B N 1
ATOM 2491 C CA . LEU B 2 147 ? 29.267 -8.134 -9.216 1.00 17.13 157 LEU B CA 1
ATOM 2492 C C . LEU B 2 147 ? 28.961 -7.585 -10.617 1.00 17.16 157 LEU B C 1
ATOM 2493 O O . LEU B 2 147 ? 28.384 -8.306 -11.470 1.00 16.53 157 LEU B O 1
ATOM 2498 N N . LEU B 2 148 ? 29.296 -6.320 -10.868 1.00 18.31 158 LEU B N 1
ATOM 2499 C CA . LEU B 2 148 ? 29.111 -5.712 -12.211 1.00 18.86 158 LEU B CA 1
ATOM 2500 C C . LEU B 2 148 ? 29.946 -6.510 -13.212 1.00 20.07 158 LEU B C 1
ATOM 2501 O O . LEU B 2 148 ? 29.439 -6.894 -14.291 1.00 21.10 158 LEU B O 1
ATOM 2506 N N . ASP B 2 149 ? 31.181 -6.788 -12.847 1.00 20.48 159 ASP B N 1
ATOM 2507 C CA . ASP B 2 149 ? 32.137 -7.503 -13.724 1.00 21.64 159 ASP B CA 1
ATOM 2508 C C . ASP B 2 149 ? 31.651 -8.920 -14.066 1.00 24.19 159 ASP B C 1
ATOM 2509 O O . ASP B 2 149 ? 31.944 -9.417 -15.184 1.00 22.94 159 ASP B O 1
ATOM 2514 N N . THR B 2 150 ? 30.960 -9.605 -13.150 1.00 20.52 160 THR B N 1
ATOM 2515 C CA . THR B 2 150 ? 30.517 -11.013 -13.332 1.00 19.42 160 THR B CA 1
ATOM 2516 C C . THR B 2 150 ? 29.043 -11.106 -13.729 1.00 18.26 160 THR B C 1
ATOM 2517 O O . THR B 2 150 ? 28.511 -12.236 -13.748 1.00 18.78 160 THR B O 1
ATOM 2521 N N . GLY B 2 151 ? 28.400 -9.981 -13.981 1.00 16.28 161 GLY B N 1
ATOM 2522 C CA . GLY B 2 151 ? 27.054 -9.945 -14.575 1.00 16.11 161 GLY B CA 1
ATOM 2523 C C . GLY B 2 151 ? 25.955 -10.125 -13.531 1.00 14.89 161 GLY B C 1
ATOM 2524 O O . GLY B 2 151 ? 24.820 -10.291 -13.943 1.00 13.75 161 GLY B O 1
ATOM 2525 N N . TYR B 2 152 ? 26.234 -9.988 -12.235 1.00 13.29 162 TYR B N 1
ATOM 2526 C CA . TYR B 2 152 ? 25.147 -9.957 -11.198 1.00 12.28 162 TYR B CA 1
ATOM 2527 C C . TYR B 2 152 ? 24.488 -8.585 -11.082 1.00 13.25 162 TYR B C 1
ATOM 2528 O O . TYR B 2 152 ? 23.305 -8.560 -10.764 1.00 12.47 162 TYR B O 1
ATOM 2537 N N . VAL B 2 153 ? 25.216 -7.517 -11.388 1.00 14.04 163 VAL B N 1
ATOM 2538 C CA . VAL B 2 153 ? 24.697 -6.114 -11.428 1.00 16.27 163 VAL B CA 1
ATOM 2539 C C . VAL B 2 153 ? 24.959 -5.497 -12.818 1.00 17.83 163 VAL B C 1
ATOM 2540 O O . VAL B 2 153 ? 26.068 -5.684 -13.359 1.00 20.03 163 VAL B O 1
ATOM 2544 N N . SER B 2 154 ? 23.961 -4.799 -13.378 1.00 22.25 164 SER B N 1
ATOM 2545 C CA . SER B 2 154 ? 24.044 -4.184 -14.741 1.00 23.20 164 SER B CA 1
ATOM 2546 C C . SER B 2 154 ? 24.693 -2.806 -14.686 1.00 25.50 164 SER B C 1
ATOM 2547 O O . SER B 2 154 ? 24.701 -2.119 -13.646 1.00 21.54 164 SER B O 1
ATOM 2550 N N . PRO B 2 155 ? 25.325 -2.370 -15.800 1.00 27.61 165 PRO B N 1
ATOM 2551 C CA . PRO B 2 155 ? 25.876 -1.022 -15.876 1.00 27.93 165 PRO B CA 1
ATOM 2552 C C . PRO B 2 155 ? 24.768 0.016 -15.646 1.00 25.47 165 PRO B C 1
ATOM 2553 O O . PRO B 2 155 ? 25.010 0.992 -14.939 1.00 25.89 165 PRO B O 1
ATOM 2557 N N . THR B 2 156 ? 23.554 -0.244 -16.128 1.00 26.01 166 THR B N 1
ATOM 2558 C CA . THR B 2 156 ? 22.428 0.693 -15.922 1.00 25.61 166 THR B CA 1
ATOM 2559 C C . THR B 2 156 ? 22.241 0.852 -14.394 1.00 27.06 166 THR B C 1
ATOM 2560 O O . THR B 2 156 ? 22.270 1.984 -13.910 1.00 24.49 166 THR B O 1
ATOM 2564 N N . ALA B 2 157 ? 22.119 -0.237 -13.633 1.00 25.21 167 ALA B N 1
ATOM 2565 C CA . ALA B 2 157 ? 21.902 -0.166 -12.164 1.00 23.07 167 ALA B CA 1
ATOM 2566 C C . ALA B 2 157 ? 23.027 0.633 -11.487 1.00 23.21 167 ALA B C 1
ATOM 2567 O O . ALA B 2 157 ? 22.710 1.542 -10.676 1.00 22.94 167 ALA B O 1
ATOM 2569 N N . MET B 2 158 ? 24.297 0.339 -11.779 1.00 23.03 168 MET B N 1
ATOM 2570 C CA . MET B 2 158 ? 25.448 1.025 -11.130 1.00 25.45 168 MET B CA 1
ATOM 2571 C C . MET B 2 158 ? 25.413 2.542 -11.411 1.00 27.41 168 MET B C 1
ATOM 2572 O O . MET B 2 158 ? 25.736 3.302 -10.496 1.00 27.43 168 MET B O 1
ATOM 2577 N N . GLU B 2 159 ? 24.995 2.987 -12.598 1.00 26.97 169 GLU B N 1
ATOM 2578 C CA . GLU B 2 159 ? 24.993 4.438 -12.931 1.00 29.70 169 GLU B CA 1
ATOM 2579 C C . GLU B 2 159 ? 23.757 5.143 -12.363 1.00 25.43 169 GLU B C 1
ATOM 2580 O O . GLU B 2 159 ? 23.672 6.357 -12.542 1.00 22.70 169 GLU B O 1
ATOM 2586 N N . ARG B 2 160 ? 22.816 4.427 -11.732 1.00 22.41 170 ARG B N 1
ATOM 2587 C CA . ARG B 2 160 ? 21.564 5.045 -11.228 1.00 21.08 170 ARG B CA 1
ATOM 2588 C C . ARG B 2 160 ? 21.887 5.830 -9.944 1.00 22.56 170 ARG B C 1
ATOM 2589 O O . ARG B 2 160 ? 21.127 6.754 -9.643 1.00 24.56 170 ARG B O 1
ATOM 2597 N N . LEU B 2 161 ? 22.960 5.450 -9.242 1.00 21.21 171 LEU B N 1
ATOM 2598 C CA . LEU B 2 161 ? 23.409 6.007 -7.941 1.00 24.86 171 LEU B CA 1
ATOM 2599 C C . LEU B 2 161 ? 24.492 7.031 -8.233 1.00 25.64 171 LEU B C 1
ATOM 2600 O O . LEU B 2 161 ? 25.397 6.702 -9.012 1.00 26.88 171 LEU B O 1
ATOM 2605 N N . VAL B 2 162 ? 24.377 8.225 -7.672 1.00 23.19 172 VAL B N 1
ATOM 2606 C CA . VAL B 2 162 ? 25.460 9.243 -7.694 1.00 21.96 172 VAL B CA 1
ATOM 2607 C C . VAL B 2 162 ? 26.243 9.138 -6.389 1.00 20.83 172 VAL B C 1
ATOM 2608 O O . VAL B 2 162 ? 25.612 9.067 -5.326 1.00 20.31 172 VAL B O 1
ATOM 2612 N N . VAL B 2 163 ? 27.574 9.138 -6.449 1.00 20.62 173 VAL B N 1
ATOM 2613 C CA . VAL B 2 163 ? 28.427 9.095 -5.244 1.00 20.53 173 VAL B CA 1
ATOM 2614 C C . VAL B 2 163 ? 29.309 10.336 -5.234 1.00 25.09 173 VAL B C 1
ATOM 2615 O O . VAL B 2 163 ? 29.972 10.579 -6.272 1.00 22.67 173 VAL B O 1
ATOM 2619 N N . VAL B 2 164 ? 29.317 11.067 -4.107 1.00 23.22 174 VAL B N 1
ATOM 2620 C CA . VAL B 2 164 ? 30.121 12.314 -3.923 1.00 23.14 174 VAL B CA 1
ATOM 2621 C C . VAL B 2 164 ? 30.820 12.254 -2.563 1.00 23.52 174 VAL B C 1
ATOM 2622 O O . VAL B 2 164 ? 30.428 11.430 -1.726 1.00 22.88 174 VAL B O 1
ATOM 2626 N N . ASP B 2 165 ? 31.875 13.050 -2.367 1.00 22.20 175 ASP B N 1
ATOM 2627 C CA . ASP B 2 165 ? 32.661 13.035 -1.116 1.00 24.48 175 ASP B CA 1
ATOM 2628 C C . ASP B 2 165 ? 32.410 14.314 -0.317 1.00 23.59 175 ASP B C 1
ATOM 2629 O O . ASP B 2 165 ? 33.040 14.434 0.724 1.00 22.42 175 ASP B O 1
ATOM 2634 N N . ASN B 2 166 ? 31.478 15.166 -0.739 1.00 23.87 176 ASN B N 1
ATOM 2635 C CA . ASN B 2 166 ? 31.249 16.474 -0.067 1.00 27.03 176 ASN B CA 1
ATOM 2636 C C . ASN B 2 166 ? 29.795 16.928 -0.225 1.00 26.39 176 ASN B C 1
ATOM 2637 O O . ASN B 2 166 ? 29.122 16.566 -1.221 1.00 25.04 176 ASN B O 1
ATOM 2642 N N . VAL B 2 167 ? 29.372 17.808 0.686 1.00 26.35 177 VAL B N 1
ATOM 2643 C CA . VAL B 2 167 ? 27.969 18.291 0.803 1.00 23.74 177 VAL B CA 1
ATOM 2644 C C . VAL B 2 167 ? 27.613 19.219 -0.367 1.00 24.15 177 VAL B C 1
ATOM 2645 O O . VAL B 2 167 ? 26.525 19.121 -0.903 1.00 22.44 177 VAL B O 1
ATOM 2649 N N . LYS B 2 168 ? 28.519 20.093 -0.807 1.00 25.64 178 LYS B N 1
ATOM 2650 C CA . LYS B 2 168 ? 28.213 21.017 -1.933 1.00 27.23 178 LYS B CA 1
ATOM 2651 C C . LYS B 2 168 ? 27.827 20.228 -3.202 1.00 23.14 178 LYS B C 1
ATOM 2652 O O . LYS B 2 168 ? 26.805 20.565 -3.858 1.00 22.79 178 LYS B O 1
ATOM 2658 N N . ASP B 2 169 ? 28.606 19.210 -3.556 1.00 23.29 179 ASP B N 1
ATOM 2659 C CA . ASP B 2 169 ? 28.360 18.397 -4.783 1.00 23.35 179 ASP B CA 1
ATOM 2660 C C . ASP B 2 169 ? 27.086 17.578 -4.586 1.00 20.97 179 ASP B C 1
ATOM 2661 O O . ASP B 2 169 ? 26.383 17.357 -5.582 1.00 20.85 179 ASP B O 1
ATOM 2666 N N . ALA B 2 170 ? 26.805 17.181 -3.352 1.00 20.71 180 ALA B N 1
ATOM 2667 C CA . ALA B 2 170 ? 25.625 16.361 -2.997 1.00 19.12 180 ALA B CA 1
ATOM 2668 C C . ALA B 2 170 ? 24.359 17.171 -3.250 1.00 20.97 180 ALA B C 1
ATOM 2669 O O . ALA B 2 170 ? 23.458 16.677 -3.949 1.00 20.53 180 ALA B O 1
ATOM 2671 N N . LEU B 2 171 ? 24.327 18.432 -2.819 1.00 20.79 181 LEU B N 1
ATOM 2672 C CA . LEU B 2 171 ? 23.122 19.279 -3.025 1.00 24.31 181 LEU B CA 1
ATOM 2673 C C . LEU B 2 171 ? 23.004 19.676 -4.497 1.00 23.65 181 LEU B C 1
ATOM 2674 O O . LEU B 2 171 ? 21.882 19.750 -4.974 1.00 24.03 181 LEU B O 1
ATOM 2679 N N . ARG B 2 172 ? 24.124 19.911 -5.176 1.00 24.94 182 ARG B N 1
ATOM 2680 C CA . ARG B 2 172 ? 24.141 20.162 -6.630 1.00 27.67 182 ARG B CA 1
ATOM 2681 C C . ARG B 2 172 ? 23.409 19.001 -7.314 1.00 24.63 182 ARG B C 1
ATOM 2682 O O . ARG B 2 172 ? 22.552 19.277 -8.155 1.00 25.79 182 ARG B O 1
ATOM 2690 N N . ALA B 2 173 ? 23.694 17.745 -6.914 1.00 23.83 183 ALA B N 1
ATOM 2691 C CA . ALA B 2 173 ? 23.134 16.526 -7.563 1.00 24.26 183 ALA B CA 1
ATOM 2692 C C . ALA B 2 173 ? 21.663 16.331 -7.169 1.00 22.21 183 ALA B C 1
ATOM 2693 O O . ALA B 2 173 ? 20.922 15.710 -7.956 1.00 21.17 183 ALA B O 1
ATOM 2695 N N . CYS B 2 174 ? 21.217 16.912 -6.052 1.00 21.94 184 CYS B N 1
ATOM 2696 C CA . CYS B 2 174 ? 19.818 16.811 -5.557 1.00 20.85 184 CYS B CA 1
ATOM 2697 C C . CYS B 2 174 ? 18.929 17.892 -6.166 1.00 23.26 184 CYS B C 1
ATOM 2698 O O . CYS B 2 174 ? 17.733 17.636 -6.274 1.00 21.52 184 CYS B O 1
ATOM 2701 N N . ALA B 2 175 ? 19.515 19.011 -6.605 1.00 24.92 185 ALA B N 1
ATOM 2702 C CA . ALA B 2 175 ? 18.793 20.237 -7.023 1.00 27.27 185 ALA B CA 1
ATOM 2703 C C . ALA B 2 175 ? 17.845 19.944 -8.176 1.00 27.99 185 ALA B C 1
ATOM 2704 O O . ALA B 2 175 ? 18.142 19.093 -9.003 1.00 27.08 185 ALA B O 1
ATOM 2706 N N . PRO B 2 176 ? 16.689 20.644 -8.247 1.00 30.59 186 PRO B N 1
ATOM 2707 C CA . PRO B 2 176 ? 15.752 20.490 -9.355 1.00 34.43 186 PRO B CA 1
ATOM 2708 C C . PRO B 2 176 ? 16.525 20.772 -10.649 1.00 39.62 186 PRO B C 1
ATOM 2709 O O . PRO B 2 176 ? 17.321 21.693 -10.644 1.00 37.72 186 PRO B O 1
ATOM 2713 N N . SER B 2 177 ? 16.366 19.928 -11.666 1.00 43.24 187 SER B N 1
ATOM 2714 C CA . SER B 2 177 ? 17.258 19.932 -12.856 1.00 52.66 187 SER B CA 1
ATOM 2715 C C . SER B 2 177 ? 16.397 19.976 -14.120 1.00 56.34 187 SER B C 1
ATOM 2716 O O . SER B 2 177 ? 15.251 20.421 -14.017 1.00 57.67 187 SER B O 1
ATOM 2720 N N . TRP C 2 1 ? 3.807 -15.147 37.821 1.00 22.21 11 TRP C N 1
ATOM 2721 C CA . TRP C 2 1 ? 3.009 -13.966 38.209 1.00 21.29 11 TRP C CA 1
ATOM 2722 C C . TRP C 2 1 ? 2.525 -13.283 36.934 1.00 21.17 11 TRP C C 1
ATOM 2723 O O . TRP C 2 1 ? 3.315 -13.149 35.988 1.00 19.12 11 TRP C O 1
ATOM 2734 N N . THR C 2 2 ? 1.260 -12.916 36.913 1.00 20.01 12 THR C N 1
ATOM 2735 C CA . THR C 2 2 ? 0.552 -12.469 35.692 1.00 18.56 12 THR C CA 1
ATOM 2736 C C . THR C 2 2 ? -0.106 -11.123 35.998 1.00 17.90 12 THR C C 1
ATOM 2737 O O . THR C 2 2 ? -0.825 -11.015 37.026 1.00 16.39 12 THR C O 1
ATOM 2741 N N . VAL C 2 3 ? 0.139 -10.126 35.155 1.00 14.39 13 VAL C N 1
ATOM 2742 C CA . VAL C 2 3 ? -0.503 -8.799 35.336 1.00 15.37 13 VAL C CA 1
ATOM 2743 C C . VAL C 2 3 ? -1.389 -8.552 34.116 1.00 13.92 13 VAL C C 1
ATOM 2744 O O . VAL C 2 3 ? -0.905 -8.688 32.984 1.00 12.48 13 VAL C O 1
ATOM 2748 N N . ALA C 2 4 ? -2.643 -8.217 34.348 1.00 13.80 14 ALA C N 1
ATOM 2749 C CA . ALA C 2 4 ? -3.558 -7.791 33.270 1.00 12.67 14 ALA C CA 1
ATOM 2750 C C . ALA C 2 4 ? -3.392 -6.278 33.089 1.00 13.22 14 ALA C C 1
ATOM 2751 O O . ALA C 2 4 ? -3.302 -5.514 34.090 1.00 13.68 14 ALA C O 1
ATOM 2753 N N . VAL C 2 5 ? -3.336 -5.823 31.839 1.00 11.84 15 VAL C N 1
ATOM 2754 C CA . VAL C 2 5 ? -3.237 -4.382 31.543 1.00 11.99 15 VAL C CA 1
ATOM 2755 C C . VAL C 2 5 ? -4.472 -4.000 30.746 1.00 12.82 15 VAL C C 1
ATOM 2756 O O . VAL C 2 5 ? -4.694 -4.530 29.595 1.00 13.49 15 VAL C O 1
ATOM 2760 N N . TYR C 2 6 ? -5.269 -3.122 31.334 1.00 12.38 16 TYR C N 1
ATOM 2761 C CA . TYR C 2 6 ? -6.469 -2.544 30.703 1.00 13.24 16 TYR C CA 1
ATOM 2762 C C . TYR C 2 6 ? -6.100 -1.161 30.177 1.00 13.37 16 TYR C C 1
ATOM 2763 O O . TYR C 2 6 ? -5.580 -0.349 30.937 1.00 11.93 16 TYR C O 1
ATOM 2772 N N . CYS C 2 7 ? -6.294 -0.892 28.890 1.00 13.80 17 CYS C N 1
ATOM 2773 C CA . CYS C 2 7 ? -5.783 0.379 28.312 1.00 14.56 17 CYS C CA 1
ATOM 2774 C C . CYS C 2 7 ? -6.459 0.733 26.993 1.00 15.01 17 CYS C C 1
ATOM 2775 O O . CYS C 2 7 ? -7.234 -0.080 26.484 1.00 14.12 17 CYS C O 1
ATOM 2778 N N . ALA C 2 8 ? -6.169 1.935 26.469 1.00 16.07 18 ALA C N 1
ATOM 2779 C CA . ALA C 2 8 ? -6.874 2.531 25.317 1.00 15.77 18 ALA C CA 1
ATOM 2780 C C . ALA C 2 8 ? -6.841 1.582 24.110 1.00 15.59 18 ALA C C 1
ATOM 2781 O O . ALA C 2 8 ? -5.798 0.940 23.818 1.00 15.05 18 ALA C O 1
ATOM 2783 N N . ALA C 2 9 ? -7.962 1.536 23.401 1.00 18.36 19 ALA C N 1
ATOM 2784 C CA . ALA C 2 9 ? -8.123 0.728 22.174 1.00 21.98 19 ALA C CA 1
ATOM 2785 C C . ALA C 2 9 ? -8.030 1.612 20.932 1.00 26.92 19 ALA C C 1
ATOM 2786 O O . ALA C 2 9 ? -7.920 1.038 19.848 1.00 29.26 19 ALA C O 1
ATOM 2788 N N . SER C 2 10 ? -8.103 2.936 21.043 1.00 28.54 20 SER C N 1
ATOM 2789 C CA A SER C 2 10 ? -8.406 3.799 19.869 0.50 31.78 20 SER C CA 1
ATOM 2790 C CA B SER C 2 10 ? -8.406 3.802 19.870 0.50 32.36 20 SER C CA 1
ATOM 2791 C C . SER C 2 10 ? -7.260 4.757 19.539 1.00 31.26 20 SER C C 1
ATOM 2792 O O . SER C 2 10 ? -6.631 4.618 18.479 1.00 31.21 20 SER C O 1
ATOM 2797 N N . PRO C 2 11 ? -6.970 5.785 20.380 1.00 28.34 21 PRO C N 1
ATOM 2798 C CA . PRO C 2 11 ? -6.111 6.884 19.928 1.00 24.98 21 PRO C CA 1
ATOM 2799 C C . PRO C 2 11 ? -4.627 6.506 19.816 1.00 24.63 21 PRO C C 1
ATOM 2800 O O . PRO C 2 11 ? -4.177 5.550 20.431 1.00 25.39 21 PRO C O 1
ATOM 2804 N N . THR C 2 12 ? -3.872 7.289 19.047 1.00 24.14 22 THR C N 1
ATOM 2805 C CA . THR C 2 12 ? -2.450 6.985 18.716 1.00 25.39 22 THR C CA 1
ATOM 2806 C C . THR C 2 12 ? -1.476 7.998 19.318 1.00 25.33 22 THR C C 1
ATOM 2807 O O . THR C 2 12 ? -0.290 7.962 18.935 1.00 25.19 22 THR C O 1
ATOM 2811 N N . HIS C 2 13 ? -1.918 8.839 20.255 1.00 26.43 23 HIS C N 1
ATOM 2812 C CA . HIS C 2 13 ? -1.059 9.828 20.965 1.00 27.44 23 HIS C CA 1
ATOM 2813 C C . HIS C 2 13 ? 0.310 9.201 21.275 1.00 25.85 23 HIS C C 1
ATOM 2814 O O . HIS C 2 13 ? 0.371 8.164 21.968 1.00 22.55 23 HIS C O 1
ATOM 2821 N N . ALA C 2 14 ? 1.402 9.821 20.817 1.00 26.27 24 ALA C N 1
ATOM 2822 C CA . ALA C 2 14 ? 2.779 9.324 21.059 1.00 27.33 24 ALA C CA 1
ATOM 2823 C C . ALA C 2 14 ? 2.983 9.007 22.543 1.00 24.29 24 ALA C C 1
ATOM 2824 O O . ALA C 2 14 ? 3.663 8.036 22.861 1.00 26.76 24 ALA C O 1
ATOM 2826 N N . GLU C 2 15 ? 2.444 9.829 23.424 1.00 25.80 25 GLU C N 1
ATOM 2827 C CA . GLU C 2 15 ? 2.743 9.809 24.873 1.00 29.76 25 GLU C CA 1
ATOM 2828 C C . GLU C 2 15 ? 2.066 8.568 25.469 1.00 27.78 25 GLU C C 1
ATOM 2829 O O . GLU C 2 15 ? 2.611 7.973 26.446 1.00 24.76 25 GLU C O 1
ATOM 2835 N N . LEU C 2 16 ? 0.919 8.202 24.881 1.00 23.50 26 LEU C N 1
ATOM 2836 C CA . LEU C 2 16 ? 0.117 7.036 25.307 1.00 20.77 26 LEU C CA 1
ATOM 2837 C C . LEU C 2 16 ? 0.872 5.767 24.881 1.00 19.31 26 LEU C C 1
ATOM 2838 O O . LEU C 2 16 ? 1.068 4.918 25.721 1.00 18.93 26 LEU C O 1
ATOM 2843 N N . LEU C 2 17 ? 1.346 5.697 23.641 1.00 18.85 27 LEU C N 1
ATOM 2844 C CA . LEU C 2 17 ? 2.111 4.540 23.118 1.00 19.68 27 LEU C CA 1
ATOM 2845 C C . LEU C 2 17 ? 3.362 4.341 23.961 1.00 17.74 27 LEU C C 1
ATOM 2846 O O . LEU C 2 17 ? 3.689 3.170 24.252 1.00 16.85 27 LEU C O 1
ATOM 2851 N N . GLU C 2 18 ? 4.050 5.442 24.315 1.00 17.95 28 GLU C N 1
ATOM 2852 C CA . GLU C 2 18 ? 5.305 5.396 25.097 1.00 18.08 28 GLU C CA 1
ATOM 2853 C C . GLU C 2 18 ? 5.014 4.844 26.500 1.00 17.22 28 GLU C C 1
ATOM 2854 O O . GLU C 2 18 ? 5.770 3.919 26.971 1.00 15.07 28 GLU C O 1
ATOM 2860 N N . LEU C 2 19 ? 3.949 5.326 27.158 1.00 16.91 29 LEU C N 1
ATOM 2861 C CA . LEU C 2 19 ? 3.591 4.837 28.518 1.00 17.94 29 LEU C CA 1
ATOM 2862 C C . LEU C 2 19 ? 3.251 3.336 28.471 1.00 15.12 29 LEU C C 1
ATOM 2863 O O . LEU C 2 19 ? 3.794 2.555 29.263 1.00 15.27 29 LEU C O 1
ATOM 2868 N N . ALA C 2 20 ? 2.377 2.934 27.553 1.00 16.11 30 ALA C N 1
ATOM 2869 C CA . ALA C 2 20 ? 1.949 1.524 27.424 1.00 13.53 30 ALA C CA 1
ATOM 2870 C C . ALA C 2 20 ? 3.168 0.627 27.175 1.00 13.68 30 ALA C C 1
ATOM 2871 O O . ALA C 2 20 ? 3.287 -0.433 27.796 1.00 14.41 30 ALA C O 1
ATOM 2873 N N . ALA C 2 21 ? 4.062 1.020 26.257 1.00 14.72 31 ALA C N 1
ATOM 2874 C CA . ALA C 2 21 ? 5.300 0.267 25.959 1.00 14.90 31 ALA C CA 1
ATOM 2875 C C . ALA C 2 21 ? 6.169 0.151 27.219 1.00 15.24 31 ALA C C 1
ATOM 2876 O O . ALA C 2 21 ? 6.755 -0.936 27.460 1.00 15.77 31 ALA C O 1
ATOM 2878 N N . GLU C 2 22 ? 6.281 1.227 27.988 1.00 17.01 32 GLU C N 1
ATOM 2879 C CA . GLU C 2 22 ? 7.080 1.265 29.243 1.00 18.34 32 GLU C CA 1
ATOM 2880 C C . GLU C 2 22 ? 6.506 0.242 30.220 1.00 16.26 32 GLU C C 1
ATOM 2881 O O . GLU C 2 22 ? 7.283 -0.502 30.882 1.00 14.39 32 GLU C O 1
ATOM 2887 N N . VAL C 2 23 ? 5.170 0.153 30.272 1.00 15.86 33 VAL C N 1
ATOM 2888 C CA . VAL C 2 23 ? 4.503 -0.807 31.181 1.00 15.43 33 VAL C CA 1
ATOM 2889 C C . VAL C 2 23 ? 4.817 -2.211 30.695 1.00 14.80 33 VAL C C 1
ATOM 2890 O O . VAL C 2 23 ? 5.232 -3.010 31.496 1.00 14.16 33 VAL C O 1
ATOM 2894 N N . GLY C 2 24 ? 4.570 -2.506 29.417 1.00 15.02 34 GLY C N 1
ATOM 2895 C CA . GLY C 2 24 ? 4.800 -3.853 28.882 1.00 16.60 34 GLY C CA 1
ATOM 2896 C C . GLY C 2 24 ? 6.234 -4.302 29.060 1.00 17.15 34 GLY C C 1
ATOM 2897 O O . GLY C 2 24 ? 6.445 -5.446 29.455 1.00 17.21 34 GLY C O 1
ATOM 2898 N N . ALA C 2 25 ? 7.196 -3.409 28.829 1.00 20.90 35 ALA C N 1
ATOM 2899 C CA . ALA C 2 25 ? 8.643 -3.715 28.958 1.00 21.08 35 ALA C CA 1
ATOM 2900 C C . ALA C 2 25 ? 8.961 -4.054 30.427 1.00 21.33 35 ALA C C 1
ATOM 2901 O O . ALA C 2 25 ? 9.702 -5.060 30.671 1.00 20.95 35 ALA C O 1
ATOM 2903 N N . ALA C 2 26 ? 8.387 -3.289 31.370 1.00 19.65 36 ALA C N 1
ATOM 2904 C CA . ALA C 2 26 ? 8.636 -3.419 32.823 1.00 20.45 36 ALA C CA 1
ATOM 2905 C C . ALA C 2 26 ? 8.062 -4.753 33.287 1.00 19.48 36 ALA C C 1
ATOM 2906 O O . ALA C 2 26 ? 8.729 -5.455 34.029 1.00 18.92 36 ALA C O 1
ATOM 2908 N N . ILE C 2 27 ? 6.859 -5.115 32.827 1.00 18.95 37 ILE C N 1
ATOM 2909 C CA . ILE C 2 27 ? 6.236 -6.410 33.191 1.00 17.87 37 ILE C CA 1
ATOM 2910 C C . ILE C 2 27 ? 7.135 -7.560 32.715 1.00 18.78 37 ILE C C 1
ATOM 2911 O O . ILE C 2 27 ? 7.341 -8.472 33.476 1.00 18.50 37 ILE C O 1
ATOM 2916 N N . ALA C 2 28 ? 7.565 -7.534 31.463 1.00 19.40 38 ALA C N 1
ATOM 2917 C CA . ALA C 2 28 ? 8.436 -8.565 30.863 1.00 20.23 38 ALA C CA 1
ATOM 2918 C C . ALA C 2 28 ? 9.762 -8.615 31.650 1.00 21.17 38 ALA C C 1
ATOM 2919 O O . ALA C 2 28 ? 10.274 -9.750 31.882 1.00 21.56 38 ALA C O 1
ATOM 2921 N N . GLY C 2 29 ? 10.247 -7.452 32.086 1.00 22.85 39 GLY C N 1
ATOM 2922 C CA . GLY C 2 29 ? 11.529 -7.307 32.803 1.00 25.04 39 GLY C CA 1
ATOM 2923 C C . GLY C 2 29 ? 11.547 -8.108 34.082 1.00 29.91 39 GLY C C 1
ATOM 2924 O O . GLY C 2 29 ? 12.618 -8.646 34.448 1.00 28.88 39 GLY C O 1
ATOM 2925 N N . ARG C 2 30 ? 10.388 -8.221 34.736 1.00 28.27 40 ARG C N 1
ATOM 2926 C CA . ARG C 2 30 ? 10.219 -8.945 36.016 1.00 27.25 40 ARG C CA 1
ATOM 2927 C C . ARG C 2 30 ? 10.064 -10.435 35.745 1.00 26.26 40 ARG C C 1
ATOM 2928 O O . ARG C 2 30 ? 9.973 -11.173 36.709 1.00 25.56 40 ARG C O 1
ATOM 2936 N N . GLY C 2 31 ? 9.952 -10.857 34.477 1.00 25.23 41 GLY C N 1
ATOM 2937 C CA . GLY C 2 31 ? 9.577 -12.240 34.130 1.00 23.14 41 GLY C CA 1
ATOM 2938 C C . GLY C 2 31 ? 8.113 -12.535 34.399 1.00 23.33 41 GLY C C 1
ATOM 2939 O O . GLY C 2 31 ? 7.759 -13.700 34.525 1.00 21.16 41 GLY C O 1
ATOM 2940 N N . TRP C 2 32 ? 7.267 -11.507 34.424 1.00 20.60 42 TRP C N 1
ATOM 2941 C CA . TRP C 2 32 ? 5.811 -11.643 34.602 1.00 19.94 42 TRP C CA 1
ATOM 2942 C C . TRP C 2 32 ? 5.162 -11.837 33.227 1.00 19.33 42 TRP C C 1
ATOM 2943 O O . TRP C 2 32 ? 5.705 -11.337 32.193 1.00 22.08 42 TRP C O 1
ATOM 2954 N N . THR C 2 33 ? 4.072 -12.581 33.216 1.00 18.03 43 THR C N 1
ATOM 2955 C CA . THR C 2 33 ? 3.198 -12.769 32.032 1.00 16.87 43 THR C CA 1
ATOM 2956 C C . THR C 2 33 ? 2.319 -11.522 31.926 1.00 15.89 43 THR C C 1
ATOM 2957 O O . THR C 2 33 ? 1.784 -11.071 32.981 1.00 13.46 43 THR C O 1
ATOM 2961 N N . LEU C 2 34 ? 2.122 -11.041 30.702 1.00 14.87 44 LEU C N 1
ATOM 2962 C CA . LEU C 2 34 ? 1.138 -9.985 30.385 1.00 14.55 44 LEU C CA 1
ATOM 2963 C C . LEU C 2 34 ? -0.178 -10.630 29.937 1.00 15.48 44 LEU C C 1
ATOM 2964 O O . LEU C 2 34 ? -0.185 -11.398 28.938 1.00 14.68 44 LEU C O 1
ATOM 2969 N N . VAL C 2 35 ? -1.277 -10.252 30.591 1.00 13.96 45 VAL C N 1
ATOM 2970 C CA . VAL C 2 35 ? -2.645 -10.487 30.069 1.00 13.39 45 VAL C CA 1
ATOM 2971 C C . VAL C 2 35 ? -3.172 -9.153 29.536 1.00 12.03 45 VAL C C 1
ATOM 2972 O O . VAL C 2 35 ? -2.976 -8.109 30.192 1.00 12.48 45 VAL C O 1
ATOM 2976 N N . TRP C 2 36 ? -3.764 -9.160 28.349 1.00 11.55 46 TRP C N 1
ATOM 2977 C CA . TRP C 2 36 ? -4.409 -7.945 27.791 1.00 11.01 46 TRP C CA 1
ATOM 2978 C C . TRP C 2 36 ? -5.540 -8.332 26.836 1.00 10.97 46 TRP C C 1
ATOM 2979 O O . TRP C 2 36 ? -5.778 -9.567 26.620 1.00 11.28 46 TRP C O 1
ATOM 2990 N N . GLY C 2 37 ? -6.284 -7.325 26.360 1.00 10.04 47 GLY C N 1
ATOM 2991 C CA . GLY C 2 37 ? -7.466 -7.507 25.513 1.00 10.69 47 GLY C CA 1
ATOM 2992 C C . GLY C 2 37 ? -7.126 -8.014 24.104 1.00 10.77 47 GLY C C 1
ATOM 2993 O O . GLY C 2 37 ? -8.054 -8.203 23.323 1.00 11.45 47 GLY C O 1
ATOM 2994 N N . GLY C 2 38 ? -5.864 -8.335 23.827 1.00 11.91 48 GLY C N 1
ATOM 2995 C CA . GLY C 2 38 ? -5.479 -8.993 22.562 1.00 11.98 48 GLY C CA 1
ATOM 2996 C C . GLY C 2 38 ? -5.470 -8.112 21.337 1.00 13.42 48 GLY C C 1
ATOM 2997 O O . GLY C 2 38 ? -5.358 -8.683 20.200 1.00 13.96 48 GLY C O 1
ATOM 2998 N N . GLY C 2 39 ? -5.559 -6.790 21.487 1.00 14.03 49 GLY C N 1
ATOM 2999 C CA . GLY C 2 39 ? -5.662 -5.856 20.361 1.00 14.32 49 GLY C CA 1
ATOM 3000 C C . GLY C 2 39 ? -4.276 -5.430 19.898 1.00 15.07 49 GLY C C 1
ATOM 3001 O O . GLY C 2 39 ? -3.323 -5.453 20.713 1.00 12.86 49 GLY C O 1
ATOM 3002 N N . HIS C 2 40 ? -4.130 -5.104 18.617 1.00 14.73 50 HIS C N 1
ATOM 3003 C CA . HIS C 2 40 ? -2.850 -4.573 18.081 1.00 15.94 50 HIS C CA 1
ATOM 3004 C C . HIS C 2 40 ? -2.895 -3.066 17.917 1.00 17.37 50 HIS C C 1
ATOM 3005 O O . HIS C 2 40 ? -1.871 -2.498 17.526 1.00 19.71 50 HIS C O 1
ATOM 3012 N N . VAL C 2 41 ? -4.029 -2.446 18.197 1.00 19.35 51 VAL C N 1
ATOM 3013 C CA . VAL C 2 41 ? -4.199 -0.978 18.008 1.00 21.80 51 VAL C CA 1
ATOM 3014 C C . VAL C 2 41 ? -3.870 -0.213 19.306 1.00 19.46 51 VAL C C 1
ATOM 3015 O O . VAL C 2 41 ? -4.105 -0.727 20.440 1.00 16.27 51 VAL C O 1
ATOM 3019 N N . SER C 2 42 ? -3.320 0.989 19.144 1.00 18.06 52 SER C N 1
ATOM 3020 C CA . SER C 2 42 ? -3.237 1.999 20.231 1.00 17.73 52 SER C CA 1
ATOM 3021 C C . SER C 2 42 ? -2.423 1.418 21.399 1.00 15.02 52 SER C C 1
ATOM 3022 O O . SER C 2 42 ? -1.452 0.663 21.166 1.00 14.71 52 SER C O 1
ATOM 3025 N N . ALA C 2 43 ? -2.768 1.749 22.635 1.00 15.36 53 ALA C N 1
ATOM 3026 C CA . ALA C 2 43 ? -2.025 1.341 23.835 1.00 14.53 53 ALA C CA 1
ATOM 3027 C C . ALA C 2 43 ? -2.012 -0.179 23.946 1.00 14.39 53 ALA C C 1
ATOM 3028 O O . ALA C 2 43 ? -1.028 -0.700 24.481 1.00 12.79 53 ALA C O 1
ATOM 3030 N N . MET C 2 44 ? -3.090 -0.859 23.551 1.00 14.69 54 MET C N 1
ATOM 3031 C CA . MET C 2 44 ? -3.145 -2.345 23.604 1.00 15.26 54 MET C CA 1
ATOM 3032 C C . MET C 2 44 ? -2.000 -2.952 22.772 1.00 15.62 54 MET C C 1
ATOM 3033 O O . MET C 2 44 ? -1.267 -3.873 23.258 1.00 14.76 54 MET C O 1
ATOM 3038 N N . GLY C 2 45 ? -1.832 -2.487 21.543 1.00 14.30 55 GLY C N 1
ATOM 3039 C CA . GLY C 2 45 ? -0.736 -2.981 20.688 1.00 14.07 55 GLY C CA 1
ATOM 3040 C C . GLY C 2 45 ? 0.621 -2.686 21.302 1.00 13.88 55 GLY C C 1
ATOM 3041 O O . GLY C 2 45 ? 1.533 -3.572 21.287 1.00 14.74 55 GLY C O 1
ATOM 3042 N N . ALA C 2 46 ? 0.765 -1.497 21.870 1.00 12.99 56 ALA C N 1
ATOM 3043 C CA . ALA C 2 46 ? 2.032 -1.006 22.453 1.00 13.01 56 ALA C CA 1
ATOM 3044 C C . ALA C 2 46 ? 2.455 -1.873 23.644 1.00 12.70 56 ALA C C 1
ATOM 3045 O O . ALA C 2 46 ? 3.646 -2.334 23.716 1.00 12.51 56 ALA C O 1
ATOM 3047 N N . VAL C 2 47 ? 1.525 -2.148 24.575 1.00 12.39 57 VAL C N 1
ATOM 3048 C CA . VAL C 2 47 ? 1.899 -2.893 25.807 1.00 12.00 57 VAL C CA 1
ATOM 3049 C C . VAL C 2 47 ? 2.364 -4.306 25.421 1.00 12.07 57 VAL C C 1
ATOM 3050 O O . VAL C 2 47 ? 3.429 -4.750 25.902 1.00 12.59 57 VAL C O 1
ATOM 3054 N N . ALA C 2 48 ? 1.676 -4.974 24.499 1.00 12.34 58 ALA C N 1
ATOM 3055 C CA . ALA C 2 48 ? 1.983 -6.382 24.161 1.00 12.55 58 ALA C CA 1
ATOM 3056 C C . ALA C 2 48 ? 3.262 -6.448 23.310 1.00 13.21 58 ALA C C 1
ATOM 3057 O O . ALA C 2 48 ? 4.123 -7.319 23.565 1.00 13.25 58 ALA C O 1
ATOM 3059 N N . SER C 2 49 ? 3.392 -5.532 22.366 1.00 15.36 59 SER C N 1
ATOM 3060 C CA . SER C 2 49 ? 4.556 -5.521 21.443 1.00 17.22 59 SER C CA 1
ATOM 3061 C C . SER C 2 49 ? 5.850 -5.296 22.262 1.00 18.03 59 SER C C 1
ATOM 3062 O O . SER C 2 49 ? 6.848 -6.030 22.030 1.00 15.15 59 SER C O 1
ATOM 3065 N N . ALA C 2 50 ? 5.806 -4.436 23.285 1.00 17.34 60 ALA C N 1
ATOM 3066 C CA . ALA C 2 50 ? 6.962 -4.094 24.138 1.00 17.05 60 ALA C CA 1
ATOM 3067 C C . ALA C 2 50 ? 7.281 -5.241 25.096 1.00 17.57 60 ALA C C 1
ATOM 3068 O O . ALA C 2 50 ? 8.481 -5.533 25.281 1.00 18.30 60 ALA C O 1
ATOM 3070 N N . ALA C 2 51 ? 6.278 -5.893 25.702 1.00 14.64 61 ALA C N 1
ATOM 3071 C CA . ALA C 2 51 ? 6.490 -7.097 26.525 1.00 16.52 61 ALA C CA 1
ATOM 3072 C C . ALA C 2 51 ? 7.216 -8.166 25.685 1.00 16.29 61 ALA C C 1
ATOM 3073 O O . ALA C 2 51 ? 8.221 -8.741 26.150 1.00 19.16 61 ALA C O 1
ATOM 3075 N N . ARG C 2 52 ? 6.745 -8.429 24.477 1.00 16.76 62 ARG C N 1
ATOM 3076 C CA . ARG C 2 52 ? 7.328 -9.512 23.647 1.00 18.19 62 ARG C CA 1
ATOM 3077 C C . ARG C 2 52 ? 8.750 -9.112 23.228 1.00 19.22 62 ARG C C 1
ATOM 3078 O O . ARG C 2 52 ? 9.622 -10.012 23.225 1.00 20.13 62 ARG C O 1
ATOM 3086 N N . ALA C 2 53 ? 8.987 -7.832 22.962 1.00 21.54 63 ALA C N 1
ATOM 3087 C CA . ALA C 2 53 ? 10.307 -7.337 22.505 1.00 23.93 63 ALA C CA 1
ATOM 3088 C C . ALA C 2 53 ? 11.326 -7.522 23.633 1.00 27.42 63 ALA C C 1
ATOM 3089 O O . ALA C 2 53 ? 12.518 -7.707 23.336 1.00 26.88 63 ALA C O 1
ATOM 3091 N N . CYS C 2 54 ? 10.874 -7.552 24.890 1.00 27.46 64 CYS C N 1
ATOM 3092 C CA . CYS C 2 54 ? 11.744 -7.781 26.073 1.00 29.47 64 CYS C CA 1
ATOM 3093 C C . CYS C 2 54 ? 11.643 -9.234 26.551 1.00 26.82 64 CYS C C 1
ATOM 3094 O O . CYS C 2 54 ? 12.033 -9.485 27.687 1.00 29.28 64 CYS C O 1
ATOM 3097 N N . GLY C 2 55 ? 11.137 -10.151 25.721 1.00 27.27 65 GLY C N 1
ATOM 3098 C CA . GLY C 2 55 ? 11.114 -11.606 25.979 1.00 24.49 65 GLY C CA 1
ATOM 3099 C C . GLY C 2 55 ? 9.952 -12.064 26.837 1.00 25.16 65 GLY C C 1
ATOM 3100 O O . GLY C 2 55 ? 9.909 -13.253 27.177 1.00 25.70 65 GLY C O 1
ATOM 3101 N N . GLY C 2 56 ? 8.979 -11.188 27.126 1.00 25.23 66 GLY C N 1
ATOM 3102 C CA . GLY C 2 56 ? 7.828 -11.565 27.974 1.00 22.18 66 GLY C CA 1
ATOM 3103 C C . GLY C 2 56 ? 6.778 -12.354 27.214 1.00 20.23 66 GLY C C 1
ATOM 3104 O O . GLY C 2 56 ? 6.624 -12.131 25.990 1.00 19.43 66 GLY C O 1
ATOM 3105 N N . TRP C 2 57 ? 6.056 -13.208 27.926 1.00 19.32 67 TRP C N 1
ATOM 3106 C CA . TRP C 2 57 ? 4.937 -14.018 27.395 1.00 18.55 67 TRP C CA 1
ATOM 3107 C C . TRP C 2 57 ? 3.671 -13.149 27.376 1.00 17.12 67 TRP C C 1
ATOM 3108 O O . TRP C 2 57 ? 3.423 -12.445 28.360 1.00 15.64 67 TRP C O 1
ATOM 3119 N N . THR C 2 58 ? 2.921 -13.181 26.271 1.00 16.88 68 THR C N 1
ATOM 3120 C CA . THR C 2 58 ? 1.707 -12.339 26.129 1.00 16.00 68 THR C CA 1
ATOM 3121 C C . THR C 2 58 ? 0.500 -13.225 25.858 1.00 16.07 68 THR C C 1
ATOM 3122 O O . THR C 2 58 ? 0.511 -14.045 24.899 1.00 16.90 68 THR C O 1
ATOM 3126 N N . VAL C 2 59 ? -0.549 -12.986 26.646 1.00 14.99 69 VAL C N 1
ATOM 3127 C CA . VAL C 2 59 ? -1.834 -13.709 26.600 1.00 13.75 69 VAL C CA 1
ATOM 3128 C C . VAL C 2 59 ? -2.925 -12.699 26.253 1.00 12.83 69 VAL C C 1
ATOM 3129 O O . VAL C 2 59 ? -3.262 -11.904 27.133 1.00 12.62 69 VAL C O 1
ATOM 3133 N N . GLY C 2 60 ? -3.446 -12.753 25.026 1.00 12.58 70 GLY C N 1
ATOM 3134 C CA . GLY C 2 60 ? -4.536 -11.903 24.546 1.00 12.11 70 GLY C CA 1
ATOM 3135 C C . GLY C 2 60 ? -5.862 -12.590 24.700 1.00 11.88 70 GLY C C 1
ATOM 3136 O O . GLY C 2 60 ? -5.992 -13.742 24.306 1.00 11.40 70 GLY C O 1
ATOM 3137 N N . VAL C 2 61 ? -6.851 -11.887 25.230 1.00 11.83 71 VAL C N 1
ATOM 3138 C CA . VAL C 2 61 ? -8.185 -12.477 25.453 1.00 11.34 71 VAL C CA 1
ATOM 3139 C C . VAL C 2 61 ? -9.150 -11.536 24.777 1.00 11.08 71 VAL C C 1
ATOM 3140 O O . VAL C 2 61 ? -9.196 -10.358 25.166 1.00 10.84 71 VAL C O 1
ATOM 3144 N N . ILE C 2 62 ? -9.838 -12.028 23.734 1.00 10.94 72 ILE C N 1
ATOM 3145 C CA . ILE C 2 62 ? -10.589 -11.140 22.817 1.00 11.31 72 ILE C CA 1
ATOM 3146 C C . ILE C 2 62 ? -11.876 -11.836 22.379 1.00 11.78 72 ILE C C 1
ATOM 3147 O O . ILE C 2 62 ? -11.900 -13.023 22.090 1.00 11.80 72 ILE C O 1
ATOM 3152 N N . PRO C 2 63 ? -13.025 -11.138 22.358 1.00 11.91 73 PRO C N 1
ATOM 3153 C CA . PRO C 2 63 ? -14.263 -11.737 21.876 1.00 13.20 73 PRO C CA 1
ATOM 3154 C C . PRO C 2 63 ? -14.258 -11.832 20.346 1.00 12.40 73 PRO C C 1
ATOM 3155 O O . PRO C 2 63 ? -13.663 -10.982 19.691 1.00 13.31 73 PRO C O 1
ATOM 3159 N N . LYS C 2 64 ? -14.895 -12.880 19.843 1.00 14.84 74 LYS C N 1
ATOM 3160 C CA . LYS C 2 64 ? -14.978 -13.180 18.393 1.00 16.08 74 LYS C CA 1
ATOM 3161 C C . LYS C 2 64 ? -15.403 -11.908 17.640 1.00 14.68 74 LYS C C 1
ATOM 3162 O O . LYS C 2 64 ? -14.900 -11.644 16.559 1.00 12.67 74 LYS C O 1
ATOM 3168 N N . MET C 2 65 ? -16.405 -11.173 18.124 1.00 15.60 75 MET C N 1
ATOM 3169 C CA . MET C 2 65 ? -16.905 -9.968 17.430 1.00 17.93 75 MET C CA 1
ATOM 3170 C C . MET C 2 65 ? -15.755 -9.010 17.087 1.00 14.55 75 MET C C 1
ATOM 3171 O O . MET C 2 65 ? -15.830 -8.405 16.008 1.00 15.53 75 MET C O 1
ATOM 3176 N N . LEU C 2 66 ? -14.766 -8.820 17.956 1.00 14.16 76 LEU C N 1
ATOM 3177 C CA . LEU C 2 66 ? -13.619 -7.931 17.683 1.00 13.59 76 LEU C CA 1
ATOM 3178 C C . LEU C 2 66 ? -12.618 -8.603 16.722 1.00 13.37 76 LEU C C 1
ATOM 3179 O O . LEU C 2 66 ? -12.035 -7.871 15.917 1.00 12.86 76 LEU C O 1
ATOM 3184 N N . VAL C 2 67 ? -12.424 -9.911 16.828 1.00 12.55 77 VAL C N 1
ATOM 3185 C CA . VAL C 2 67 ? -11.529 -10.661 15.879 1.00 11.76 77 VAL C CA 1
ATOM 3186 C C . VAL C 2 67 ? -12.085 -10.447 14.457 1.00 12.36 77 VAL C C 1
ATOM 3187 O O . VAL C 2 67 ? -11.318 -10.164 13.526 1.00 12.42 77 VAL C O 1
ATOM 3191 N N . TYR C 2 68 ? -13.401 -10.481 14.284 1.00 12.73 78 TYR C N 1
ATOM 3192 C CA . TYR C 2 68 ? -14.042 -10.258 12.967 1.00 13.31 78 TYR C CA 1
ATOM 3193 C C . TYR C 2 68 ? -13.605 -8.926 12.369 1.00 15.08 78 TYR C C 1
ATOM 3194 O O . TYR C 2 68 ? -13.575 -8.791 11.111 1.00 17.78 78 TYR C O 1
ATOM 3203 N N . ARG C 2 69 ? -13.328 -7.922 13.209 1.00 16.73 79 ARG C N 1
ATOM 3204 C CA . ARG C 2 69 ? -13.046 -6.547 12.774 1.00 16.39 79 ARG C CA 1
ATOM 3205 C C . ARG C 2 69 ? -11.555 -6.335 12.526 1.00 15.89 79 ARG C C 1
ATOM 3206 O O . ARG C 2 69 ? -11.164 -5.192 12.447 1.00 15.85 79 ARG C O 1
ATOM 3214 N N . GLU C 2 70 ? -10.743 -7.396 12.461 1.00 16.35 80 GLU C N 1
ATOM 3215 C CA . GLU C 2 70 ? -9.293 -7.293 12.198 1.00 17.35 80 GLU C CA 1
ATOM 3216 C C . GLU C 2 70 ? -8.598 -6.531 13.338 1.00 16.18 80 GLU C C 1
ATOM 3217 O O . GLU C 2 70 ? -7.674 -5.709 13.091 1.00 17.10 80 GLU C O 1
ATOM 3223 N N . LEU C 2 71 ? -9.027 -6.762 14.570 1.00 14.80 81 LEU C N 1
ATOM 3224 C CA . LEU C 2 71 ? -8.460 -6.056 15.748 1.00 15.11 81 LEU C CA 1
ATOM 3225 C C . LEU C 2 71 ? -7.469 -6.934 16.526 1.00 14.87 81 LEU C C 1
ATOM 3226 O O . LEU C 2 71 ? -6.772 -6.356 17.378 1.00 14.92 81 LEU C O 1
ATOM 3231 N N . ALA C 2 72 ? -7.447 -8.249 16.319 1.00 12.58 82 ALA C N 1
ATOM 3232 C CA . ALA C 2 72 ? -6.611 -9.188 17.108 1.00 12.55 82 ALA C CA 1
ATOM 3233 C C . ALA C 2 72 ? -5.145 -9.124 16.701 1.00 13.58 82 ALA C C 1
ATOM 3234 O O . ALA C 2 72 ? -4.859 -9.038 15.513 1.00 13.84 82 ALA C O 1
ATOM 3236 N N . ASP C 2 73 ? -4.273 -9.172 17.698 1.00 12.30 83 ASP C N 1
ATOM 3237 C CA . ASP C 2 73 ? -2.804 -9.247 17.549 1.00 13.70 83 ASP C CA 1
ATOM 3238 C C . ASP C 2 73 ? -2.429 -10.690 17.176 1.00 13.88 83 ASP C C 1
ATOM 3239 O O . ASP C 2 73 ? -2.524 -11.581 18.032 1.00 15.52 83 ASP C O 1
ATOM 3244 N N . HIS C 2 74 ? -2.068 -10.926 15.913 1.00 14.74 84 HIS C N 1
ATOM 3245 C CA . HIS C 2 74 ? -1.657 -12.256 15.384 1.00 16.82 84 HIS C CA 1
ATOM 3246 C C . HIS C 2 74 ? -0.380 -12.755 16.072 1.00 18.48 84 HIS C C 1
ATOM 3247 O O . HIS C 2 74 ? -0.104 -13.973 15.989 1.00 18.57 84 HIS C O 1
ATOM 3254 N N . ASP C 2 75 ? 0.366 -11.872 16.742 1.00 16.68 85 ASP C N 1
ATOM 3255 C CA . ASP C 2 75 ? 1.652 -12.210 17.392 1.00 18.51 85 ASP C CA 1
ATOM 3256 C C . ASP C 2 75 ? 1.463 -12.407 18.911 1.00 17.13 85 ASP C C 1
ATOM 3257 O O . ASP C 2 75 ? 2.466 -12.633 19.594 1.00 17.06 85 ASP C O 1
ATOM 3262 N N . ALA C 2 76 ? 0.227 -12.460 19.410 1.00 15.76 86 ALA C N 1
ATOM 3263 C CA . ALA C 2 76 ? -0.027 -12.942 20.790 1.00 16.18 86 ALA C CA 1
ATOM 3264 C C . ALA C 2 76 ? 0.636 -14.319 20.975 1.00 16.60 86 ALA C C 1
ATOM 3265 O O . ALA C 2 76 ? 0.477 -15.201 20.075 1.00 16.22 86 ALA C O 1
ATOM 3267 N N . ASP C 2 77 ? 1.287 -14.532 22.119 1.00 17.62 87 ASP C N 1
ATOM 3268 C CA . ASP C 2 77 ? 1.841 -15.871 22.471 1.00 18.94 87 ASP C CA 1
ATOM 3269 C C . ASP C 2 77 ? 0.688 -16.878 22.640 1.00 20.60 87 ASP C C 1
ATOM 3270 O O . ASP C 2 77 ? 0.811 -18.008 22.158 1.00 19.65 87 ASP C O 1
ATOM 3275 N N . GLU C 2 78 ? -0.414 -16.492 23.299 1.00 17.61 88 GLU C N 1
ATOM 3276 C CA . GLU C 2 78 ? -1.692 -17.239 23.341 1.00 19.95 88 GLU C CA 1
ATOM 3277 C C . GLU C 2 78 ? -2.762 -16.233 22.975 1.00 18.31 88 GLU C C 1
ATOM 3278 O O . GLU C 2 78 ? -2.719 -15.132 23.558 1.00 18.48 88 GLU C O 1
ATOM 3284 N N . LEU C 2 79 ? -3.608 -16.543 22.003 1.00 17.88 89 LEU C N 1
ATOM 3285 C CA . LEU C 2 79 ? -4.826 -15.752 21.733 1.00 16.26 89 LEU C CA 1
ATOM 3286 C C . LEU C 2 79 ? -6.031 -16.596 22.141 1.00 18.42 89 LEU C C 1
ATOM 3287 O O . LEU C 2 79 ? -6.291 -17.660 21.528 1.00 18.49 89 LEU C O 1
ATOM 3292 N N . ILE C 2 80 ? -6.735 -16.156 23.177 1.00 14.85 90 ILE C N 1
ATOM 3293 C CA . ILE C 2 80 ? -7.958 -16.834 23.660 1.00 15.43 90 ILE C CA 1
ATOM 3294 C C . ILE C 2 80 ? -9.155 -16.109 23.057 1.00 16.97 90 ILE C C 1
ATOM 3295 O O . ILE C 2 80 ? -9.344 -14.921 23.387 1.00 17.27 90 ILE C O 1
ATOM 3300 N N . VAL C 2 81 ? -9.898 -16.762 22.167 1.00 15.69 91 VAL C N 1
ATOM 3301 C CA . VAL C 2 81 ? -11.021 -16.103 21.465 1.00 16.24 91 VAL C CA 1
ATOM 3302 C C . VAL C 2 81 ? -12.272 -16.531 22.201 1.00 18.30 91 VAL C C 1
ATOM 3303 O O . VAL C 2 81 ? -12.540 -17.760 22.251 1.00 19.23 91 VAL C O 1
ATOM 3307 N N . THR C 2 82 ? -12.993 -15.581 22.783 1.00 15.38 92 THR C N 1
ATOM 3308 C CA . THR C 2 82 ? -14.210 -15.882 23.575 1.00 14.90 92 THR C CA 1
ATOM 3309 C C . THR C 2 82 ? -15.469 -15.596 22.756 1.00 15.26 92 THR C C 1
ATOM 3310 O O . THR C 2 82 ? -15.479 -14.713 21.875 1.00 15.98 92 THR C O 1
ATOM 3314 N N . ASP C 2 83 ? -16.567 -16.256 23.107 1.00 16.17 93 ASP C N 1
ATOM 3315 C CA . ASP C 2 83 ? -17.862 -16.012 22.439 1.00 19.31 93 ASP C CA 1
ATOM 3316 C C . ASP C 2 83 ? -18.416 -14.650 22.862 1.00 18.35 93 ASP C C 1
ATOM 3317 O O . ASP C 2 83 ? -19.119 -14.023 22.058 1.00 19.77 93 ASP C O 1
ATOM 3322 N N . THR C 2 84 ? -18.153 -14.209 24.087 1.00 17.89 94 THR C N 1
ATOM 3323 C CA . THR C 2 84 ? -18.800 -13.005 24.663 1.00 18.96 94 THR C CA 1
ATOM 3324 C C . THR C 2 84 ? -17.806 -12.102 25.400 1.00 17.04 94 THR C C 1
ATOM 3325 O O . THR C 2 84 ? -16.692 -12.561 25.739 1.00 14.89 94 THR C O 1
ATOM 3329 N N . MET C 2 85 ? -18.243 -10.870 25.667 1.00 16.87 95 MET C N 1
ATOM 3330 C CA . MET C 2 85 ? -17.453 -9.890 26.457 1.00 18.11 95 MET C CA 1
ATOM 3331 C C . MET C 2 85 ? -17.379 -10.405 27.898 1.00 16.28 95 MET C C 1
ATOM 3332 O O . MET C 2 85 ? -16.330 -10.233 28.565 1.00 13.72 95 MET C O 1
ATOM 3337 N N . TRP C 2 86 ? -18.454 -11.019 28.409 1.00 17.10 96 TRP C N 1
ATOM 3338 C CA . TRP C 2 86 ? -18.428 -11.413 29.842 1.00 17.03 96 TRP C CA 1
ATOM 3339 C C . TRP C 2 86 ? -17.395 -12.523 30.060 1.00 15.78 96 TRP C C 1
ATOM 3340 O O . TRP C 2 86 ? -16.746 -12.533 31.109 1.00 14.96 96 TRP C O 1
ATOM 3351 N N . GLU C 2 87 ? -17.301 -13.477 29.137 1.00 15.98 97 GLU C N 1
ATOM 3352 C CA . GLU C 2 87 ? -16.314 -14.575 29.208 1.00 16.68 97 GLU C CA 1
ATOM 3353 C C . GLU C 2 87 ? -14.918 -13.965 29.060 1.00 15.48 97 GLU C C 1
ATOM 3354 O O . GLU C 2 87 ? -13.997 -14.408 29.764 1.00 15.75 97 GLU C O 1
ATOM 3360 N N . ARG C 2 88 ? -14.755 -12.968 28.197 1.00 13.70 98 ARG C N 1
ATOM 3361 C CA . ARG C 2 88 ? -13.418 -12.324 28.006 1.00 12.59 98 ARG C CA 1
ATOM 3362 C C . ARG C 2 88 ? -12.943 -11.760 29.353 1.00 13.00 98 ARG C C 1
ATOM 3363 O O . ARG C 2 88 ? -11.807 -12.019 29.787 1.00 12.51 98 ARG C O 1
ATOM 3371 N N . LYS C 2 89 ? -13.797 -11.014 30.033 1.00 13.20 99 LYS C N 1
ATOM 3372 C CA . LYS C 2 89 ? -13.390 -10.341 31.307 1.00 14.54 99 LYS C CA 1
ATOM 3373 C C . LYS C 2 89 ? -13.128 -11.397 32.397 1.00 15.73 99 LYS C C 1
ATOM 3374 O O . LYS C 2 89 ? -12.136 -11.247 33.182 1.00 17.36 99 LYS C O 1
ATOM 3380 N N . GLN C 2 90 ? -13.973 -12.414 32.467 1.00 15.02 100 GLN C N 1
ATOM 3381 C CA . GLN C 2 90 ? -13.856 -13.502 33.470 1.00 18.65 100 GLN C CA 1
ATOM 3382 C C . GLN C 2 90 ? -12.503 -14.196 33.284 1.00 17.92 100 GLN C C 1
ATOM 3383 O O . GLN C 2 90 ? -11.744 -14.370 34.269 1.00 17.53 100 GLN C O 1
ATOM 3389 N N . ILE C 2 91 ? -12.140 -14.543 32.047 1.00 16.80 101 ILE C N 1
ATOM 3390 C CA . ILE C 2 91 ? -10.861 -15.269 31.815 1.00 16.03 101 ILE C CA 1
ATOM 3391 C C . ILE C 2 91 ? -9.673 -14.362 32.185 1.00 15.96 101 ILE C C 1
ATOM 3392 O O . ILE C 2 91 ? -8.741 -14.864 32.796 1.00 17.25 101 ILE C O 1
ATOM 3397 N N . MET C 2 92 ? -9.694 -13.080 31.800 1.00 15.54 102 MET C N 1
ATOM 3398 C CA . MET C 2 92 ? -8.643 -12.084 32.119 1.00 15.16 102 MET C CA 1
ATOM 3399 C C . MET C 2 92 ? -8.504 -11.991 33.646 1.00 16.01 102 MET C C 1
ATOM 3400 O O . MET C 2 92 ? -7.362 -11.993 34.132 1.00 16.17 102 MET C O 1
ATOM 3405 N N . GLU C 2 93 ? -9.614 -11.910 34.371 1.00 16.18 103 GLU C N 1
ATOM 3406 C CA . GLU C 2 93 ? -9.576 -11.821 35.871 1.00 20.95 103 GLU C CA 1
ATOM 3407 C C . GLU C 2 93 ? -8.966 -13.113 36.435 1.00 21.32 103 GLU C C 1
ATOM 3408 O O . GLU C 2 93 ? -8.047 -13.062 37.303 1.00 22.91 103 GLU C O 1
ATOM 3414 N N . ASP C 2 94 ? -9.448 -14.260 35.969 1.00 22.63 104 ASP C N 1
ATOM 3415 C CA . ASP C 2 94 ? -9.088 -15.580 36.546 1.00 24.65 104 ASP C CA 1
ATOM 3416 C C . ASP C 2 94 ? -7.602 -15.855 36.293 1.00 22.59 104 ASP C C 1
ATOM 3417 O O . ASP C 2 94 ? -6.971 -16.474 37.147 1.00 24.17 104 ASP C O 1
ATOM 3422 N N . ARG C 2 95 ? -7.050 -15.393 35.173 1.00 20.16 105 ARG C N 1
ATOM 3423 C CA . ARG C 2 95 ? -5.652 -15.699 34.783 1.00 22.29 105 ARG C CA 1
ATOM 3424 C C . ARG C 2 95 ? -4.663 -14.781 35.508 1.00 20.25 105 ARG C C 1
ATOM 3425 O O . ARG C 2 95 ? -3.484 -15.085 35.449 1.00 18.85 105 ARG C O 1
ATOM 3433 N N . SER C 2 96 ? -5.116 -13.686 36.125 1.00 18.38 106 SER C N 1
ATOM 3434 C CA . SER C 2 96 ? -4.231 -12.560 36.554 1.00 17.20 106 SER C CA 1
ATOM 3435 C C . SER C 2 96 ? -4.124 -12.449 38.082 1.00 17.16 106 SER C C 1
ATOM 3436 O O . SER C 2 96 ? -5.075 -12.791 38.788 1.00 19.53 106 SER C O 1
ATOM 3439 N N . ASP C 2 97 ? -2.942 -12.056 38.540 1.00 17.43 107 ASP C N 1
ATOM 3440 C CA . ASP C 2 97 ? -2.595 -11.818 39.965 1.00 18.03 107 ASP C CA 1
ATOM 3441 C C . ASP C 2 97 ? -2.777 -10.340 40.318 1.00 16.73 107 ASP C C 1
ATOM 3442 O O . ASP C 2 97 ? -2.862 -10.023 41.511 1.00 15.87 107 ASP C O 1
ATOM 3447 N N . ALA C 2 98 ? -2.817 -9.448 39.326 1.00 15.36 108 ALA C N 1
ATOM 3448 C CA . ALA C 2 98 ? -2.831 -7.987 39.535 1.00 15.08 108 ALA C CA 1
ATOM 3449 C C . ALA C 2 98 ? -3.317 -7.309 38.261 1.00 15.28 108 ALA C C 1
ATOM 3450 O O . ALA C 2 98 ? -3.217 -7.945 37.195 1.00 14.58 108 ALA C O 1
ATOM 3452 N N . PHE C 2 99 ? -3.863 -6.108 38.405 1.00 14.96 109 PHE C N 1
ATOM 3453 C CA . PHE C 2 99 ? -4.504 -5.333 37.320 1.00 14.82 109 PHE C CA 1
ATOM 3454 C C . PHE C 2 99 ? -3.906 -3.952 37.282 1.00 16.82 109 PHE C C 1
ATOM 3455 O O . PHE C 2 99 ? -3.876 -3.214 38.329 1.00 18.21 109 PHE C O 1
ATOM 3463 N N . ILE C 2 100 ? -3.506 -3.573 36.079 1.00 14.67 110 ILE C N 1
ATOM 3464 C CA . ILE C 2 100 ? -3.021 -2.199 35.795 1.00 15.77 110 ILE C CA 1
ATOM 3465 C C . ILE C 2 100 ? -4.028 -1.525 34.869 1.00 15.15 110 ILE C C 1
ATOM 3466 O O . ILE C 2 100 ? -4.420 -2.126 33.849 1.00 14.54 110 ILE C O 1
ATOM 3471 N N . VAL C 2 101 ? -4.436 -0.310 35.210 1.00 14.20 111 VAL C N 1
ATOM 3472 C CA . VAL C 2 101 ? -5.344 0.505 34.372 1.00 15.16 111 VAL C CA 1
ATOM 3473 C C . VAL C 2 101 ? -4.550 1.709 33.861 1.00 16.34 111 VAL C C 1
ATOM 3474 O O . VAL C 2 101 ? -4.115 2.509 34.671 1.00 15.86 111 VAL C O 1
ATOM 3478 N N . LEU C 2 102 ? -4.346 1.785 32.546 1.00 15.99 112 LEU C N 1
ATOM 3479 C CA . LEU C 2 102 ? -3.793 2.969 31.843 1.00 14.58 112 LEU C CA 1
ATOM 3480 C C . LEU C 2 102 ? -4.924 3.824 31.289 1.00 13.78 112 LEU C C 1
ATOM 3481 O O . LEU C 2 102 ? -6.080 3.413 31.245 1.00 12.63 112 LEU C O 1
ATOM 3486 N N . PRO C 2 103 ? -4.623 5.052 30.809 1.00 13.89 113 PRO C N 1
ATOM 3487 C CA . PRO C 2 103 ? -5.595 5.878 30.113 1.00 14.24 113 PRO C CA 1
ATOM 3488 C C . PRO C 2 103 ? -6.308 5.125 28.991 1.00 14.68 113 PRO C C 1
ATOM 3489 O O . PRO C 2 103 ? -5.668 4.383 28.274 1.00 14.93 113 PRO C O 1
ATOM 3493 N N . GLY C 2 104 ? -7.619 5.312 28.931 1.00 14.59 114 GLY C N 1
ATOM 3494 C CA . GLY C 2 104 ? -8.536 4.614 28.028 1.00 15.11 114 GLY C CA 1
ATOM 3495 C C . GLY C 2 104 ? -9.908 5.259 28.070 1.00 15.43 114 GLY C C 1
ATOM 3496 O O . GLY C 2 104 ? -10.099 6.278 28.803 1.00 17.53 114 GLY C O 1
ATOM 3497 N N . GLY C 2 105 ? -10.814 4.719 27.277 1.00 15.26 115 GLY C N 1
ATOM 3498 C CA . GLY C 2 105 ? -12.207 5.152 27.172 1.00 15.16 115 GLY C CA 1
ATOM 3499 C C . GLY C 2 105 ? -13.155 4.130 27.782 1.00 15.33 115 GLY C C 1
ATOM 3500 O O . GLY C 2 105 ? -12.844 3.555 28.862 1.00 14.53 115 GLY C O 1
ATOM 3501 N N . VAL C 2 106 ? -14.267 3.875 27.109 1.00 16.38 116 VAL C N 1
ATOM 3502 C CA . VAL C 2 106 ? -15.425 3.196 27.762 1.00 17.48 116 VAL C CA 1
ATOM 3503 C C . VAL C 2 106 ? -15.021 1.760 28.079 1.00 15.26 116 VAL C C 1
ATOM 3504 O O . VAL C 2 106 ? -15.327 1.315 29.193 1.00 13.90 116 VAL C O 1
ATOM 3508 N N . GLY C 2 107 ? -14.331 1.086 27.143 1.00 14.98 117 GLY C N 1
ATOM 3509 C CA . GLY C 2 107 ? -13.870 -0.306 27.327 1.00 15.05 117 GLY C CA 1
ATOM 3510 C C . GLY C 2 107 ? -12.951 -0.429 28.519 1.00 13.30 117 GLY C C 1
ATOM 3511 O O . GLY C 2 107 ? -13.057 -1.412 29.282 1.00 13.80 117 GLY C O 1
ATOM 3512 N N . THR C 2 108 ? -12.010 0.512 28.681 1.00 13.20 118 THR C N 1
ATOM 3513 C CA . THR C 2 108 ? -11.067 0.516 29.818 1.00 13.17 118 THR C CA 1
ATOM 3514 C C . THR C 2 108 ? -11.854 0.740 31.130 1.00 12.84 118 THR C C 1
ATOM 3515 O O . THR C 2 108 ? -11.541 0.075 32.142 1.00 14.66 118 THR C O 1
ATOM 3519 N N . LEU C 2 109 ? -12.804 1.667 31.117 1.00 13.01 119 LEU C N 1
ATOM 3520 C CA . LEU C 2 109 ? -13.618 2.031 32.318 1.00 13.66 119 LEU C CA 1
ATOM 3521 C C . LEU C 2 109 ? -14.454 0.804 32.712 1.00 12.74 119 LEU C C 1
ATOM 3522 O O . LEU C 2 109 ? -14.558 0.515 33.910 1.00 13.15 119 LEU C O 1
ATOM 3527 N N . ASP C 2 110 ? -14.931 0.047 31.719 1.00 13.31 120 ASP C N 1
ATOM 3528 C CA . ASP C 2 110 ? -15.687 -1.202 31.936 1.00 13.38 120 ASP C CA 1
ATOM 3529 C C . ASP C 2 110 ? -14.806 -2.140 32.749 1.00 13.28 120 ASP C C 1
ATOM 3530 O O . ASP C 2 110 ? -15.270 -2.642 33.781 1.00 15.11 120 ASP C O 1
ATOM 3535 N N . GLU C 2 111 ? -13.568 -2.355 32.312 1.00 12.43 121 GLU C N 1
ATOM 3536 C CA . GLU C 2 111 ? -12.641 -3.324 32.938 1.00 13.87 121 GLU C CA 1
ATOM 3537 C C . GLU C 2 111 ? -12.301 -2.802 34.339 1.00 13.31 121 GLU C C 1
ATOM 3538 O O . GLU C 2 111 ? -12.288 -3.622 35.255 1.00 13.95 121 GLU C O 1
ATOM 3544 N N . LEU C 2 112 ? -12.017 -1.514 34.465 1.00 12.80 122 LEU C N 1
ATOM 3545 C CA . LEU C 2 112 ? -11.690 -0.867 35.764 1.00 14.44 122 LEU C CA 1
ATOM 3546 C C . LEU C 2 112 ? -12.831 -1.145 36.758 1.00 14.86 122 LEU C C 1
ATOM 3547 O O . LEU C 2 112 ? -12.534 -1.683 37.851 1.00 14.94 122 LEU C O 1
ATOM 3552 N N . PHE C 2 113 ? -14.072 -0.779 36.428 1.00 13.29 123 PHE C N 1
ATOM 3553 C CA . PHE C 2 113 ? -15.191 -0.816 37.417 1.00 15.75 123 PHE C CA 1
ATOM 3554 C C . PHE C 2 113 ? -15.557 -2.280 37.734 1.00 16.71 123 PHE C C 1
ATOM 3555 O O . PHE C 2 113 ? -15.984 -2.574 38.894 1.00 16.11 123 PHE C O 1
ATOM 3563 N N . ASP C 2 114 ? -15.372 -3.188 36.769 1.00 15.60 124 ASP C N 1
ATOM 3564 C CA . ASP C 2 114 ? -15.639 -4.639 36.915 1.00 16.42 124 ASP C CA 1
ATOM 3565 C C . ASP C 2 114 ? -14.678 -5.214 37.953 1.00 17.20 124 ASP C C 1
ATOM 3566 O O . ASP C 2 114 ? -15.149 -5.923 38.852 1.00 17.16 124 ASP C O 1
ATOM 3571 N N . ALA C 2 115 ? -13.394 -4.877 37.873 1.00 15.03 125 ALA C N 1
ATOM 3572 C CA . ALA C 2 115 ? -12.360 -5.366 38.805 1.00 16.61 125 ALA C CA 1
ATOM 3573 C C . ALA C 2 115 ? -12.519 -4.660 40.162 1.00 15.32 125 ALA C C 1
ATOM 3574 O O . ALA C 2 115 ? -12.425 -5.331 41.202 1.00 16.78 125 ALA C O 1
ATOM 3576 N N . TRP C 2 116 ? -12.767 -3.360 40.142 1.00 14.74 126 TRP C N 1
ATOM 3577 C CA . TRP C 2 116 ? -12.878 -2.529 41.364 1.00 16.12 126 TRP C CA 1
ATOM 3578 C C . TRP C 2 116 ? -14.067 -3.000 42.201 1.00 16.51 126 TRP C C 1
ATOM 3579 O O . TRP C 2 116 ? -13.898 -3.148 43.445 1.00 17.30 126 TRP C O 1
ATOM 3590 N N . THR C 2 117 ? -15.231 -3.234 41.593 1.00 15.72 127 THR C N 1
ATOM 3591 C CA . THR C 2 117 ? -16.415 -3.664 42.385 1.00 17.27 127 THR C CA 1
ATOM 3592 C C . THR C 2 117 ? -16.070 -4.994 43.097 1.00 17.75 127 THR C C 1
ATOM 3593 O O . THR C 2 117 ? -16.296 -5.102 44.320 1.00 18.31 127 THR C O 1
ATOM 3597 N N . ASP C 2 118 ? -15.572 -6.003 42.379 1.00 17.86 128 ASP C N 1
ATOM 3598 C CA . ASP C 2 118 ? -15.213 -7.323 42.970 1.00 21.74 128 ASP C CA 1
ATOM 3599 C C . ASP C 2 118 ? -14.165 -7.200 44.072 1.00 20.86 128 ASP C C 1
ATOM 3600 O O . ASP C 2 118 ? -14.328 -7.906 45.091 1.00 19.74 128 ASP C O 1
ATOM 3605 N N . GLY C 2 119 ? -13.158 -6.344 43.882 1.00 19.80 129 GLY C N 1
ATOM 3606 C CA . GLY C 2 119 ? -12.115 -6.071 44.896 1.00 20.85 129 GLY C CA 1
ATOM 3607 C C . GLY C 2 119 ? -12.737 -5.504 46.165 1.00 21.52 129 GLY C C 1
ATOM 3608 O O . GLY C 2 119 ? -12.530 -6.085 47.251 1.00 21.70 129 GLY C O 1
ATOM 3609 N N . TYR C 2 120 ? -13.538 -4.457 46.017 1.00 21.40 130 TYR C N 1
ATOM 3610 C CA . TYR C 2 120 ? -14.245 -3.740 47.110 1.00 24.78 130 TYR C CA 1
ATOM 3611 C C . TYR C 2 120 ? -15.161 -4.669 47.912 1.00 25.91 130 TYR C C 1
ATOM 3612 O O . TYR C 2 120 ? -15.199 -4.601 49.167 1.00 26.81 130 TYR C O 1
ATOM 3621 N N . LEU C 2 121 ? -15.975 -5.443 47.212 1.00 28.34 131 LEU C N 1
ATOM 3622 C CA . LEU C 2 121 ? -16.969 -6.333 47.860 1.00 31.39 131 LEU C CA 1
ATOM 3623 C C . LEU C 2 121 ? -16.271 -7.546 48.490 1.00 32.60 131 LEU C C 1
ATOM 3624 O O . LEU C 2 121 ? -16.929 -8.210 49.332 1.00 31.36 131 LEU C O 1
ATOM 3629 N N . GLY C 2 122 ? -14.982 -7.775 48.172 1.00 27.21 132 GLY C N 1
ATOM 3630 C CA . GLY C 2 122 ? -14.094 -8.732 48.857 1.00 26.89 132 GLY C CA 1
ATOM 3631 C C . GLY C 2 122 ? -13.934 -10.065 48.133 1.00 25.61 132 GLY C C 1
ATOM 3632 O O . GLY C 2 122 ? -13.359 -10.974 48.731 1.00 26.02 132 GLY C O 1
ATOM 3633 N N . THR C 2 123 ? -14.332 -10.156 46.869 1.00 23.96 133 THR C N 1
ATOM 3634 C CA . THR C 2 123 ? -14.252 -11.360 46.024 1.00 25.47 133 THR C CA 1
ATOM 3635 C C . THR C 2 123 ? -12.787 -11.756 45.865 1.00 26.12 133 THR C C 1
ATOM 3636 O O . THR C 2 123 ? -12.535 -12.927 45.656 1.00 27.96 133 THR C O 1
ATOM 3640 N N . HIS C 2 124 ? -11.864 -10.788 45.882 1.00 22.56 134 HIS C N 1
ATOM 3641 C CA . HIS C 2 124 ? -10.408 -11.037 45.746 1.00 21.32 134 HIS C CA 1
ATOM 3642 C C . HIS C 2 124 ? -9.640 -9.855 46.333 1.00 19.01 134 HIS C C 1
ATOM 3643 O O . HIS C 2 124 ? -10.244 -8.760 46.509 1.00 17.80 134 HIS C O 1
ATOM 3650 N N . ASP C 2 125 ? -8.350 -10.066 46.596 1.00 19.42 135 ASP C N 1
ATOM 3651 C CA . ASP C 2 125 ? -7.410 -9.082 47.183 1.00 22.28 135 ASP C CA 1
ATOM 3652 C C . ASP C 2 125 ? -6.285 -8.812 46.175 1.00 20.69 135 ASP C C 1
ATOM 3653 O O . ASP C 2 125 ? -5.215 -8.390 46.587 1.00 19.22 135 ASP C O 1
ATOM 3658 N N . LYS C 2 126 ? -6.542 -9.000 44.874 1.00 17.34 136 LYS C N 1
ATOM 3659 C CA . LYS C 2 126 ? -5.557 -8.678 43.815 1.00 16.14 136 LYS C CA 1
ATOM 3660 C C . LYS C 2 126 ? -5.425 -7.169 43.707 1.00 15.61 136 LYS C C 1
ATOM 3661 O O . LYS C 2 126 ? -6.411 -6.429 43.787 1.00 16.52 136 LYS C O 1
ATOM 3667 N N . PRO C 2 127 ? -4.178 -6.652 43.625 1.00 14.31 137 PRO C N 1
ATOM 3668 C CA . PRO C 2 127 ? -3.946 -5.224 43.454 1.00 15.39 137 PRO C CA 1
ATOM 3669 C C . PRO C 2 127 ? -4.595 -4.679 42.172 1.00 14.74 137 PRO C C 1
ATOM 3670 O O . PRO C 2 127 ? -4.587 -5.390 41.161 1.00 15.49 137 PRO C O 1
ATOM 3674 N N . ILE C 2 128 ? -5.278 -3.546 42.279 1.00 15.69 138 ILE C N 1
ATOM 3675 C CA . ILE C 2 128 ? -5.847 -2.737 41.162 1.00 16.07 138 ILE C CA 1
ATOM 3676 C C . ILE C 2 128 ? -5.153 -1.379 41.154 1.00 18.11 138 ILE C C 1
ATOM 3677 O O . ILE C 2 128 ? -5.413 -0.541 42.054 1.00 18.30 138 ILE C O 1
ATOM 3682 N N . VAL C 2 129 ? -4.323 -1.169 40.142 1.00 16.78 139 VAL C N 1
ATOM 3683 C CA . VAL C 2 129 ? -3.406 -0.021 40.096 1.00 17.03 139 VAL C CA 1
ATOM 3684 C C . VAL C 2 129 ? -3.655 0.781 38.833 1.00 17.43 139 VAL C C 1
ATOM 3685 O O . VAL C 2 129 ? -3.394 0.270 37.724 1.00 17.19 139 VAL C O 1
ATOM 3689 N N . MET C 2 130 ? -4.034 2.022 39.035 1.00 15.02 140 MET C N 1
ATOM 3690 C CA . MET C 2 130 ? -4.209 3.002 37.948 1.00 16.25 140 MET C CA 1
ATOM 3691 C C . MET C 2 130 ? -2.893 3.749 37.805 1.00 16.69 140 MET C C 1
ATOM 3692 O O . MET C 2 130 ? -2.349 4.217 38.819 1.00 17.90 140 MET C O 1
ATOM 3697 N N . VAL C 2 131 ? -2.387 3.802 36.587 1.00 16.43 141 VAL C N 1
ATOM 3698 C CA . VAL C 2 131 ? -1.113 4.491 36.261 1.00 18.25 141 VAL C CA 1
ATOM 3699 C C . VAL C 2 131 ? -1.491 5.676 35.384 1.00 18.00 141 VAL C C 1
ATOM 3700 O O . VAL C 2 131 ? -1.995 5.483 34.266 1.00 18.87 141 VAL C O 1
ATOM 3704 N N . ASP C 2 132 ? -1.333 6.885 35.907 1.00 17.79 142 ASP C N 1
ATOM 3705 C CA . ASP C 2 132 ? -1.870 8.102 35.271 1.00 18.65 142 ASP C CA 1
ATOM 3706 C C . ASP C 2 132 ? -0.843 9.209 35.464 1.00 21.40 142 ASP C C 1
ATOM 3707 O O . ASP C 2 132 ? -0.953 9.994 36.406 1.00 19.37 142 ASP C O 1
ATOM 3712 N N . PRO C 2 133 ? 0.212 9.235 34.624 1.00 23.64 143 PRO C N 1
ATOM 3713 C CA . PRO C 2 133 ? 1.247 10.264 34.715 1.00 24.62 143 PRO C CA 1
ATOM 3714 C C . PRO C 2 133 ? 0.769 11.697 34.496 1.00 24.88 143 PRO C C 1
ATOM 3715 O O . PRO C 2 133 ? 1.366 12.578 35.081 1.00 27.02 143 PRO C O 1
ATOM 3719 N N . TRP C 2 134 ? -0.200 11.914 33.618 1.00 20.72 144 TRP C N 1
ATOM 3720 C CA . TRP C 2 134 ? -0.570 13.280 33.170 1.00 22.51 144 TRP C CA 1
ATOM 3721 C C . TRP C 2 134 ? -2.012 13.626 33.541 1.00 22.79 144 TRP C C 1
ATOM 3722 O O . TRP C 2 134 ? -2.537 14.573 32.976 1.00 25.18 144 TRP C O 1
ATOM 3733 N N . GLY C 2 135 ? -2.657 12.851 34.411 1.00 23.41 145 GLY C N 1
ATOM 3734 C CA . GLY C 2 135 ? -3.997 13.186 34.937 1.00 23.92 145 GLY C CA 1
ATOM 3735 C C . GLY C 2 135 ? -5.126 12.952 33.944 1.00 21.88 145 GLY C C 1
ATOM 3736 O O . GLY C 2 135 ? -6.122 13.697 33.997 1.00 20.78 145 GLY C O 1
ATOM 3737 N N . HIS C 2 136 ? -5.014 11.929 33.072 1.00 18.18 146 HIS C N 1
ATOM 3738 C CA . HIS C 2 136 ? -6.116 11.455 32.206 1.00 17.38 146 HIS C CA 1
ATOM 3739 C C . HIS C 2 136 ? -7.412 11.300 33.021 1.00 16.32 146 HIS C C 1
ATOM 3740 O O . HIS C 2 136 ? -8.439 11.734 32.542 1.00 16.72 146 HIS C O 1
ATOM 3747 N N . PHE C 2 137 ? -7.321 10.696 34.197 1.00 16.23 147 PHE C N 1
ATOM 3748 C CA . PHE C 2 137 ? -8.481 10.321 35.045 1.00 16.54 147 PHE C CA 1
ATOM 3749 C C . PHE C 2 137 ? -8.778 11.374 36.130 1.00 18.43 147 PHE C C 1
ATOM 3750 O O . PHE C 2 137 ? -9.613 11.079 37.029 1.00 16.10 147 PHE C O 1
ATOM 3758 N N . ASP C 2 138 ? -8.172 12.571 36.085 1.00 19.99 148 ASP C N 1
ATOM 3759 C CA . ASP C 2 138 ? -8.345 13.556 37.204 1.00 21.51 148 ASP C CA 1
ATOM 3760 C C . ASP C 2 138 ? -9.824 13.929 37.351 1.00 17.76 148 ASP C C 1
ATOM 3761 O O . ASP C 2 138 ? -10.294 13.943 38.494 1.00 20.74 148 ASP C O 1
ATOM 3766 N N . GLY C 2 139 ? -10.511 14.231 36.250 1.00 18.38 149 GLY C N 1
ATOM 3767 C CA . GLY C 2 139 ? -11.940 14.603 36.230 1.00 20.00 149 GLY C CA 1
ATOM 3768 C C . GLY C 2 139 ? -12.822 13.511 36.843 1.00 19.56 149 GLY C C 1
ATOM 3769 O O . GLY C 2 139 ? -13.783 13.828 37.617 1.00 20.09 149 GLY C O 1
ATOM 3770 N N . LEU C 2 140 ? -12.586 12.254 36.459 1.00 17.53 150 LEU C N 1
ATOM 3771 C CA . LEU C 2 140 ? -13.329 11.080 37.011 1.00 17.61 150 LEU C CA 1
ATOM 3772 C C . LEU C 2 140 ? -13.087 10.983 38.515 1.00 17.27 150 LEU C C 1
ATOM 3773 O O . LEU C 2 140 ? -14.047 10.793 39.307 1.00 17.69 150 LEU C O 1
ATOM 3778 N N . ARG C 2 141 ? -11.830 11.073 38.921 1.00 16.93 151 ARG C N 1
ATOM 3779 C CA . ARG C 2 141 ? -11.458 10.873 40.340 1.00 18.29 151 ARG C CA 1
ATOM 3780 C C . ARG C 2 141 ? -12.015 12.016 41.204 1.00 18.70 151 ARG C C 1
ATOM 3781 O O . ARG C 2 141 ? -12.452 11.705 42.335 1.00 19.21 151 ARG C O 1
ATOM 3789 N N . ALA C 2 142 ? -12.043 13.250 40.695 1.00 19.60 152 ALA C N 1
ATOM 3790 C CA . ALA C 2 142 ? -12.641 14.414 41.402 1.00 19.48 152 ALA C CA 1
ATOM 3791 C C . ALA C 2 142 ? -14.139 14.136 41.596 1.00 19.78 152 ALA C C 1
ATOM 3792 O O . ALA C 2 142 ? -14.667 14.356 42.715 1.00 18.57 152 ALA C O 1
ATOM 3794 N N . TRP C 2 143 ? -14.808 13.651 40.553 1.00 18.56 153 TRP C N 1
ATOM 3795 C CA . TRP C 2 143 ? -16.255 13.339 40.597 1.00 18.38 153 TRP C CA 1
ATOM 3796 C C . TRP C 2 143 ? -16.515 12.197 41.596 1.00 17.25 153 TRP C C 1
ATOM 3797 O O . TRP C 2 143 ? -17.514 12.298 42.381 1.00 16.87 153 TRP C O 1
ATOM 3808 N N . LEU C 2 144 ? -15.649 11.165 41.642 1.00 15.48 154 LEU C N 1
ATOM 3809 C CA . LEU C 2 144 ? -15.810 10.041 42.596 1.00 15.53 154 LEU C CA 1
ATOM 3810 C C . LEU C 2 144 ? -15.586 10.556 44.020 1.00 16.73 154 LEU C C 1
ATOM 3811 O O . LEU C 2 144 ? -16.287 10.110 44.909 1.00 16.28 154 LEU C O 1
ATOM 3816 N N . ASN C 2 145 ? -14.710 11.538 44.203 1.00 17.80 155 ASN C N 1
ATOM 3817 C CA . ASN C 2 145 ? -14.506 12.180 45.536 1.00 20.79 155 ASN C CA 1
ATOM 3818 C C . ASN C 2 145 ? -15.808 12.893 45.974 1.00 20.25 155 ASN C C 1
ATOM 3819 O O . ASN C 2 145 ? -16.126 12.843 47.190 1.00 22.93 155 ASN C O 1
ATOM 3824 N N . GLY C 2 146 ? -16.546 13.510 45.052 1.00 20.26 156 GLY C N 1
ATOM 3825 C CA . GLY C 2 146 ? -17.876 14.097 45.318 1.00 20.78 156 GLY C CA 1
ATOM 3826 C C . GLY C 2 146 ? -18.867 13.038 45.768 1.00 20.48 156 GLY C C 1
ATOM 3827 O O . GLY C 2 146 ? -19.681 13.322 46.664 1.00 20.27 156 GLY C O 1
ATOM 3828 N N . LEU C 2 147 ? -18.815 11.847 45.155 1.00 19.91 157 LEU C N 1
ATOM 3829 C CA . LEU C 2 147 ? -19.685 10.695 45.518 1.00 20.15 157 LEU C CA 1
ATOM 3830 C C . LEU C 2 147 ? -19.301 10.209 46.916 1.00 19.49 157 LEU C C 1
ATOM 3831 O O . LEU C 2 147 ? -20.191 9.806 47.683 1.00 19.91 157 LEU C O 1
ATOM 3836 N N . LEU C 2 148 ? -18.017 10.251 47.267 1.00 20.50 158 LEU C N 1
ATOM 3837 C CA . LEU C 2 148 ? -17.573 9.856 48.626 1.00 19.72 158 LEU C CA 1
ATOM 3838 C C . LEU C 2 148 ? -18.176 10.866 49.622 1.00 20.68 158 LEU C C 1
ATOM 3839 O O . LEU C 2 148 ? -18.727 10.456 50.691 1.00 18.63 158 LEU C O 1
ATOM 3844 N N . ASP C 2 149 ? -18.161 12.141 49.251 1.00 22.92 159 ASP C N 1
ATOM 3845 C CA 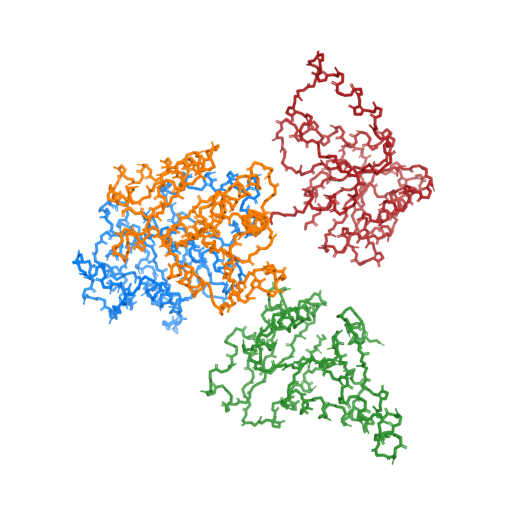. ASP C 2 149 ? -18.649 13.256 50.107 1.00 25.31 159 ASP C CA 1
ATOM 3846 C C . ASP C 2 149 ? -20.147 13.072 50.401 1.00 28.53 159 ASP C C 1
ATOM 3847 O O . ASP C 2 149 ? -20.555 13.457 51.502 1.00 28.00 159 ASP C O 1
ATOM 3852 N N . THR C 2 150 ? -20.931 12.468 49.491 1.00 23.79 160 THR C N 1
ATOM 3853 C CA . THR C 2 150 ? -22.418 12.373 49.603 1.00 22.58 160 THR C CA 1
ATOM 3854 C C . THR C 2 150 ? -22.887 10.937 49.898 1.00 21.77 160 THR C C 1
ATOM 3855 O O . THR C 2 150 ? -24.101 10.668 49.796 1.00 23.05 160 THR C O 1
ATOM 3859 N N . GLY C 2 151 ? -21.985 10.011 50.232 1.00 17.35 161 GLY C N 1
ATOM 3860 C CA . GLY C 2 151 ? -22.333 8.706 50.795 1.00 16.33 161 GLY C CA 1
ATOM 3861 C C . GLY C 2 151 ? -22.607 7.652 49.716 1.00 15.94 161 GLY C C 1
ATOM 3862 O O . GLY C 2 151 ? -22.957 6.552 50.071 1.00 15.58 161 GLY C O 1
ATOM 3863 N N . TYR C 2 152 ? -22.337 7.948 48.451 1.00 16.61 162 TYR C N 1
ATOM 3864 C CA . TYR C 2 152 ? -22.540 6.958 47.351 1.00 16.04 162 TYR C CA 1
ATOM 3865 C C . TYR C 2 152 ? -21.351 6.000 47.234 1.00 15.56 162 TYR C C 1
ATOM 3866 O O . TYR C 2 152 ? -21.540 4.873 46.749 1.00 16.48 162 TYR C O 1
ATOM 3875 N N . VAL C 2 153 ? -20.171 6.437 47.648 1.00 14.74 163 VAL C N 1
ATOM 3876 C CA . VAL C 2 153 ? -18.930 5.621 47.627 1.00 16.40 163 VAL C CA 1
ATOM 3877 C C . VAL C 2 153 ? -18.347 5.672 49.035 1.00 18.46 163 VAL C C 1
ATOM 3878 O O . VAL C 2 153 ? -18.382 6.761 49.644 1.00 19.92 163 VAL C O 1
ATOM 3882 N N . SER C 2 154 ? -17.876 4.536 49.537 1.00 16.69 164 SER C N 1
ATOM 3883 C CA . SER C 2 154 ? -17.289 4.436 50.901 1.00 18.51 164 SER C CA 1
ATOM 3884 C C . SER C 2 154 ? -15.794 4.746 50.835 1.00 19.55 164 SER C C 1
ATOM 3885 O O . SER C 2 154 ? -15.144 4.612 49.788 1.00 18.76 164 SER C O 1
ATOM 3888 N N . PRO C 2 155 ? -15.192 5.153 51.964 1.00 19.22 165 PRO C N 1
ATOM 3889 C CA . PRO C 2 155 ? -13.731 5.186 52.101 1.00 20.09 165 PRO C CA 1
ATOM 3890 C C . PRO C 2 155 ? -13.033 3.865 51.730 1.00 19.89 165 PRO C C 1
ATOM 3891 O O . PRO C 2 155 ? -11.965 3.906 51.103 1.00 20.92 165 PRO C O 1
ATOM 3895 N N . THR C 2 156 ? -13.619 2.731 52.098 1.00 20.37 166 THR C N 1
ATOM 3896 C CA . THR C 2 156 ? -13.078 1.376 51.820 1.00 19.93 166 THR C CA 1
ATOM 3897 C C . THR C 2 156 ? -12.968 1.173 50.296 1.00 19.18 166 THR C C 1
ATOM 3898 O O . THR C 2 156 ? -11.912 0.679 49.826 1.00 17.71 166 THR C O 1
ATOM 3902 N N . ALA C 2 157 ? -13.994 1.563 49.541 1.00 17.54 167 ALA C N 1
ATOM 3903 C CA . ALA C 2 157 ? -13.991 1.523 48.061 1.00 17.75 167 ALA C CA 1
ATOM 3904 C C . ALA C 2 157 ? -12.861 2.410 47.525 1.00 19.09 167 ALA C C 1
ATOM 3905 O O . ALA C 2 157 ? -12.059 1.949 46.685 1.00 18.21 167 ALA C O 1
ATOM 3907 N N . MET C 2 158 ? -12.765 3.656 47.974 1.00 18.33 168 MET C N 1
ATOM 3908 C CA . MET C 2 158 ? -11.786 4.606 47.382 1.00 21.83 168 MET C CA 1
ATOM 3909 C C . MET C 2 158 ? -10.370 4.100 47.661 1.00 22.92 168 MET C C 1
ATOM 3910 O O . MET C 2 158 ? -9.495 4.313 46.793 1.00 25.57 168 MET C O 1
ATOM 3915 N N . GLU C 2 159 ? -10.163 3.403 48.779 1.00 21.86 169 GL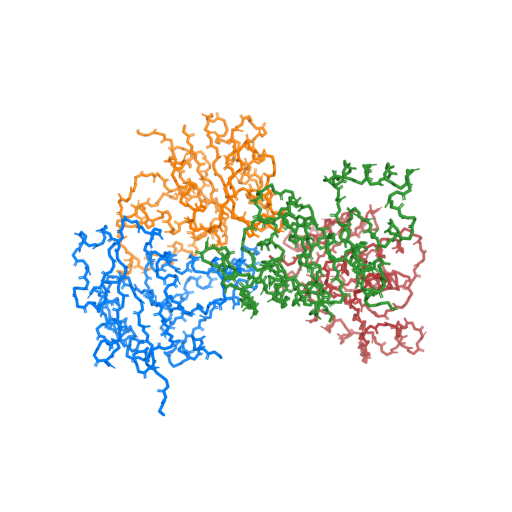U C N 1
ATOM 3916 C CA . GLU C 2 159 ? -8.817 2.930 49.186 1.00 24.36 169 GLU C CA 1
ATOM 3917 C C . GLU C 2 159 ? -8.411 1.704 48.349 1.00 22.80 169 GLU C C 1
ATOM 3918 O O . GLU C 2 159 ? -7.204 1.425 48.274 1.00 23.74 169 GLU C O 1
ATOM 3924 N N . ARG C 2 160 ? -9.380 0.992 47.778 1.00 20.86 170 ARG C N 1
ATOM 3925 C CA . ARG C 2 160 ? -9.172 -0.319 47.109 1.00 19.48 170 ARG C CA 1
ATOM 3926 C C . ARG C 2 160 ? -8.426 -0.062 45.801 1.00 19.07 170 ARG C C 1
ATOM 3927 O O . ARG C 2 160 ? -7.718 -0.991 45.353 1.00 21.96 170 ARG C O 1
ATOM 3935 N N . LEU C 2 161 ? -8.589 1.124 45.221 1.00 20.10 171 LEU C N 1
ATOM 3936 C CA . LEU C 2 161 ? -7.959 1.538 43.943 1.00 21.24 171 LEU C CA 1
ATOM 3937 C C . LEU C 2 161 ? -6.678 2.298 44.277 1.00 22.37 171 LEU C C 1
ATOM 3938 O O . LEU C 2 161 ? -6.770 3.398 44.886 1.00 21.93 171 LEU C O 1
ATOM 3943 N N . VAL C 2 162 ? -5.527 1.736 43.915 1.00 18.73 172 VAL C N 1
ATOM 3944 C CA . VAL C 2 162 ? -4.203 2.398 44.092 1.00 19.32 172 VAL C CA 1
ATOM 3945 C C . VAL C 2 162 ? -3.959 3.252 42.848 1.00 22.62 172 VAL C C 1
ATOM 3946 O O . VAL C 2 162 ? -4.166 2.724 41.736 1.00 22.98 172 VAL C O 1
ATOM 3950 N N . VAL C 2 163 ? -3.646 4.543 43.005 1.00 20.49 173 VAL C N 1
ATOM 3951 C CA . VAL C 2 163 ? -3.331 5.441 41.857 1.00 19.90 173 VAL C CA 1
ATOM 3952 C C . VAL C 2 163 ? -1.881 5.898 41.990 1.00 22.91 173 VAL C C 1
ATOM 3953 O O . VAL C 2 163 ? -1.533 6.422 43.072 1.00 19.49 173 VAL C O 1
ATOM 3957 N N . VAL C 2 164 ? -1.084 5.719 40.939 1.00 20.47 174 VAL C N 1
ATOM 3958 C CA . VAL C 2 164 ? 0.360 6.080 40.903 1.00 22.06 174 VAL C CA 1
ATOM 3959 C C . VAL C 2 164 ? 0.609 6.887 39.622 1.00 22.83 174 VAL C C 1
ATOM 3960 O O . VAL C 2 164 ? -0.250 6.896 38.710 1.00 20.06 174 VAL C O 1
ATOM 3964 N N . ASP C 2 165 ? 1.699 7.648 39.595 1.00 21.89 175 ASP C N 1
ATOM 3965 C CA . ASP C 2 165 ? 1.960 8.549 38.450 1.00 23.52 175 ASP C CA 1
ATOM 3966 C C . ASP C 2 165 ? 3.148 7.990 37.660 1.00 23.98 175 ASP C C 1
ATOM 3967 O O . ASP C 2 165 ? 3.564 8.655 36.710 1.00 25.16 175 ASP C O 1
ATOM 3972 N N . ASN C 2 166 ? 3.673 6.815 38.028 1.00 24.68 176 ASN C N 1
ATOM 3973 C CA . ASN C 2 166 ? 4.867 6.262 37.338 1.00 25.07 176 ASN C CA 1
ATOM 3974 C C . ASN C 2 166 ? 4.864 4.744 37.379 1.00 24.58 176 ASN C C 1
ATOM 3975 O O . ASN C 2 166 ? 4.239 4.132 38.268 1.00 21.01 176 ASN C O 1
ATOM 3980 N N . VAL C 2 167 ? 5.656 4.165 36.478 1.00 26.21 177 VAL C N 1
ATOM 3981 C CA . VAL C 2 167 ? 5.688 2.707 36.225 1.00 25.25 177 VAL C CA 1
ATOM 3982 C C . VAL C 2 167 ? 6.429 1.994 37.352 1.00 26.90 177 VAL C C 1
ATOM 3983 O O . VAL C 2 167 ? 5.987 0.899 37.744 1.00 26.91 177 VAL C O 1
ATOM 3987 N N . LYS C 2 168 ? 7.484 2.578 37.920 1.00 27.39 178 LYS C N 1
ATOM 3988 C CA . LYS C 2 168 ? 8.215 1.872 39.000 1.00 29.64 178 LYS C CA 1
ATOM 3989 C C . LYS C 2 168 ? 7.264 1.582 40.178 1.00 26.18 178 LYS C C 1
ATOM 3990 O O . LYS C 2 168 ? 7.253 0.427 40.666 1.00 26.98 178 LYS C O 1
ATOM 3996 N N . ASP C 2 169 ? 6.503 2.587 40.613 1.00 25.92 179 ASP C N 1
ATOM 3997 C CA . ASP C 2 169 ? 5.557 2.484 41.763 1.00 26.55 179 ASP C CA 1
ATOM 3998 C C . ASP C 2 169 ? 4.403 1.536 41.400 1.00 26.43 179 ASP C C 1
ATOM 3999 O O . ASP C 2 169 ? 3.931 0.771 42.279 1.00 27.10 179 ASP C O 1
ATOM 4004 N N . ALA C 2 170 ? 3.989 1.527 40.139 1.00 24.26 180 ALA C N 1
ATOM 4005 C CA . ALA C 2 170 ? 2.943 0.604 39.649 1.00 22.86 180 ALA C CA 1
ATOM 4006 C C . ALA C 2 170 ? 3.385 -0.833 39.891 1.00 21.86 180 ALA C C 1
ATOM 4007 O O . ALA C 2 170 ? 2.603 -1.607 40.463 1.00 24.03 180 ALA C O 1
ATOM 4009 N N . LEU C 2 171 ? 4.583 -1.198 39.446 1.00 20.68 181 LEU C N 1
ATOM 4010 C CA . LEU C 2 171 ? 5.060 -2.599 39.551 1.00 24.53 181 LEU C CA 1
ATOM 4011 C C . LEU C 2 171 ? 5.303 -2.954 41.020 1.00 23.39 181 LEU C C 1
ATOM 4012 O O . LEU C 2 171 ? 5.021 -4.101 41.401 1.00 21.82 181 LEU C O 1
ATOM 4017 N N . ARG C 2 172 ? 5.726 -1.999 41.838 1.00 23.48 182 ARG C N 1
ATOM 4018 C CA . ARG C 2 172 ? 5.849 -2.237 43.302 1.00 26.67 182 ARG C CA 1
ATOM 4019 C C . ARG C 2 172 ? 4.473 -2.652 43.860 1.00 22.72 182 ARG C C 1
ATOM 4020 O O . ARG C 2 172 ? 4.400 -3.693 44.551 1.00 22.42 182 ARG C O 1
ATOM 4028 N N . ALA C 2 173 ? 3.414 -1.913 43.525 1.00 21.47 183 ALA C N 1
ATOM 4029 C CA . ALA C 2 173 ? 2.042 -2.174 44.017 1.00 21.84 183 ALA C CA 1
ATOM 4030 C C . ALA C 2 173 ? 1.497 -3.510 43.479 1.00 22.90 183 ALA C C 1
ATOM 4031 O O . ALA C 2 173 ? 0.582 -4.022 44.107 1.00 23.96 183 ALA C O 1
ATOM 4033 N N . CYS C 2 174 ? 2.007 -4.048 42.365 1.00 21.75 184 CYS C N 1
ATOM 4034 C CA . CYS C 2 174 ? 1.475 -5.265 41.709 1.00 21.50 184 CYS C CA 1
ATOM 4035 C C . CYS C 2 174 ? 2.218 -6.509 42.164 1.00 22.42 184 CYS C C 1
ATOM 4036 O O . CYS C 2 174 ? 1.701 -7.569 41.907 1.00 23.08 184 CYS C O 1
ATOM 4039 N N . ALA C 2 175 ? 3.413 -6.360 42.732 1.00 23.93 185 ALA C N 1
ATOM 4040 C CA . ALA C 2 175 ? 4.341 -7.464 43.064 1.00 27.08 185 ALA C CA 1
ATOM 4041 C C . ALA C 2 175 ? 3.719 -8.381 44.109 1.00 28.28 185 ALA C C 1
ATOM 4042 O O . ALA C 2 175 ? 2.959 -7.929 44.963 1.00 26.81 185 ALA C O 1
ATOM 4044 N N . PRO C 2 176 ? 4.012 -9.697 44.065 1.00 29.67 186 PRO C N 1
ATOM 4045 C CA . PRO C 2 176 ? 3.603 -10.598 45.141 1.00 34.10 186 PRO C CA 1
ATOM 4046 C C . PRO C 2 176 ? 4.222 -10.076 46.449 1.00 39.66 186 PRO C C 1
ATOM 4047 O O . PRO C 2 176 ? 5.412 -9.995 46.527 1.00 39.15 186 PRO C O 1
ATOM 4051 N N . SER C 2 177 ? 3.392 -9.656 47.400 1.00 49.99 187 SER C N 1
ATOM 4052 C CA . SER C 2 177 ? 3.822 -9.170 48.739 1.00 57.73 187 SER C CA 1
ATOM 4053 C C . SER C 2 177 ? 3.600 -10.302 49.748 1.00 60.09 187 SER C C 1
ATOM 4054 O O . SER C 2 177 ? 3.151 -10.120 50.876 1.00 64.22 187 SER C O 1
ATOM 4058 N N . TRP D 2 1 ? 25.629 -7.751 28.894 1.00 21.82 11 TRP D N 1
ATOM 4059 C CA . TRP D 2 1 ? 26.673 -6.705 28.706 1.00 18.79 11 TRP D CA 1
ATOM 4060 C C . TRP D 2 1 ? 27.311 -6.476 30.069 1.00 18.16 11 TRP D C 1
ATOM 4061 O O . TRP D 2 1 ? 26.563 -6.386 31.080 1.00 19.11 11 TRP D O 1
ATOM 4072 N N . THR D 2 2 ? 28.637 -6.428 30.097 1.00 18.69 12 THR D N 1
ATOM 4073 C CA . THR D 2 2 ? 29.417 -6.462 31.360 1.00 17.09 12 THR D CA 1
ATOM 4074 C C . THR D 2 2 ? 30.427 -5.329 31.352 1.00 16.23 12 THR D C 1
ATOM 4075 O O . THR D 2 2 ? 31.239 -5.258 30.432 1.00 15.11 12 THR D O 1
ATOM 4079 N N . VAL D 2 3 ? 30.452 -4.528 32.422 1.00 15.89 13 VAL D N 1
ATOM 4080 C CA . VAL D 2 3 ? 31.455 -3.435 32.545 1.00 15.88 13 VAL D CA 1
ATOM 4081 C C . VAL D 2 3 ? 32.318 -3.724 33.779 1.00 15.18 13 VAL D C 1
ATOM 4082 O O . VAL D 2 3 ? 31.759 -3.947 34.849 1.00 15.88 13 VAL D O 1
ATOM 4086 N N . ALA D 2 4 ? 33.631 -3.736 33.592 1.00 15.07 14 ALA D N 1
ATOM 4087 C CA . ALA D 2 4 ? 34.628 -3.798 34.664 1.00 13.78 14 ALA D CA 1
ATOM 4088 C C . ALA D 2 4 ? 34.858 -2.384 35.184 1.00 13.54 14 ALA D C 1
ATOM 4089 O O . ALA D 2 4 ? 34.955 -1.450 34.371 1.00 14.04 14 ALA D O 1
ATOM 4091 N N . VAL D 2 5 ? 34.897 -2.218 36.505 1.00 12.72 15 VAL D N 1
ATOM 4092 C CA . VAL D 2 5 ? 35.221 -0.904 37.121 1.00 13.33 15 VAL D CA 1
ATOM 4093 C C . VAL D 2 5 ? 36.490 -1.080 37.952 1.00 12.46 15 VAL D C 1
ATOM 4094 O O . VAL D 2 5 ? 36.476 -1.895 38.903 1.00 13.25 15 VAL D O 1
ATOM 4098 N N . TYR D 2 6 ? 37.529 -0.357 37.572 1.00 12.07 16 TYR D N 1
ATOM 4099 C CA . TYR D 2 6 ? 38.840 -0.274 38.247 1.00 12.32 16 TYR D CA 1
ATOM 4100 C C . TYR D 2 6 ? 38.853 0.996 39.086 1.00 11.63 16 TYR D C 1
ATOM 4101 O O . TYR D 2 6 ? 38.606 2.065 38.551 1.00 11.48 16 TYR D O 1
ATOM 4110 N N . CYS D 2 7 ? 39.094 0.885 40.388 1.00 12.21 17 CYS D N 1
ATOM 4111 C CA . CYS D 2 7 ? 38.920 2.062 41.280 1.00 12.94 17 CYS D CA 1
ATOM 4112 C C . CYS D 2 7 ? 39.648 1.869 42.608 1.00 13.38 17 CYS D C 1
ATOM 4113 O O . CYS D 2 7 ? 40.126 0.728 42.874 1.00 12.98 17 CYS D O 1
ATOM 4116 N N . ALA D 2 8 ? 39.739 2.962 43.367 1.00 12.46 18 ALA D N 1
ATOM 4117 C CA . ALA D 2 8 ? 40.522 3.078 44.615 1.00 13.28 18 ALA D CA 1
ATOM 4118 C C . ALA D 2 8 ? 40.210 1.934 45.590 1.00 13.65 18 ALA D C 1
ATOM 4119 O O . ALA D 2 8 ? 39.045 1.535 45.800 1.00 12.43 18 ALA D O 1
ATOM 4121 N N . ALA D 2 9 ? 41.265 1.434 46.225 1.00 13.88 19 ALA D N 1
ATOM 4122 C CA . ALA D 2 9 ? 41.188 0.374 47.227 1.00 15.49 19 ALA D CA 1
ATOM 4123 C C . ALA D 2 9 ? 41.308 0.930 48.649 1.00 15.88 19 ALA D C 1
ATOM 4124 O O . ALA D 2 9 ? 41.028 0.136 49.540 1.00 16.73 19 ALA D O 1
ATOM 4126 N N . SER D 2 10 ? 41.705 2.182 48.907 1.00 16.13 20 SER D N 1
ATOM 4127 C CA A SER D 2 10 ? 42.039 2.585 50.302 0.50 17.55 20 SER D CA 1
ATOM 4128 C CA B SER D 2 10 ? 42.033 2.586 50.307 0.50 17.29 20 SER D CA 1
ATOM 4129 C C . SER D 2 10 ? 41.202 3.748 50.826 1.00 16.90 20 SER D C 1
ATOM 4130 O O . SER D 2 10 ? 40.637 3.642 51.902 1.00 18.16 20 SER D O 1
ATOM 4135 N N . PRO D 2 11 ? 41.148 4.918 50.182 1.00 16.16 21 PRO D N 1
ATOM 4136 C CA . PRO D 2 11 ? 40.574 6.075 50.889 1.00 15.95 21 PRO D CA 1
ATOM 4137 C C . PRO D 2 11 ? 39.043 6.122 50.980 1.00 17.19 21 PRO D C 1
ATOM 4138 O O . PRO D 2 11 ? 38.358 5.443 50.215 1.00 16.10 21 PRO D O 1
ATOM 4142 N N . THR D 2 12 ? 38.520 6.933 51.912 1.00 14.80 22 THR D N 1
ATOM 4143 C CA . THR D 2 12 ? 37.055 7.011 52.171 1.00 16.61 22 THR D CA 1
ATOM 4144 C C . THR D 2 12 ? 36.520 8.426 51.886 1.00 15.56 22 THR D C 1
ATOM 4145 O O . THR D 2 12 ? 35.424 8.752 52.387 1.00 13.71 22 THR D O 1
ATOM 4149 N N . HIS D 2 13 ? 37.197 9.219 51.046 1.00 14.17 23 HIS D N 1
ATOM 4150 C CA . HIS D 2 13 ? 36.751 10.588 50.680 1.00 15.37 23 HIS D CA 1
ATOM 4151 C C . HIS D 2 13 ? 35.300 10.507 50.218 1.00 14.23 23 HIS D C 1
ATOM 4152 O O . HIS D 2 13 ? 34.975 9.641 49.369 1.00 13.07 23 HIS D O 1
ATOM 4159 N N . ALA D 2 14 ? 34.417 11.303 50.818 1.00 13.59 24 ALA D N 1
ATOM 4160 C CA . ALA D 2 14 ? 32.983 11.283 50.440 1.00 13.42 24 ALA D CA 1
ATOM 4161 C C . ALA D 2 14 ? 32.791 11.402 48.926 1.00 12.81 24 ALA D C 1
ATOM 4162 O O . ALA D 2 14 ? 31.928 10.693 48.391 1.00 11.02 24 ALA D O 1
ATOM 4164 N N . GLU D 2 15 ? 33.535 12.275 48.244 1.00 14.23 25 GLU D N 1
ATOM 4165 C CA . GLU D 2 15 ? 33.314 12.523 46.789 1.00 15.33 25 GLU D CA 1
ATOM 4166 C C . GLU D 2 15 ? 33.681 11.258 46.010 1.00 13.17 25 GLU D C 1
ATOM 4167 O O . GLU D 2 15 ? 33.011 10.975 44.983 1.00 11.28 25 GLU D O 1
ATOM 4173 N N . LEU D 2 16 ? 34.675 10.520 46.486 1.00 12.56 26 LEU D N 1
ATOM 4174 C CA . LEU D 2 16 ? 35.120 9.271 45.830 1.00 12.67 26 LEU D CA 1
ATOM 4175 C C . LEU D 2 16 ? 34.069 8.161 45.999 1.00 12.84 26 LEU D C 1
ATOM 4176 O O . LEU D 2 16 ? 33.646 7.566 45.001 1.00 11.18 26 LEU D O 1
ATOM 4181 N N . LEU D 2 17 ? 33.570 7.959 47.214 1.00 11.15 27 LEU D N 1
ATOM 4182 C CA . LEU D 2 17 ? 32.549 6.940 47.511 1.00 13.05 27 LEU D CA 1
ATOM 4183 C C . LEU D 2 17 ? 31.265 7.229 46.738 1.00 12.38 27 LEU D C 1
ATOM 4184 O O . LEU D 2 17 ? 30.636 6.268 46.206 1.00 14.35 27 LEU D O 1
ATOM 4189 N N . GLU D 2 18 ? 30.892 8.500 46.655 1.00 13.57 28 GLU D N 1
ATOM 4190 C CA . GLU D 2 18 ? 29.684 8.940 45.930 1.00 14.88 28 GLU D CA 1
ATOM 4191 C C . GLU D 2 18 ? 29.827 8.640 44.429 1.00 13.97 28 GLU D C 1
ATOM 4192 O O . GLU D 2 18 ? 28.894 8.070 43.861 1.00 14.93 28 GLU D O 1
ATOM 4198 N N . LEU D 2 19 ? 30.938 9.038 43.811 1.00 14.46 29 LEU D N 1
ATOM 4199 C CA . LEU D 2 19 ? 31.237 8.776 42.377 1.00 13.52 29 LEU D CA 1
ATOM 4200 C C . LEU D 2 19 ? 31.152 7.270 42.084 1.00 13.71 29 LEU D C 1
ATOM 4201 O O . LEU D 2 19 ? 30.454 6.874 41.156 1.00 13.42 29 LEU D O 1
ATOM 4206 N N . ALA D 2 20 ? 31.853 6.449 42.863 1.00 14.01 30 ALA D N 1
ATOM 4207 C CA . ALA D 2 20 ? 31.889 4.988 42.681 1.00 14.49 30 ALA D CA 1
ATOM 4208 C C . ALA D 2 20 ? 30.461 4.412 42.814 1.00 14.63 30 ALA D C 1
ATOM 4209 O O . ALA D 2 20 ? 30.072 3.533 42.028 1.00 14.40 30 ALA D O 1
ATOM 4211 N N . ALA D 2 21 ? 29.678 4.878 43.787 1.00 14.20 31 ALA D N 1
ATOM 4212 C CA . ALA D 2 21 ? 28.327 4.334 44.038 1.00 14.23 31 ALA D CA 1
ATOM 4213 C C . ALA D 2 21 ? 27.437 4.732 42.848 1.00 14.65 31 ALA D C 1
ATOM 4214 O O . ALA D 2 21 ? 26.675 3.876 42.379 1.00 15.37 31 ALA D O 1
ATOM 4216 N N . GLU D 2 22 ? 27.588 5.958 42.368 1.00 16.35 32 GLU D N 1
ATOM 4217 C CA . GLU D 2 22 ? 26.849 6.534 41.218 1.00 19.46 32 GLU D CA 1
ATOM 4218 C C . GLU D 2 22 ? 27.091 5.642 39.989 1.00 19.49 32 GLU D C 1
ATOM 4219 O O . GLU D 2 22 ? 26.126 5.372 39.236 1.00 16.95 32 GLU D O 1
ATOM 4225 N N . VAL D 2 23 ? 28.337 5.207 39.778 1.00 16.36 33 VAL D N 1
ATOM 4226 C CA . VAL D 2 23 ? 28.685 4.315 38.621 1.00 17.10 33 VAL D CA 1
ATOM 4227 C C . VAL D 2 23 ? 28.063 2.926 38.811 1.00 15.55 33 VAL D C 1
ATOM 4228 O O . VAL D 2 23 ? 27.450 2.388 37.864 1.00 16.63 33 VAL D O 1
ATOM 4232 N N . GLY D 2 24 ? 28.168 2.331 39.994 1.00 15.30 34 GLY D N 1
ATOM 4233 C CA . GLY D 2 24 ? 27.590 1.015 40.303 1.00 17.54 34 GLY D CA 1
ATOM 4234 C C . GLY D 2 24 ? 26.076 1.008 40.102 1.00 18.66 34 GLY D C 1
ATOM 4235 O O . GLY D 2 24 ? 25.552 0.085 39.433 1.00 17.36 34 GLY D O 1
ATOM 4236 N N . ALA D 2 25 ? 25.408 2.020 40.644 1.00 20.63 35 ALA D N 1
ATOM 4237 C CA . ALA D 2 25 ? 23.947 2.260 40.500 1.00 20.33 35 ALA D CA 1
ATOM 4238 C C . ALA D 2 25 ? 23.546 2.379 39.021 1.00 20.38 35 ALA D C 1
ATOM 4239 O O . ALA D 2 25 ? 22.542 1.745 38.656 1.00 20.92 35 ALA D O 1
ATOM 4241 N N . ALA D 2 26 ? 24.290 3.139 38.224 1.00 18.94 36 ALA D N 1
ATOM 4242 C CA . ALA D 2 26 ? 24.009 3.424 36.799 1.00 18.94 36 ALA D CA 1
ATOM 4243 C C . ALA D 2 26 ? 24.240 2.159 35.957 1.00 21.14 36 ALA D C 1
ATOM 4244 O O . ALA D 2 26 ? 23.413 1.841 35.072 1.00 18.68 36 ALA D O 1
ATOM 4246 N N . ILE D 2 27 ? 25.306 1.406 36.239 1.00 19.55 37 ILE D N 1
ATOM 4247 C CA . ILE D 2 27 ? 25.528 0.090 35.562 1.00 20.39 37 ILE D CA 1
ATOM 4248 C C . ILE D 2 27 ? 24.337 -0.841 35.836 1.00 20.02 37 ILE D C 1
ATOM 4249 O O . ILE D 2 27 ? 23.818 -1.463 34.882 1.00 23.85 37 ILE D O 1
ATOM 4254 N N . ALA D 2 28 ? 23.923 -1.000 37.079 1.00 18.36 38 ALA D N 1
ATOM 4255 C CA . ALA D 2 28 ? 22.809 -1.897 37.458 1.00 21.75 38 ALA D CA 1
ATOM 4256 C C . ALA D 2 28 ? 21.530 -1.380 36.789 1.00 25.56 38 ALA D C 1
ATOM 4257 O O . ALA D 2 28 ? 20.742 -2.208 36.268 1.00 26.32 38 ALA D O 1
ATOM 4259 N N . GLY D 2 29 ? 21.379 -0.056 36.758 1.00 26.30 39 GLY D N 1
ATOM 4260 C CA . GLY D 2 29 ? 20.228 0.643 36.154 1.00 30.67 39 GLY D CA 1
ATOM 4261 C C . GLY D 2 29 ? 20.044 0.256 34.695 1.00 30.01 39 GLY D C 1
ATOM 4262 O O . GLY D 2 29 ? 18.911 0.086 34.294 1.00 34.18 39 GLY D O 1
ATOM 4263 N N . ARG D 2 30 ? 21.130 0.104 33.936 1.00 30.42 40 ARG D N 1
ATOM 4264 C CA . ARG D 2 30 ? 21.114 -0.308 32.505 1.00 29.69 40 ARG D CA 1
ATOM 4265 C C . ARG D 2 30 ? 20.858 -1.805 32.343 1.00 28.63 40 ARG D C 1
ATOM 4266 O O . ARG D 2 30 ? 20.818 -2.252 31.174 1.00 28.70 40 ARG D O 1
ATOM 4274 N N . GLY D 2 31 ? 20.765 -2.544 33.450 1.00 26.61 41 GLY D N 1
ATOM 4275 C CA . GLY D 2 31 ? 20.656 -4.012 33.479 1.00 28.10 41 GLY D CA 1
ATOM 4276 C C . GLY D 2 31 ? 21.959 -4.653 33.054 1.00 28.91 41 GLY D C 1
ATOM 4277 O O . GLY D 2 31 ? 21.910 -5.773 32.566 1.00 27.94 41 GLY D O 1
ATOM 4278 N N . TRP D 2 32 ? 23.090 -3.941 33.176 1.00 25.33 42 TRP D N 1
ATOM 4279 C CA . TRP D 2 32 ? 24.438 -4.523 32.905 1.00 23.60 42 TRP D CA 1
ATOM 4280 C C . TRP D 2 32 ? 24.981 -5.231 34.154 1.00 23.16 42 TRP D C 1
ATOM 4281 O O . TRP D 2 32 ? 24.554 -4.915 35.285 1.00 25.34 42 TRP D O 1
ATOM 4292 N N . THR D 2 33 ? 25.906 -6.171 33.940 1.00 20.05 43 THR D N 1
ATOM 4293 C CA . THR D 2 33 ? 26.674 -6.859 34.994 1.00 20.37 43 THR D CA 1
ATOM 4294 C C . THR D 2 33 ? 27.902 -6.007 35.326 1.00 17.81 43 THR D C 1
ATOM 4295 O O . THR D 2 33 ? 28.493 -5.467 34.391 1.00 17.62 43 THR D O 1
ATOM 4299 N N . LEU D 2 34 ? 28.207 -5.885 36.614 1.00 16.26 44 LEU D N 1
ATOM 4300 C CA . LEU D 2 34 ? 29.435 -5.246 37.117 1.00 15.63 44 LEU D CA 1
ATOM 4301 C C . LEU D 2 34 ? 30.488 -6.340 37.311 1.00 14.81 44 LEU D C 1
ATOM 4302 O O . LEU D 2 34 ? 30.214 -7.328 38.029 1.00 15.82 44 LEU D O 1
ATOM 4307 N N . VAL D 2 35 ? 31.665 -6.120 36.737 1.00 14.47 45 VAL D N 1
ATOM 4308 C CA . VAL D 2 35 ? 32.914 -6.819 37.149 1.00 13.85 45 VAL D CA 1
ATOM 4309 C C . VAL D 2 35 ? 33.757 -5.809 37.954 1.00 12.36 45 VAL D C 1
ATOM 4310 O O . VAL D 2 35 ? 33.899 -4.669 37.526 1.00 12.46 45 VAL D O 1
ATOM 4314 N N . TRP D 2 36 ? 34.283 -6.197 39.098 1.00 12.03 46 TRP D N 1
ATOM 4315 C CA . TRP D 2 36 ? 35.272 -5.343 39.819 1.00 11.45 46 TRP D CA 1
ATOM 4316 C C . TRP D 2 36 ? 36.278 -6.238 40.550 1.00 11.34 46 TRP D C 1
ATOM 4317 O O . TRP D 2 36 ? 36.099 -7.525 40.575 1.00 10.23 46 TRP D O 1
ATOM 4328 N N . GLY D 2 37 ? 37.224 -5.604 41.250 1.00 10.59 47 GLY D N 1
ATOM 4329 C CA . GLY D 2 37 ? 38.299 -6.342 41.935 1.00 11.04 47 GLY D CA 1
ATOM 4330 C C . GLY D 2 37 ? 37.865 -7.052 43.205 1.00 10.53 47 GLY D C 1
ATOM 4331 O O . GLY D 2 37 ? 38.720 -7.637 43.869 1.00 10.95 47 GLY D O 1
ATOM 4332 N N . GLY D 2 38 ? 36.581 -7.038 43.553 1.00 11.65 48 GLY D N 1
ATOM 4333 C CA . GLY D 2 38 ? 36.015 -7.919 44.576 1.00 11.42 48 GLY D CA 1
ATOM 4334 C C . GLY D 2 38 ? 36.260 -7.412 45.991 1.00 13.36 48 GLY D C 1
ATOM 4335 O O . GLY D 2 38 ? 35.957 -8.159 46.896 1.00 15.25 48 GLY D O 1
ATOM 4336 N N . GLY D 2 39 ? 36.753 -6.183 46.192 1.00 13.20 49 GLY D N 1
ATOM 4337 C CA . GLY D 2 39 ? 37.003 -5.680 47.559 1.00 14.06 49 GLY D CA 1
ATOM 4338 C C . GLY D 2 39 ? 35.759 -5.030 48.166 1.00 14.23 49 GLY D C 1
ATOM 4339 O O . GLY D 2 39 ? 34.895 -4.534 47.421 1.00 13.13 49 GLY D O 1
ATOM 4340 N N . HIS D 2 40 ? 35.686 -4.990 49.487 1.00 14.83 50 HIS D N 1
ATOM 4341 C CA . HIS D 2 40 ? 34.635 -4.247 50.225 1.00 15.81 50 HIS D CA 1
ATOM 4342 C C . HIS D 2 40 ? 35.125 -2.859 50.651 1.00 15.31 50 HIS D C 1
ATOM 4343 O O . HIS D 2 40 ? 34.292 -2.105 51.133 1.00 13.49 50 HIS D O 1
ATOM 4350 N N . VAL D 2 41 ? 36.406 -2.516 50.521 1.00 14.07 51 VAL D N 1
ATOM 4351 C CA . VAL D 2 41 ? 36.936 -1.208 51.017 1.00 15.42 51 VAL D CA 1
ATOM 4352 C C . VAL D 2 41 ? 36.880 -0.109 49.947 1.00 13.07 51 VAL D C 1
ATOM 4353 O O . VAL D 2 41 ? 36.992 -0.387 48.721 1.00 12.10 51 VAL D O 1
ATOM 4357 N N . SER D 2 42 ? 36.697 1.138 50.408 1.00 13.09 52 SER D N 1
ATOM 4358 C CA . SER D 2 42 ? 36.866 2.369 49.591 1.00 12.07 52 SER D CA 1
ATOM 4359 C C . SER D 2 42 ? 35.921 2.314 48.381 1.00 11.18 52 SER D C 1
ATOM 4360 O O . SER D 2 42 ? 34.777 1.828 48.536 1.00 11.84 52 SER D O 1
ATOM 4363 N N . ALA D 2 43 ? 36.362 2.798 47.221 1.00 11.73 53 ALA D N 1
ATOM 4364 C CA . ALA D 2 43 ? 35.555 2.874 45.982 1.00 11.92 53 ALA D CA 1
ATOM 4365 C C . ALA D 2 43 ? 35.119 1.468 45.519 1.00 11.97 53 ALA D C 1
ATOM 4366 O O . ALA D 2 43 ? 34.021 1.324 44.968 1.00 11.57 53 ALA D O 1
ATOM 4368 N N . MET D 2 44 ? 35.940 0.438 45.754 1.00 11.52 54 MET D N 1
ATOM 4369 C CA . MET D 2 44 ? 35.590 -0.947 45.345 1.00 12.27 54 MET D CA 1
ATOM 4370 C C . MET D 2 44 ? 34.334 -1.389 46.097 1.00 12.05 54 MET D C 1
ATOM 4371 O O . MET D 2 44 ? 33.440 -1.952 45.467 1.00 13.26 54 MET D O 1
ATOM 4376 N N . GLY D 2 45 ? 34.262 -1.152 47.409 1.00 12.37 55 GLY D N 1
ATOM 4377 C CA . GLY D 2 45 ? 33.065 -1.508 48.175 1.00 12.70 55 GLY D CA 1
ATOM 4378 C C . GLY D 2 45 ? 31.868 -0.703 47.685 1.00 12.84 55 GLY D C 1
ATOM 4379 O O . GLY D 2 45 ? 30.750 -1.282 47.616 1.00 13.22 55 GLY D O 1
ATOM 4380 N N . ALA D 2 46 ? 32.067 0.567 47.355 1.00 12.23 56 ALA D N 1
ATOM 4381 C CA . ALA D 2 46 ? 30.960 1.487 46.987 1.00 12.67 56 ALA D CA 1
ATOM 4382 C C . ALA D 2 46 ? 30.308 1.051 45.667 1.00 13.49 56 ALA D C 1
ATOM 4383 O O . ALA D 2 46 ? 29.061 0.967 45.563 1.00 12.52 56 ALA D O 1
ATOM 4385 N N . VAL D 2 47 ? 31.122 0.715 44.682 1.00 14.16 57 VAL D N 1
ATOM 4386 C CA . VAL D 2 47 ? 30.589 0.433 43.313 1.00 14.49 57 VAL D CA 1
ATOM 4387 C C . VAL D 2 47 ? 29.744 -0.836 43.366 1.00 13.69 57 VAL D C 1
ATOM 4388 O O . VAL D 2 47 ? 28.627 -0.832 42.793 1.00 14.90 57 VAL D O 1
ATOM 4392 N N . ALA D 2 48 ? 30.191 -1.884 44.047 1.00 14.02 58 ALA D N 1
ATOM 4393 C CA . ALA D 2 48 ? 29.471 -3.186 44.075 1.00 14.64 58 ALA D CA 1
ATOM 4394 C C . ALA D 2 48 ? 28.242 -3.099 45.000 1.00 15.67 58 ALA D C 1
ATOM 4395 O O . ALA D 2 48 ? 27.187 -3.753 44.713 1.00 16.85 58 ALA D O 1
ATOM 4397 N N . SER D 2 49 ? 28.370 -2.391 46.126 1.00 17.69 59 SER D N 1
ATOM 4398 C CA . SER D 2 49 ? 27.258 -2.213 47.088 1.00 18.79 59 SER D CA 1
ATOM 4399 C C . SER D 2 49 ? 26.104 -1.491 46.386 1.00 17.42 59 SER D C 1
ATOM 4400 O O . SER D 2 49 ? 24.950 -1.982 46.497 1.00 18.95 59 SER D O 1
ATOM 4403 N N . ALA D 2 50 ? 26.385 -0.390 45.682 1.00 17.64 60 ALA D N 1
ATOM 4404 C CA . ALA D 2 50 ? 25.396 0.394 44.915 1.00 18.63 60 ALA D CA 1
ATOM 4405 C C . ALA D 2 50 ? 24.752 -0.423 43.781 1.00 19.85 60 ALA D C 1
ATOM 4406 O O . ALA D 2 50 ? 23.523 -0.365 43.648 1.00 21.54 60 ALA D O 1
ATOM 4408 N N . ALA D 2 51 ? 25.528 -1.137 42.957 1.00 18.77 61 ALA D N 1
ATOM 4409 C CA . ALA D 2 51 ? 24.980 -2.043 41.923 1.00 18.69 61 ALA D CA 1
ATOM 4410 C C . ALA D 2 51 ? 24.017 -3.068 42.557 1.00 20.49 61 ALA D C 1
ATOM 4411 O O . ALA D 2 51 ? 22.911 -3.267 41.986 1.00 26.56 61 ALA D O 1
ATOM 4413 N N . ARG D 2 52 ? 24.391 -3.743 43.644 1.00 19.69 62 ARG D N 1
ATOM 4414 C CA . ARG D 2 52 ? 23.526 -4.786 44.268 1.00 23.21 62 ARG D CA 1
ATOM 4415 C C . ARG D 2 52 ? 22.214 -4.179 44.803 1.00 25.91 62 ARG D C 1
ATOM 4416 O O . ARG D 2 52 ? 21.143 -4.848 44.668 1.00 24.99 62 ARG D O 1
ATOM 4424 N N . ALA D 2 53 ? 22.290 -2.960 45.349 1.00 25.85 63 ALA D N 1
ATOM 4425 C CA . ALA D 2 53 ? 21.151 -2.207 45.940 1.00 26.61 63 ALA D CA 1
ATOM 4426 C C . ALA D 2 53 ? 20.137 -1.859 44.842 1.00 27.93 63 ALA D C 1
ATOM 4427 O O . ALA D 2 53 ? 18.936 -1.782 45.172 1.00 29.43 63 ALA D O 1
ATOM 4429 N N . CYS D 2 54 ? 20.605 -1.643 43.609 1.00 26.89 64 CYS D N 1
ATOM 4430 C CA . CYS D 2 54 ? 19.778 -1.381 42.407 1.00 27.95 64 CYS D CA 1
ATOM 4431 C C . CYS D 2 54 ? 19.490 -2.671 41.641 1.00 26.69 64 CYS D C 1
ATOM 4432 O O . CYS D 2 54 ? 19.073 -2.553 40.483 1.00 29.60 64 CYS D O 1
ATOM 4435 N N . GLY D 2 55 ? 19.668 -3.835 42.266 1.00 26.54 65 GLY D N 1
ATOM 4436 C CA . GLY D 2 55 ? 19.300 -5.147 41.696 1.00 27.54 65 GLY D CA 1
ATOM 4437 C C . GLY D 2 55 ? 20.318 -5.659 40.687 1.00 28.53 65 GLY D C 1
ATOM 4438 O O . GLY D 2 55 ? 20.005 -6.631 39.946 1.00 29.67 65 GLY D O 1
ATOM 4439 N N . GLY D 2 56 ? 21.514 -5.076 40.649 1.00 22.76 66 GLY D N 1
ATOM 4440 C CA . GLY D 2 56 ? 22.538 -5.471 39.660 1.00 21.62 66 GLY D CA 1
ATOM 4441 C C . GLY D 2 56 ? 23.301 -6.707 40.096 1.00 20.86 66 GLY D C 1
ATOM 4442 O O . GLY D 2 56 ? 23.498 -6.900 41.320 1.00 23.76 66 GLY D O 1
ATOM 4443 N N . TRP D 2 57 ? 23.702 -7.525 39.118 1.00 19.88 67 TRP D N 1
ATOM 4444 C CA . TRP D 2 57 ? 24.612 -8.677 39.277 1.00 18.78 67 TRP D CA 1
ATOM 4445 C C . TRP D 2 57 ? 26.049 -8.137 39.396 1.00 16.28 67 TRP D C 1
ATOM 4446 O O . TRP D 2 57 ? 26.436 -7.303 38.548 1.00 16.22 67 TRP D O 1
ATOM 4457 N N . THR D 2 58 ? 26.781 -8.657 40.375 1.00 17.37 68 THR D N 1
ATOM 4458 C CA . THR D 2 58 ? 28.172 -8.236 40.694 1.00 16.63 68 THR D CA 1
ATOM 4459 C C . THR D 2 58 ? 29.103 -9.450 40.689 1.00 15.50 68 THR D C 1
ATOM 4460 O O . THR D 2 58 ? 28.878 -10.416 41.439 1.00 20.13 68 THR D O 1
ATOM 4464 N N . VAL D 2 59 ? 30.185 -9.326 39.929 1.00 15.11 69 VAL D N 1
ATOM 4465 C CA . VAL D 2 59 ? 31.218 -10.361 39.768 1.00 15.29 69 VAL D CA 1
ATOM 4466 C C . VAL D 2 59 ? 32.547 -9.802 40.267 1.00 14.14 69 VAL D C 1
ATOM 4467 O O . VAL D 2 59 ? 33.087 -8.906 39.609 1.00 14.18 69 VAL D O 1
ATOM 4471 N N . GLY D 2 60 ? 32.979 -10.281 41.427 1.00 15.18 70 GLY D N 1
ATOM 4472 C CA . GLY D 2 60 ? 34.228 -9.846 42.065 1.00 15.77 70 GLY D CA 1
ATOM 4473 C C . GLY D 2 60 ? 35.330 -10.843 41.747 1.00 15.74 70 GLY D C 1
ATOM 4474 O O . GLY D 2 60 ? 35.107 -12.041 41.917 1.00 16.71 70 GLY D O 1
ATOM 4475 N N . VAL D 2 61 ? 36.492 -10.379 41.316 1.00 14.95 71 VAL D N 1
ATOM 4476 C CA . VAL D 2 61 ? 37.634 -11.260 40.959 1.00 13.32 71 VAL D CA 1
ATOM 4477 C C . VAL D 2 61 ? 38.792 -10.764 41.795 1.00 13.48 71 VAL D C 1
ATOM 4478 O O . VAL D 2 61 ? 39.185 -9.580 41.637 1.00 11.08 71 VAL D O 1
ATOM 4482 N N . ILE D 2 62 ? 39.302 -11.618 42.667 1.00 13.96 72 ILE D N 1
ATOM 4483 C CA . ILE D 2 62 ? 40.225 -11.202 43.737 1.00 13.99 72 ILE D CA 1
ATOM 4484 C C . ILE D 2 62 ? 41.251 -12.296 43.978 1.00 13.64 72 ILE D C 1
ATOM 4485 O O . ILE D 2 62 ? 40.910 -13.469 43.978 1.00 16.87 72 ILE D O 1
ATOM 4490 N N . PRO D 2 63 ? 42.525 -11.945 44.213 1.00 14.48 73 PRO D N 1
ATOM 4491 C CA . PRO D 2 63 ? 43.539 -12.937 44.558 1.00 14.93 73 PRO D CA 1
ATOM 4492 C C . PRO D 2 63 ? 43.369 -13.393 46.012 1.00 15.71 73 PRO D C 1
ATOM 4493 O O . PRO D 2 63 ? 43.006 -12.588 46.820 1.00 15.56 73 PRO D O 1
ATOM 4497 N N . LYS D 2 64 ? 43.708 -14.646 46.296 1.00 16.90 74 LYS D N 1
ATOM 4498 C CA . LYS D 2 64 ? 43.576 -15.230 47.654 1.00 17.89 74 LYS D CA 1
ATOM 4499 C C . LYS D 2 64 ? 44.322 -14.347 48.670 1.00 17.42 74 LYS D C 1
ATOM 4500 O O . LYS D 2 64 ? 43.825 -14.242 49.848 1.00 17.61 74 LYS D O 1
ATOM 4506 N N . MET D 2 65 ? 45.426 -13.690 48.286 1.00 18.07 75 MET D N 1
ATOM 4507 C CA . MET D 2 65 ? 46.183 -12.887 49.282 1.00 21.10 75 MET D CA 1
ATOM 4508 C C . MET D 2 65 ? 45.246 -11.847 49.914 1.00 19.15 75 MET D C 1
ATOM 4509 O O . MET D 2 65 ? 45.356 -11.623 51.143 1.00 17.60 75 MET D O 1
ATOM 4514 N N . LEU D 2 66 ? 44.340 -11.224 49.142 1.00 16.51 76 LEU D N 1
ATOM 4515 C CA . LEU D 2 66 ? 43.429 -10.172 49.677 1.00 16.94 76 LEU D CA 1
ATOM 4516 C C . LEU D 2 66 ? 42.257 -10.835 50.426 1.00 15.88 76 LEU D C 1
ATOM 4517 O O . LEU D 2 66 ? 41.806 -10.273 51.418 1.00 16.62 76 LEU D O 1
ATOM 4522 N N . VAL D 2 67 ? 41.826 -12.029 50.022 1.00 14.94 77 VAL D N 1
ATOM 4523 C CA . VAL D 2 67 ? 40.837 -12.828 50.803 1.00 15.58 77 VAL D CA 1
ATOM 4524 C C . VAL D 2 67 ? 41.405 -13.097 52.203 1.00 15.18 77 VAL D C 1
ATOM 4525 O O . VAL D 2 67 ? 40.674 -12.901 53.187 1.00 15.23 77 VAL D O 1
ATOM 4529 N N . TYR D 2 68 ? 42.664 -13.534 52.304 1.00 14.96 78 TYR D N 1
ATOM 4530 C CA . TYR D 2 68 ? 43.332 -13.873 53.586 1.00 15.35 78 TYR D CA 1
ATOM 4531 C C . TYR D 2 68 ? 43.409 -12.639 54.495 1.00 16.03 78 TYR D C 1
ATOM 4532 O O . TYR D 2 68 ? 43.328 -12.787 55.739 1.00 14.32 78 TYR D O 1
ATOM 4541 N N . ARG D 2 69 ? 43.537 -11.450 53.889 1.00 14.79 79 ARG D N 1
ATOM 4542 C CA . ARG D 2 69 ? 43.548 -10.140 54.599 1.00 16.13 79 ARG D CA 1
ATOM 4543 C C . ARG D 2 69 ? 42.130 -9.663 54.962 1.00 16.17 79 ARG D C 1
ATOM 4544 O O . ARG D 2 69 ? 42.025 -8.546 55.505 1.00 17.09 79 ARG D O 1
ATOM 4552 N N . GLU D 2 70 ? 41.080 -10.439 54.707 1.00 17.44 80 GLU D N 1
ATOM 4553 C CA . GLU D 2 70 ? 39.677 -10.043 55.017 1.00 20.39 80 GLU D CA 1
ATOM 4554 C C . GLU D 2 70 ? 39.312 -8.774 54.255 1.00 20.25 80 GLU D C 1
ATOM 4555 O O . GLU D 2 70 ? 38.506 -7.973 54.764 1.00 20.19 80 GLU D O 1
ATOM 4561 N N . LEU D 2 71 ? 39.765 -8.662 53.008 1.00 17.35 81 LEU D N 1
ATOM 4562 C CA . LEU D 2 71 ? 39.450 -7.481 52.163 1.00 17.71 81 LEU D CA 1
ATOM 4563 C C . LEU D 2 71 ? 38.421 -7.821 51.088 1.00 16.61 81 LEU D C 1
ATOM 4564 O O . LEU D 2 71 ? 38.092 -6.902 50.344 1.00 17.62 81 LEU D O 1
ATOM 4569 N N . ALA D 2 72 ? 37.913 -9.055 51.016 1.00 15.41 82 ALA D N 1
ATOM 4570 C CA . ALA D 2 72 ? 36.968 -9.497 49.968 1.00 16.54 82 ALA D CA 1
ATOM 4571 C C . ALA D 2 72 ? 35.524 -9.171 50.356 1.00 17.64 82 ALA D C 1
ATOM 4572 O O . ALA D 2 72 ? 35.176 -9.184 51.582 1.00 21.70 82 ALA D O 1
ATOM 4574 N N . ASP D 2 73 ? 34.722 -8.846 49.342 1.00 16.38 83 ASP D N 1
ATOM 4575 C CA . ASP D 2 73 ? 33.258 -8.664 49.466 1.00 17.80 83 ASP D CA 1
ATOM 4576 C C . ASP D 2 73 ? 32.575 -10.018 49.309 1.00 18.46 83 ASP D C 1
ATOM 4577 O O . ASP D 2 73 ? 32.271 -10.433 48.176 1.00 18.62 83 ASP D O 1
ATOM 4582 N N . HIS D 2 74 ? 32.232 -10.661 50.415 1.00 21.18 84 HIS D N 1
ATOM 4583 C CA . HIS D 2 74 ? 31.632 -12.017 50.358 1.00 22.72 84 HIS D CA 1
ATOM 4584 C C . HIS D 2 74 ? 30.156 -11.910 49.956 1.00 25.50 84 HIS D C 1
ATOM 4585 O O . HIS D 2 74 ? 29.567 -12.979 49.703 1.00 25.53 84 HIS D O 1
ATOM 4592 N N . ASP D 2 75 ? 29.625 -10.691 49.776 1.00 24.16 85 ASP D N 1
ATOM 4593 C CA . ASP D 2 75 ? 28.256 -10.432 49.239 1.00 25.13 85 ASP D CA 1
ATOM 4594 C C . ASP D 2 75 ? 28.263 -10.300 47.709 1.00 23.57 85 ASP D C 1
ATOM 4595 O O . ASP D 2 75 ? 27.189 -10.112 47.129 1.00 22.53 85 ASP D O 1
ATOM 4600 N N . ALA D 2 76 ? 29.413 -10.402 47.033 1.00 20.91 86 ALA D N 1
ATOM 4601 C CA . ALA D 2 76 ? 29.433 -10.507 45.553 1.00 20.34 86 ALA D CA 1
ATOM 4602 C C . ALA D 2 76 ? 28.512 -11.659 45.125 1.00 22.33 86 ALA D C 1
ATOM 4603 O O . ALA D 2 76 ? 28.532 -12.718 45.782 1.00 21.78 86 ALA D O 1
ATOM 4605 N N . ASP D 2 77 ? 27.797 -11.465 44.034 1.00 21.36 87 ASP D N 1
ATOM 4606 C CA . ASP D 2 77 ? 26.871 -12.456 43.439 1.00 22.74 87 ASP D CA 1
ATOM 4607 C C . ASP D 2 77 ? 27.715 -13.638 42.965 1.00 23.91 87 ASP D C 1
ATOM 4608 O O . ASP D 2 77 ? 27.305 -14.772 43.192 1.00 20.87 87 ASP D O 1
ATOM 4613 N N . GLU D 2 78 ? 28.886 -13.355 42.390 1.00 20.81 88 GLU D N 1
ATOM 4614 C CA . GLU D 2 78 ? 29.911 -14.358 42.030 1.00 22.40 88 GLU D CA 1
ATOM 4615 C C . GLU D 2 78 ? 31.228 -13.842 42.562 1.00 17.92 88 GLU D C 1
ATOM 4616 O O . GLU D 2 78 ? 31.538 -12.718 42.218 1.00 20.65 88 GLU D O 1
ATOM 4622 N N . LEU D 2 79 ? 31.945 -14.616 43.357 1.00 20.01 89 LEU D N 1
ATOM 4623 C CA . LEU D 2 79 ? 33.319 -14.256 43.792 1.00 19.70 89 LEU D CA 1
ATOM 4624 C C . LEU D 2 79 ? 34.266 -15.303 43.226 1.00 19.00 89 LEU D C 1
ATOM 4625 O O . LEU D 2 79 ? 34.227 -16.479 43.661 1.00 19.50 89 LEU D O 1
ATOM 4630 N N . ILE D 2 80 ? 35.096 -14.849 42.300 1.00 17.73 90 ILE D N 1
ATOM 4631 C CA . ILE D 2 80 ? 36.151 -15.663 41.660 1.00 17.79 90 ILE D CA 1
ATOM 4632 C C . ILE D 2 80 ? 37.454 -15.358 42.383 1.00 18.64 90 ILE D C 1
ATOM 4633 O O . ILE D 2 80 ? 37.972 -14.200 42.268 1.00 17.50 90 ILE D O 1
ATOM 4638 N N . VAL D 2 81 ? 37.984 -16.347 43.090 1.00 16.90 91 VAL D N 1
ATOM 4639 C CA . VAL D 2 81 ? 39.235 -16.180 43.853 1.00 17.17 91 VAL D CA 1
ATOM 4640 C C . VAL D 2 81 ? 40.365 -16.788 43.023 1.00 18.83 91 VAL D C 1
ATOM 4641 O O . VAL D 2 81 ? 40.285 -17.976 42.672 1.00 21.28 91 VAL D O 1
ATOM 4645 N N . THR D 2 82 ? 41.379 -16.002 42.697 1.00 18.08 92 THR D N 1
ATOM 4646 C CA . THR D 2 82 ? 42.541 -16.451 41.888 1.00 17.41 92 THR D CA 1
ATOM 4647 C C . THR D 2 82 ? 43.775 -16.616 42.775 1.00 17.66 92 THR D C 1
ATOM 4648 O O . THR D 2 82 ? 43.928 -15.932 43.819 1.00 16.35 92 THR D O 1
ATOM 4652 N N . ASP D 2 83 ? 44.665 -17.518 42.371 1.00 17.40 93 ASP D N 1
ATOM 4653 C CA . ASP D 2 83 ? 45.963 -17.674 43.067 1.00 20.46 93 ASP D CA 1
ATOM 4654 C C . ASP D 2 83 ? 46.833 -16.444 42.867 1.00 17.89 93 ASP D C 1
ATOM 4655 O O . ASP D 2 83 ? 47.571 -16.176 43.763 1.00 19.12 93 ASP D O 1
ATOM 4660 N N . THR D 2 84 ? 46.783 -15.779 41.708 1.00 17.77 94 THR D N 1
ATOM 4661 C CA . THR D 2 84 ? 47.752 -14.727 41.302 1.00 17.21 94 THR D CA 1
ATOM 4662 C C . THR D 2 84 ? 47.047 -13.448 40.839 1.00 16.80 94 THR D C 1
ATOM 4663 O O . THR D 2 84 ? 45.867 -13.470 40.490 1.00 15.60 94 THR D O 1
ATOM 4667 N N . MET D 2 85 ? 47.778 -12.345 40.802 1.00 17.29 95 MET D N 1
ATOM 4668 C CA . MET D 2 85 ? 47.235 -11.081 40.213 1.00 19.46 95 MET D CA 1
ATOM 4669 C C . MET D 2 85 ? 47.106 -11.227 38.691 1.00 17.60 95 MET D C 1
ATOM 4670 O O . MET D 2 85 ? 46.186 -10.641 38.086 1.00 16.95 95 MET D O 1
ATOM 4675 N N . TRP D 2 86 ? 48.029 -11.938 38.035 1.00 19.47 96 TRP D N 1
ATOM 4676 C CA . TRP D 2 86 ? 47.969 -12.009 36.549 1.00 18.32 96 TRP D CA 1
ATOM 4677 C C . TRP D 2 86 ? 46.689 -12.750 36.148 1.00 16.96 96 TRP D C 1
ATOM 4678 O O . TRP D 2 86 ? 46.061 -12.324 35.183 1.00 18.05 96 TRP D O 1
ATOM 4689 N N . GLU D 2 87 ? 46.251 -13.761 36.904 1.00 17.22 97 GLU D N 1
ATOM 4690 C CA . GLU D 2 87 ? 44.986 -14.477 36.597 1.00 17.02 97 GLU D CA 1
ATOM 4691 C C . GLU D 2 87 ? 43.781 -13.575 36.904 1.00 15.06 97 GLU D C 1
ATOM 4692 O O . GLU D 2 87 ? 42.848 -13.577 36.127 1.00 13.40 97 GLU D O 1
ATOM 4698 N N . ARG D 2 88 ? 43.802 -12.824 38.005 1.00 14.11 98 ARG D N 1
ATOM 4699 C CA . ARG D 2 88 ? 42.709 -11.843 38.310 1.00 12.77 98 ARG D CA 1
ATOM 4700 C C . ARG D 2 88 ? 42.478 -10.883 37.134 1.00 13.84 98 ARG D C 1
ATOM 4701 O O . ARG D 2 88 ? 41.294 -10.685 36.682 1.00 13.78 98 ARG D O 1
ATOM 4709 N N . LYS D 2 89 ? 43.546 -10.268 36.614 1.00 15.22 99 LYS D N 1
ATOM 4710 C CA . LYS D 2 89 ? 43.413 -9.255 35.530 1.00 18.61 99 LYS D CA 1
ATOM 4711 C C . LYS D 2 89 ? 42.958 -9.921 34.230 1.00 17.85 99 LYS D C 1
ATOM 4712 O O . LYS D 2 89 ? 42.170 -9.317 33.501 1.00 16.00 99 LYS D O 1
ATOM 4718 N N . GLN D 2 90 ? 43.416 -11.134 33.965 1.00 17.04 100 GLN D N 1
ATOM 4719 C CA . GLN D 2 90 ? 43.069 -11.883 32.738 1.00 19.01 100 GLN D CA 1
ATOM 4720 C C . GLN D 2 90 ? 41.569 -12.224 32.765 1.00 19.21 100 GLN D C 1
ATOM 4721 O O . GLN D 2 90 ? 40.862 -11.997 31.752 1.00 20.30 100 GLN D O 1
ATOM 4727 N N . ILE D 2 91 ? 41.058 -12.695 33.901 1.00 17.36 101 ILE D N 1
ATOM 4728 C CA . ILE D 2 91 ? 39.635 -13.062 34.079 1.00 18.59 101 ILE D CA 1
ATOM 4729 C C . ILE D 2 91 ? 38.781 -11.799 33.987 1.00 18.08 101 ILE D C 1
ATOM 4730 O O . ILE D 2 91 ? 37.779 -11.867 33.299 1.00 16.62 101 ILE D O 1
ATOM 4735 N N . MET D 2 92 ? 39.162 -10.703 34.649 1.00 17.49 102 MET D N 1
ATOM 4736 C CA . MET D 2 92 ? 38.389 -9.438 34.554 1.00 18.53 102 MET D CA 1
ATOM 4737 C C . MET D 2 92 ? 38.286 -8.979 33.086 1.00 18.88 102 MET D C 1
ATOM 4738 O O . MET D 2 92 ? 37.154 -8.624 32.666 1.00 18.86 102 MET D O 1
ATOM 4743 N N . GLU D 2 93 ? 39.405 -8.967 32.357 1.00 19.00 103 GLU D N 1
ATOM 4744 C CA . GLU D 2 93 ? 39.422 -8.544 30.927 1.00 22.82 103 GLU D CA 1
ATOM 4745 C C . GLU D 2 93 ? 38.478 -9.469 30.149 1.00 23.54 103 GLU D C 1
ATOM 4746 O O . GLU D 2 93 ? 37.651 -8.956 29.350 1.00 22.72 103 GLU D O 1
ATOM 4752 N N . ASP D 2 94 ? 38.630 -10.788 30.339 1.00 24.09 104 ASP D N 1
ATOM 4753 C CA . ASP D 2 94 ? 37.944 -11.801 29.495 1.00 26.41 104 ASP D CA 1
ATOM 4754 C C . ASP D 2 94 ? 36.435 -11.715 29.707 1.00 23.99 104 ASP D C 1
ATOM 4755 O O . ASP D 2 94 ? 35.705 -11.909 28.743 1.00 24.27 104 ASP D O 1
ATOM 4760 N N . ARG D 2 95 ? 35.986 -11.393 30.924 1.00 20.74 105 ARG D N 1
ATOM 4761 C CA . ARG D 2 95 ? 34.554 -11.394 31.277 1.00 21.26 105 ARG D CA 1
ATOM 4762 C C . ARG D 2 95 ? 33.863 -10.098 30.821 1.00 20.90 105 ARG D C 1
ATOM 4763 O O . ARG D 2 95 ? 32.619 -10.054 30.834 1.00 21.99 105 ARG D O 1
ATOM 4771 N N . SER D 2 96 ? 34.602 -9.056 30.470 1.00 19.28 106 SER D N 1
ATOM 4772 C CA . SER D 2 96 ? 34.051 -7.682 30.398 1.00 20.05 106 SER D CA 1
ATOM 4773 C C . SER D 2 96 ? 33.970 -7.205 28.954 1.00 19.13 106 SER D C 1
ATOM 4774 O O . SER D 2 96 ? 34.868 -7.483 28.177 1.00 19.57 106 SER D O 1
ATOM 4777 N N . ASP D 2 97 ? 32.969 -6.397 28.665 1.00 18.56 107 ASP D N 1
ATOM 4778 C CA . ASP D 2 97 ? 32.758 -5.799 27.323 1.00 17.57 107 ASP D CA 1
ATOM 4779 C C . ASP D 2 97 ? 33.359 -4.403 27.283 1.00 17.18 107 ASP D C 1
ATOM 4780 O O . ASP D 2 97 ? 33.596 -3.861 26.173 1.00 17.18 107 ASP D O 1
ATOM 4785 N N . ALA D 2 98 ? 33.544 -3.785 28.457 1.00 15.74 108 ALA D N 1
ATOM 4786 C CA . ALA D 2 98 ? 34.067 -2.408 28.553 1.00 15.36 108 ALA D CA 1
ATOM 4787 C C . ALA D 2 98 ? 34.711 -2.205 29.921 1.00 13.35 108 ALA D C 1
ATOM 4788 O O . ALA D 2 98 ? 34.399 -2.999 30.814 1.00 13.92 108 ALA D O 1
ATOM 4790 N N . PHE D 2 99 ? 35.539 -1.189 30.014 1.00 13.21 109 PHE D N 1
ATOM 4791 C CA . PHE D 2 99 ? 36.318 -0.831 31.222 1.00 14.26 109 PHE D CA 1
ATOM 4792 C C . PHE D 2 99 ? 36.093 0.624 31.615 1.00 14.72 109 PHE D C 1
ATOM 4793 O O . PHE D 2 99 ? 36.312 1.557 30.791 1.00 16.45 109 PHE D O 1
ATOM 4801 N N . ILE D 2 100 ? 35.800 0.816 32.899 1.00 13.76 110 ILE D N 1
ATOM 4802 C CA . ILE D 2 100 ? 35.726 2.157 33.527 1.00 15.17 110 ILE D CA 1
ATOM 4803 C C . ILE D 2 100 ? 36.875 2.275 34.528 1.00 13.99 110 ILE D C 1
ATOM 4804 O O . ILE D 2 100 ? 37.070 1.343 35.333 1.00 12.98 110 ILE D O 1
ATOM 4809 N N . VAL D 2 101 ? 37.599 3.381 34.456 1.00 12.49 111 VAL D N 1
ATOM 4810 C CA . VAL D 2 101 ? 38.701 3.712 35.384 1.00 12.63 111 VAL D CA 1
ATOM 4811 C C . VAL D 2 101 ? 38.265 4.922 36.198 1.00 12.82 111 VAL D C 1
ATOM 4812 O O . VAL D 2 101 ? 38.060 5.994 35.592 1.00 13.90 111 VAL D O 1
ATOM 4816 N N . LEU D 2 102 ? 38.092 4.732 37.503 1.00 12.42 112 LEU D N 1
ATOM 4817 C CA . LEU D 2 102 ? 37.802 5.839 38.459 1.00 12.78 112 LEU D CA 1
ATOM 4818 C C . LEU D 2 102 ? 39.106 6.202 39.154 1.00 13.13 112 LEU D C 1
ATOM 4819 O O . LEU D 2 102 ? 40.105 5.465 39.076 1.00 11.61 112 LEU D O 1
ATOM 4824 N N . PRO D 2 103 ? 39.127 7.331 39.876 1.00 12.24 113 PRO D N 1
ATOM 4825 C CA . PRO D 2 103 ? 40.246 7.702 40.734 1.00 13.18 113 PRO D CA 1
ATOM 4826 C C . PRO D 2 103 ? 40.701 6.517 41.580 1.00 12.82 113 PRO D C 1
ATOM 4827 O O . PRO D 2 103 ? 39.869 5.782 42.155 1.00 13.22 113 PRO D O 1
ATOM 4831 N N . GLY D 2 104 ? 42.017 6.349 41.597 1.00 13.35 114 GLY D N 1
ATOM 4832 C CA . GLY D 2 104 ? 42.641 5.259 42.357 1.00 13.97 114 GLY D CA 1
ATOM 4833 C C . GLY D 2 104 ? 44.117 5.456 42.452 1.00 12.71 114 GLY D C 1
ATOM 4834 O O . GLY D 2 104 ? 44.600 6.534 42.014 1.00 13.74 114 GLY D O 1
ATOM 4835 N N . GLY D 2 105 ? 44.779 4.481 43.076 1.00 13.15 115 GLY D N 1
ATOM 4836 C CA . GLY D 2 105 ? 46.237 4.478 43.266 1.00 13.62 115 GLY D CA 1
ATOM 4837 C C . GLY D 2 105 ? 46.957 3.478 42.342 1.00 15.02 115 GLY D C 1
ATOM 4838 O O . GLY D 2 105 ? 46.577 3.321 41.185 1.00 14.61 115 GLY D O 1
ATOM 4839 N N . VAL D 2 106 ? 48.007 2.859 42.846 1.00 14.86 116 VAL D N 1
ATOM 4840 C CA . VAL D 2 106 ? 48.927 2.027 42.017 1.00 15.64 116 VAL D CA 1
ATOM 4841 C C . VAL D 2 106 ? 48.168 0.858 41.380 1.00 14.57 116 VAL D C 1
ATOM 4842 O O . VAL D 2 106 ? 48.385 0.618 40.148 1.00 13.07 116 VAL D O 1
ATOM 4846 N N . GLY D 2 107 ? 47.282 0.213 42.142 1.00 14.08 117 GLY D N 1
ATOM 4847 C CA . GLY D 2 107 ? 46.456 -0.927 41.699 1.00 14.46 117 GLY D CA 1
ATOM 4848 C C . GLY D 2 107 ? 45.525 -0.540 40.570 1.00 12.87 117 GLY D C 1
ATOM 4849 O O . GLY D 2 107 ? 45.456 -1.277 39.570 1.00 12.91 117 GLY D O 1
ATOM 4850 N N . THR D 2 108 ? 44.906 0.645 40.640 1.00 12.85 118 THR D N 1
ATOM 4851 C CA . THR D 2 108 ? 44.050 1.177 39.554 1.00 12.51 118 THR D CA 1
ATOM 4852 C C . THR D 2 108 ? 44.912 1.464 38.322 1.00 12.88 118 THR D C 1
ATOM 4853 O O . THR D 2 108 ? 44.466 1.159 37.211 1.00 12.58 118 THR D O 1
ATOM 4857 N N . LEU D 2 109 ? 46.076 2.077 38.514 1.00 11.55 119 LEU D N 1
ATOM 4858 C CA . LEU D 2 109 ? 46.965 2.450 37.388 1.00 12.62 119 LEU D CA 1
ATOM 4859 C C . LEU D 2 109 ? 47.461 1.178 36.674 1.00 12.05 119 LEU D C 1
ATOM 4860 O O . LEU D 2 109 ? 47.547 1.219 35.415 1.00 12.25 119 LEU D O 1
ATOM 4865 N N . ASP D 2 110 ? 47.748 0.110 37.436 1.00 12.23 120 ASP D N 1
ATOM 4866 C CA . ASP D 2 110 ? 48.144 -1.224 36.905 1.00 12.83 120 ASP D CA 1
ATOM 4867 C C . ASP D 2 110 ? 47.032 -1.667 35.949 1.00 13.52 120 ASP D C 1
ATOM 4868 O O . ASP D 2 110 ? 47.311 -1.978 34.763 1.00 14.54 120 ASP D O 1
ATOM 4873 N N . GLU D 2 111 ? 45.776 -1.631 36.391 1.00 12.59 121 GLU D N 1
ATOM 4874 C CA . GLU D 2 111 ? 44.616 -2.101 35.578 1.00 15.39 121 GLU D CA 1
ATOM 4875 C C . GLU D 2 111 ? 44.460 -1.221 34.326 1.00 14.47 121 GLU D C 1
ATOM 4876 O O . GLU D 2 111 ? 44.215 -1.792 33.195 1.00 14.44 121 GLU D O 1
ATOM 4882 N N . LEU D 2 112 ? 44.586 0.096 34.490 1.00 15.58 122 LEU D N 1
ATOM 4883 C CA . LEU D 2 112 ? 44.465 1.097 33.396 1.00 16.04 122 LEU D CA 1
ATOM 4884 C C . LEU D 2 112 ? 45.524 0.807 32.319 1.00 15.64 122 LEU D C 1
ATOM 4885 O O . LEU D 2 112 ? 45.133 0.630 31.143 1.00 15.40 122 LEU D O 1
ATOM 4890 N N . PHE D 2 113 ? 46.800 0.721 32.694 1.00 15.22 123 PHE D N 1
ATOM 4891 C CA . PHE D 2 113 ? 47.909 0.553 31.708 1.00 17.45 123 PHE D CA 1
ATOM 4892 C C . PHE D 2 113 ? 47.914 -0.851 31.089 1.00 17.71 123 PHE D C 1
ATOM 4893 O O . PHE D 2 113 ? 48.267 -0.936 29.894 1.00 17.14 123 PHE D O 1
ATOM 4901 N N . ASP D 2 114 ? 47.477 -1.884 31.814 1.00 16.66 124 ASP D N 1
ATOM 4902 C CA . ASP D 2 114 ? 47.257 -3.259 31.288 1.00 18.79 124 ASP D CA 1
ATOM 4903 C C . ASP D 2 114 ? 46.201 -3.205 30.170 1.00 17.83 124 ASP D C 1
ATOM 4904 O O . ASP D 2 114 ? 46.443 -3.728 29.077 1.00 16.25 124 ASP D O 1
ATOM 4909 N N . ALA D 2 115 ? 45.060 -2.558 30.393 1.00 15.65 125 ALA D N 1
ATOM 4910 C CA . ALA D 2 115 ? 43.969 -2.515 29.389 1.00 16.44 125 ALA D CA 1
ATOM 4911 C C . ALA D 2 115 ? 44.373 -1.631 28.209 1.00 17.24 125 ALA D C 1
ATOM 4912 O O . ALA D 2 115 ? 44.083 -1.991 27.044 1.00 15.97 125 ALA D O 1
ATOM 4914 N N . TRP D 2 116 ? 45.001 -0.505 28.502 1.00 17.90 126 TRP D N 1
ATOM 4915 C CA . TRP D 2 116 ? 45.357 0.513 27.490 1.00 19.06 126 TRP D CA 1
ATOM 4916 C C . TRP D 2 116 ? 46.376 -0.078 26.512 1.00 19.25 126 TRP D C 1
ATOM 4917 O O . TRP D 2 116 ? 46.185 0.109 25.272 1.00 18.78 126 TRP D O 1
ATOM 4928 N N . THR D 2 117 ? 47.411 -0.750 27.025 1.00 18.51 127 THR D N 1
ATOM 4929 C CA . THR D 2 117 ? 48.482 -1.378 26.190 1.00 20.70 127 THR D CA 1
ATOM 4930 C C . THR D 2 117 ? 47.828 -2.374 25.230 1.00 20.06 127 THR D C 1
ATOM 4931 O O . THR D 2 117 ? 48.064 -2.235 24.016 1.00 22.01 127 THR D O 1
ATOM 4935 N N . ASP D 2 118 ? 46.989 -3.271 25.730 1.00 20.01 128 ASP D N 1
ATOM 4936 C CA . ASP D 2 118 ? 46.283 -4.287 24.910 1.00 22.79 128 ASP D CA 1
ATOM 4937 C C . ASP D 2 118 ? 45.321 -3.647 23.912 1.00 23.83 128 ASP D C 1
ATOM 4938 O O . ASP D 2 118 ? 45.301 -4.111 22.729 1.00 22.94 128 ASP D O 1
ATOM 4943 N N . GLY D 2 119 ? 44.561 -2.634 24.337 1.00 21.55 129 GLY D N 1
ATOM 4944 C CA . GLY D 2 119 ? 43.662 -1.897 23.431 1.00 21.87 129 GLY D CA 1
ATOM 4945 C C . GLY D 2 119 ? 44.443 -1.209 22.317 1.00 23.35 129 GLY D C 1
ATOM 4946 O O . GLY D 2 119 ? 44.044 -1.345 21.141 1.00 22.27 129 GLY D O 1
ATOM 4947 N N . TYR D 2 120 ? 45.537 -0.524 22.654 1.00 22.89 130 TYR D N 1
ATOM 4948 C CA . TYR D 2 120 ? 46.356 0.276 21.704 1.00 28.97 130 TYR D CA 1
ATOM 4949 C C . TYR D 2 120 ? 46.983 -0.650 20.650 1.00 30.58 130 TYR D C 1
ATOM 4950 O O . TYR D 2 120 ? 47.085 -0.273 19.467 1.00 27.67 130 TYR D O 1
ATOM 4959 N N . LEU D 2 121 ? 47.462 -1.812 21.079 1.00 32.41 131 LEU D N 1
ATOM 4960 C CA . LEU D 2 121 ? 48.267 -2.694 20.196 1.00 39.06 131 LEU D CA 1
ATOM 4961 C C . LEU D 2 121 ? 47.310 -3.480 19.299 1.00 38.62 131 LEU D C 1
ATOM 4962 O O . LEU D 2 121 ? 47.737 -3.936 18.233 1.00 39.60 131 LEU D O 1
ATOM 4967 N N . GLY D 2 122 ? 46.035 -3.528 19.674 1.00 36.48 132 GLY D N 1
ATOM 4968 C CA . GLY D 2 122 ? 44.927 -3.943 18.805 1.00 35.98 132 GLY D CA 1
ATOM 4969 C C . GLY D 2 122 ? 44.409 -5.301 19.196 1.00 33.27 132 GLY D C 1
ATOM 4970 O O . GLY D 2 122 ? 43.718 -5.903 18.391 1.00 29.66 132 GLY D O 1
ATOM 4971 N N . THR D 2 123 ? 44.709 -5.768 20.408 1.00 29.32 133 THR D N 1
ATOM 4972 C CA . THR D 2 123 ? 44.246 -7.087 20.903 1.00 29.66 133 THR D CA 1
ATOM 4973 C C . THR D 2 123 ? 42.721 -7.109 21.042 1.00 28.48 133 THR D C 1
ATOM 4974 O O . THR D 2 123 ? 42.134 -8.186 20.906 1.00 27.58 133 THR D O 1
ATOM 4978 N N . HIS D 2 124 ? 42.115 -5.972 21.365 1.00 25.58 134 HIS D N 1
ATOM 4979 C CA . HIS D 2 124 ? 40.644 -5.833 21.558 1.00 23.79 134 HIS D CA 1
ATOM 4980 C C . HIS D 2 124 ? 40.246 -4.385 21.302 1.00 21.60 134 HIS D C 1
ATOM 4981 O O . HIS D 2 124 ? 41.125 -3.501 21.346 1.00 19.79 134 HIS D O 1
ATOM 4988 N N . ASP D 2 125 ? 38.956 -4.212 21.022 1.00 22.00 135 ASP D N 1
ATOM 4989 C CA . ASP D 2 125 ? 38.295 -2.942 20.651 1.00 23.40 135 ASP D CA 1
ATOM 4990 C C . ASP D 2 125 ? 37.336 -2.531 21.779 1.00 22.85 135 ASP D C 1
ATOM 4991 O O . ASP D 2 125 ? 36.393 -1.744 21.549 1.00 21.12 135 ASP D O 1
ATOM 4996 N N . LYS D 2 126 ? 37.544 -3.052 22.982 1.00 19.67 136 LYS D N 1
ATOM 4997 C CA . LYS D 2 126 ? 36.628 -2.730 24.102 1.00 18.76 136 LYS D CA 1
ATOM 4998 C C . LYS D 2 126 ? 36.869 -1.287 24.539 1.00 18.27 136 LYS D C 1
ATOM 4999 O O . LYS D 2 126 ? 38.009 -0.829 24.591 1.00 18.84 136 LYS D O 1
ATOM 5005 N N . PRO D 2 127 ? 35.803 -0.501 24.830 1.00 17.94 137 PRO D N 1
ATOM 5006 C CA . PRO D 2 127 ? 35.985 0.855 25.321 1.00 18.02 137 PRO D CA 1
ATOM 5007 C C . PRO D 2 127 ? 36.740 0.854 26.659 1.00 16.02 137 PRO D C 1
ATOM 5008 O O . PRO D 2 127 ? 36.510 -0.022 27.480 1.00 16.60 137 PRO D O 1
ATOM 5012 N N . ILE D 2 128 ? 37.657 1.787 26.788 1.00 15.61 138 ILE D N 1
ATOM 5013 C CA . ILE D 2 128 ? 38.342 2.099 28.075 1.00 18.23 138 ILE D CA 1
ATOM 5014 C C . ILE D 2 128 ? 38.050 3.565 28.405 1.00 17.48 138 ILE D C 1
ATOM 5015 O O . ILE D 2 128 ? 38.519 4.446 27.650 1.00 17.36 138 ILE D O 1
ATOM 5020 N N . VAL D 2 129 ? 37.320 3.798 29.496 1.00 15.90 139 VAL D N 1
ATOM 5021 C CA . VAL D 2 129 ? 36.777 5.131 29.842 1.00 16.06 139 VAL D CA 1
ATOM 5022 C C . VAL D 2 129 ? 37.295 5.528 31.218 1.00 15.73 139 VAL D C 1
ATOM 5023 O O . VAL D 2 129 ? 36.893 4.867 32.193 1.00 15.13 139 VAL D O 1
ATOM 5027 N N . MET D 2 130 ? 38.052 6.613 31.263 1.00 16.74 140 MET D N 1
ATOM 5028 C CA . MET D 2 130 ? 38.477 7.272 32.511 1.00 17.54 140 MET D CA 1
ATOM 5029 C C . MET D 2 130 ? 37.416 8.310 32.914 1.00 18.93 140 MET D C 1
ATOM 5030 O O . MET D 2 130 ? 37.036 9.168 32.042 1.00 20.79 140 MET D O 1
ATOM 5035 N N . VAL D 2 131 ? 36.954 8.250 34.161 1.00 18.85 141 VAL D N 1
ATOM 5036 C CA . VAL D 2 131 ? 35.868 9.115 34.704 1.00 19.26 141 VAL D CA 1
ATOM 5037 C C . VAL D 2 131 ? 36.484 9.933 35.827 1.00 20.38 141 VAL D C 1
ATOM 5038 O O . VAL D 2 131 ? 36.771 9.364 36.882 1.00 20.18 141 VAL D O 1
ATOM 5042 N N . ASP D 2 132 ? 36.678 11.225 35.588 1.00 20.18 142 ASP D N 1
ATOM 5043 C CA . ASP D 2 132 ? 37.469 12.105 36.465 1.00 21.00 142 ASP D CA 1
ATOM 5044 C C . ASP D 2 132 ? 36.752 13.442 36.615 1.00 21.71 142 ASP D C 1
ATOM 5045 O O . ASP D 2 132 ? 37.053 14.391 35.908 1.00 21.86 142 ASP D O 1
ATOM 5050 N N . PRO D 2 133 ? 35.764 13.534 37.513 1.00 22.82 143 PRO D N 1
ATOM 5051 C CA . PRO D 2 133 ? 35.002 14.768 37.684 1.00 23.46 143 PRO D CA 1
ATOM 5052 C C . PRO D 2 133 ? 35.821 15.945 38.232 1.00 24.96 143 PRO D C 1
ATOM 5053 O O . PRO D 2 133 ? 35.441 17.050 37.930 1.00 28.76 143 PRO D O 1
ATOM 5057 N N . TRP D 2 134 ? 36.887 15.712 39.003 1.00 21.51 144 TRP D N 1
ATOM 5058 C CA . TRP D 2 134 ? 37.553 16.796 39.772 1.00 22.03 144 TRP D CA 1
ATOM 5059 C C . TRP D 2 134 ? 39.043 16.952 39.437 1.00 24.01 144 TRP D C 1
ATOM 5060 O O . TRP D 2 134 ? 39.708 17.777 40.106 1.00 24.88 144 TRP D O 1
ATOM 5071 N N . GLY D 2 135 ? 39.565 16.260 38.410 1.00 21.46 145 GLY D N 1
ATOM 5072 C CA . GLY D 2 135 ? 40.978 16.404 38.006 1.00 21.02 145 GLY D CA 1
ATOM 5073 C C . GLY D 2 135 ? 41.932 15.495 38.769 1.00 19.64 145 GLY D C 1
ATOM 5074 O O . GLY D 2 135 ? 43.142 15.833 38.885 1.00 18.92 145 GLY D O 1
ATOM 5075 N N . HIS D 2 136 ? 41.456 14.364 39.296 1.00 18.43 146 HIS D N 1
ATOM 5076 C CA . HIS D 2 136 ? 42.331 13.409 40.029 1.00 17.01 146 HIS D CA 1
ATOM 5077 C C . HIS D 2 136 ? 43.553 13.060 39.170 1.00 16.86 146 HIS D C 1
ATOM 5078 O O . HIS D 2 136 ? 44.679 12.965 39.725 1.00 17.90 146 HIS D O 1
ATOM 5085 N N . PHE D 2 137 ? 43.340 12.878 37.868 1.00 18.93 147 PHE D N 1
ATOM 5086 C CA . PHE D 2 137 ? 44.354 12.352 36.917 1.00 18.08 147 PHE D CA 1
ATOM 5087 C C . PHE D 2 137 ? 44.965 13.478 36.057 1.00 21.70 147 PHE D C 1
ATOM 5088 O O . PHE D 2 137 ? 45.682 13.174 35.094 1.00 21.33 147 PHE D O 1
ATOM 5096 N N . ASP D 2 138 ? 44.678 14.743 36.366 1.00 22.70 148 ASP D N 1
ATOM 5097 C CA . ASP D 2 138 ? 45.173 15.909 35.579 1.00 23.56 148 ASP D CA 1
ATOM 5098 C C . ASP D 2 138 ? 46.695 15.884 35.431 1.00 21.87 148 ASP D C 1
ATOM 5099 O O . ASP D 2 138 ? 47.172 16.143 34.304 1.00 23.75 148 ASP D O 1
ATOM 5104 N N . GLY D 2 139 ? 47.415 15.662 36.535 1.00 21.37 149 GLY D N 1
ATOM 5105 C CA . GLY D 2 139 ? 48.885 15.604 36.570 1.00 21.11 149 GLY D CA 1
ATOM 5106 C C . GLY D 2 139 ? 49.382 14.452 35.709 1.00 21.21 149 GLY D C 1
ATOM 5107 O O . GLY D 2 139 ? 50.348 14.643 34.952 1.00 19.15 149 GLY D O 1
ATOM 5108 N N . LEU D 2 140 ? 48.698 13.304 35.753 1.00 19.54 150 LEU D N 1
ATOM 5109 C CA . LEU D 2 140 ? 49.123 12.117 34.937 1.00 16.96 150 LEU D CA 1
ATOM 5110 C C . LEU D 2 140 ? 48.928 12.440 33.458 1.00 17.69 150 LEU D C 1
ATOM 5111 O O . LEU D 2 140 ? 49.812 12.122 32.654 1.00 18.15 150 LEU D O 1
ATOM 5116 N N . ARG D 2 141 ? 47.782 13.012 33.092 1.00 18.79 151 ARG D N 1
ATOM 5117 C CA . ARG D 2 141 ? 47.416 13.262 31.668 1.00 19.76 151 ARG D CA 1
ATOM 5118 C C . ARG D 2 141 ? 48.327 14.344 31.088 1.00 20.10 151 ARG D C 1
ATOM 5119 O O . ARG D 2 141 ? 48.717 14.214 29.912 1.00 21.10 151 ARG D O 1
ATOM 5127 N N . ALA D 2 142 ? 48.694 15.339 31.894 1.00 21.30 152 ALA D N 1
ATOM 5128 C CA . ALA D 2 142 ? 49.656 16.400 31.490 1.00 22.21 152 ALA D CA 1
ATOM 5129 C C . ALA D 2 142 ? 51.013 15.770 31.174 1.00 22.98 152 ALA D C 1
ATOM 5130 O O . ALA D 2 142 ? 51.621 16.116 30.132 1.00 23.65 152 ALA D O 1
ATOM 5132 N N . TRP D 2 143 ? 51.503 14.944 32.091 1.00 20.24 153 TRP D N 1
ATOM 5133 C CA . TRP D 2 143 ? 52.791 14.239 31.934 1.00 20.62 153 TRP D CA 1
ATOM 5134 C C . TRP D 2 143 ? 52.743 13.361 30.678 1.00 19.60 153 TRP D C 1
ATOM 5135 O O . TRP D 2 143 ? 53.714 13.431 29.912 1.00 21.48 153 TRP D O 1
ATOM 5146 N N . LEU D 2 144 ? 51.687 12.575 30.463 1.00 18.60 154 LEU D N 1
ATOM 5147 C CA . LEU D 2 144 ? 51.544 11.725 29.250 1.00 19.30 154 LEU D CA 1
ATOM 5148 C C . LEU D 2 144 ? 51.536 12.615 28.000 1.00 21.67 154 LEU D C 1
ATOM 5149 O O . LEU D 2 144 ? 52.106 12.196 26.973 1.00 22.28 154 LEU D O 1
ATOM 5154 N N . ASN D 2 145 ? 50.926 13.800 28.065 1.00 22.33 155 ASN D N 1
ATOM 5155 C CA . ASN D 2 145 ? 50.930 14.742 26.902 1.00 27.39 155 ASN D CA 1
ATOM 5156 C C . ASN D 2 145 ? 52.373 15.151 26.556 1.00 25.00 155 ASN D C 1
ATOM 5157 O O . ASN D 2 145 ? 52.708 15.272 25.338 1.00 25.38 155 ASN D O 1
ATOM 5162 N N . GLY D 2 146 ? 53.215 15.339 27.562 1.00 23.75 156 GLY D N 1
ATOM 5163 C CA . GLY D 2 146 ? 54.661 15.547 27.367 1.00 25.96 156 GLY D CA 1
ATOM 5164 C C . GLY D 2 146 ? 55.316 14.410 26.586 1.00 28.05 156 GLY D C 1
ATOM 5165 O O . GLY D 2 146 ? 56.191 14.696 25.711 1.00 28.07 156 GLY D O 1
ATOM 5166 N N . LEU D 2 147 ? 54.956 13.157 26.900 1.00 26.29 157 LEU D N 1
ATOM 5167 C CA . LEU D 2 147 ? 55.533 11.944 26.250 1.00 26.18 157 LEU D CA 1
ATOM 5168 C C . LEU D 2 147 ? 55.084 11.916 24.791 1.00 27.12 157 LEU D C 1
ATOM 5169 O O . LEU D 2 147 ? 55.864 11.436 23.940 1.00 27.29 157 LEU D O 1
ATOM 5174 N N . LEU D 2 148 ? 53.860 12.378 24.526 1.00 31.45 158 LEU D N 1
ATOM 5175 C CA . LEU D 2 148 ? 53.285 12.481 23.153 1.00 32.30 158 LEU D CA 1
ATOM 5176 C C . LEU D 2 148 ? 54.219 13.378 22.331 1.00 33.91 158 LEU D C 1
ATOM 5177 O O . LEU D 2 148 ? 54.666 12.942 21.266 1.00 31.65 158 LEU D O 1
ATOM 5182 N N . ASP D 2 149 ? 54.599 14.520 22.914 1.00 36.82 159 ASP D N 1
ATOM 5183 C CA . ASP D 2 149 ? 55.439 15.596 22.321 1.00 36.90 159 ASP D CA 1
ATOM 5184 C C . ASP D 2 149 ? 56.890 15.149 22.104 1.00 36.76 159 ASP D C 1
ATOM 5185 O O . ASP D 2 149 ? 57.524 15.698 21.177 1.00 39.25 159 ASP D O 1
ATOM 5190 N N . THR D 2 150 ? 57.429 14.246 22.935 1.00 31.40 160 THR D N 1
ATOM 5191 C CA . THR D 2 150 ? 58.829 13.740 22.838 1.00 30.03 160 THR D CA 1
ATOM 5192 C C . THR D 2 150 ? 58.902 12.350 22.167 1.00 27.86 160 THR D C 1
ATOM 5193 O O . THR D 2 150 ? 60.003 11.770 22.156 1.00 29.64 160 THR D O 1
ATOM 5197 N N . GLY D 2 151 ? 57.799 11.850 21.611 1.00 24.70 161 GLY D N 1
ATOM 5198 C CA . GLY D 2 151 ? 57.743 10.651 20.746 1.00 24.26 161 GLY D CA 1
ATOM 5199 C C . GLY D 2 151 ? 57.642 9.333 21.518 1.00 23.51 161 GLY D C 1
ATOM 5200 O O . GLY D 2 151 ? 57.772 8.301 20.879 1.00 22.81 161 GLY D O 1
ATOM 5201 N N . TYR D 2 152 ? 57.420 9.340 22.843 1.00 20.53 162 TYR D N 1
ATOM 5202 C CA . TYR D 2 152 ? 57.312 8.093 23.659 1.00 19.24 162 TYR D CA 1
ATOM 5203 C C . TYR D 2 152 ? 55.918 7.457 23.560 1.00 20.92 162 TYR D C 1
ATOM 5204 O O . TYR D 2 152 ? 55.794 6.240 23.770 1.00 19.97 162 TYR D O 1
ATOM 5213 N N . VAL D 2 153 ? 54.898 8.260 23.257 1.00 20.54 163 VAL D N 1
ATOM 5214 C CA . VAL D 2 153 ? 53.485 7.830 23.105 1.00 21.82 163 VAL D CA 1
ATOM 5215 C C . VAL D 2 153 ? 52.958 8.412 21.792 1.00 22.44 163 VAL D C 1
ATOM 5216 O O . VAL D 2 153 ? 53.215 9.599 21.554 1.00 23.26 163 VAL D O 1
ATOM 5220 N N . SER D 2 154 ? 52.202 7.624 21.034 1.00 22.99 164 SER D N 1
ATOM 5221 C CA . SER D 2 154 ? 51.673 8.042 19.713 1.00 24.74 164 SER D CA 1
ATOM 5222 C C . SER D 2 154 ? 50.311 8.697 19.908 1.00 26.39 164 SER D C 1
ATOM 5223 O O . SER D 2 154 ? 49.611 8.417 20.879 1.00 22.60 164 SER D O 1
ATOM 5226 N N . PRO D 2 155 ? 49.872 9.584 18.994 1.00 28.52 165 PRO D N 1
ATOM 5227 C CA . PRO D 2 155 ? 48.507 10.119 19.049 1.00 29.60 165 PRO D CA 1
ATOM 5228 C C . PRO D 2 155 ? 47.429 9.028 19.068 1.00 27.76 165 PRO D C 1
ATOM 5229 O O . PRO D 2 155 ? 46.414 9.234 19.707 1.00 28.65 165 PRO D O 1
ATOM 5233 N N . THR D 2 156 ? 47.673 7.917 18.369 1.00 29.32 166 THR D N 1
ATOM 5234 C CA . THR D 2 156 ? 46.788 6.733 18.257 1.00 30.68 166 THR D CA 1
ATOM 5235 C C . THR D 2 156 ? 46.596 6.103 19.644 1.00 30.86 166 THR D C 1
ATOM 5236 O O . THR D 2 156 ? 45.444 5.763 19.981 1.00 29.27 166 THR D O 1
ATOM 5240 N N . ALA D 2 157 ? 47.687 5.953 20.398 1.00 27.89 167 ALA D N 1
ATOM 5241 C CA . ALA D 2 157 ? 47.660 5.512 21.808 1.00 28.51 167 ALA D CA 1
ATOM 5242 C C . ALA D 2 157 ? 46.796 6.484 22.625 1.00 27.94 167 ALA D C 1
ATOM 5243 O O . ALA D 2 157 ? 45.924 6.011 23.365 1.00 26.54 167 ALA D O 1
ATOM 5245 N N . MET D 2 158 ? 46.993 7.792 22.499 1.00 27.60 168 MET D N 1
ATOM 5246 C CA . MET D 2 158 ? 46.285 8.762 23.379 1.00 31.31 168 MET D CA 1
ATOM 5247 C C . MET D 2 158 ? 44.791 8.752 23.069 1.00 32.22 168 MET D C 1
ATOM 5248 O O . MET D 2 158 ? 43.988 8.916 24.008 1.00 29.59 168 MET D O 1
ATOM 5253 N N . GLU D 2 159 ? 44.431 8.515 21.808 1.00 31.02 169 GLU D N 1
ATOM 5254 C CA . GLU D 2 159 ? 43.021 8.438 21.352 1.00 33.73 169 GLU D CA 1
ATOM 5255 C C . GLU D 2 159 ? 42.328 7.225 21.970 1.00 32.40 169 GLU D C 1
ATOM 5256 O O . GLU D 2 159 ? 41.132 7.347 22.211 1.00 35.10 169 GLU D O 1
ATOM 5262 N N . ARG D 2 160 ? 43.042 6.117 22.230 1.00 27.90 170 ARG D N 1
ATOM 5263 C CA . ARG D 2 160 ? 42.393 4.820 22.585 1.00 26.99 170 ARG D CA 1
ATOM 5264 C C . ARG D 2 160 ? 41.699 4.942 23.958 1.00 25.10 170 ARG D C 1
ATOM 5265 O O . ARG D 2 160 ? 40.781 4.146 24.222 1.00 28.26 170 ARG D O 1
ATOM 5273 N N . LEU D 2 161 ? 42.140 5.880 24.803 1.00 24.35 171 LEU D N 1
ATOM 5274 C CA . LEU D 2 161 ? 41.602 6.128 26.170 1.00 24.68 171 LEU D CA 1
ATOM 5275 C C . LEU D 2 161 ? 40.593 7.289 26.075 1.00 24.91 171 LEU D C 1
ATOM 5276 O O . LEU D 2 161 ? 41.016 8.408 25.685 1.00 27.58 171 LEU D O 1
ATOM 5281 N N . VAL D 2 162 ? 39.337 7.037 26.424 1.00 21.43 172 VAL D N 1
ATOM 5282 C CA . VAL D 2 162 ? 38.248 8.065 26.447 1.00 23.35 172 VAL D CA 1
ATOM 5283 C C . VAL D 2 162 ? 38.264 8.657 27.846 1.00 24.70 172 VAL D C 1
ATOM 5284 O O . VAL D 2 162 ? 38.381 7.864 28.777 1.00 23.08 172 VAL D O 1
ATOM 5288 N N . VAL D 2 163 ? 38.271 9.983 27.986 1.00 24.33 173 VAL D N 1
ATOM 5289 C CA . VAL D 2 163 ? 38.247 10.646 29.326 1.00 23.56 173 VAL D CA 1
ATOM 5290 C C . VAL D 2 163 ? 36.929 11.414 29.364 1.00 24.42 173 VAL D C 1
ATOM 5291 O O . VAL D 2 163 ? 36.649 12.132 28.384 1.00 23.51 173 VAL D O 1
ATOM 5295 N N . VAL D 2 164 ? 36.100 11.175 30.373 1.00 21.09 174 VAL D N 1
ATOM 5296 C CA . VAL D 2 164 ? 34.859 11.963 30.602 1.00 21.69 174 VAL D CA 1
ATOM 5297 C C . VAL D 2 164 ? 34.894 12.512 32.028 1.00 22.76 174 VAL D C 1
ATOM 5298 O O . VAL D 2 164 ? 35.738 12.057 32.844 1.00 20.94 174 VAL D O 1
ATOM 5302 N N . ASP D 2 165 ? 34.038 13.495 32.314 1.00 24.21 175 ASP D N 1
ATOM 5303 C CA . ASP D 2 165 ? 34.026 14.121 33.659 1.00 23.43 175 ASP D CA 1
ATOM 5304 C C . ASP D 2 165 ? 32.688 13.863 34.347 1.00 22.77 175 ASP D C 1
ATOM 5305 O O . ASP D 2 165 ? 32.496 14.409 35.454 1.00 24.19 175 ASP D O 1
ATOM 5310 N N . ASN D 2 166 ? 31.830 13.000 33.808 1.00 20.89 176 ASN D N 1
ATOM 5311 C CA . ASN D 2 166 ? 30.529 12.681 34.439 1.00 21.98 176 ASN D CA 1
ATOM 5312 C C . ASN D 2 166 ? 30.101 11.249 34.096 1.00 20.84 176 ASN D C 1
ATOM 5313 O O . ASN D 2 166 ? 30.527 10.709 33.049 1.00 23.26 176 ASN D O 1
ATOM 5318 N N . VAL D 2 167 ? 29.226 10.675 34.927 1.00 21.95 177 VAL D N 1
ATOM 5319 C CA . VAL D 2 167 ? 28.764 9.260 34.847 1.00 22.59 177 VAL D CA 1
ATOM 5320 C C . VAL D 2 167 ? 27.915 9.072 33.591 1.00 26.51 177 VAL D C 1
ATOM 5321 O O . VAL D 2 167 ? 27.976 7.979 32.980 1.00 24.88 177 VAL D O 1
ATOM 5325 N N . LYS D 2 168 ? 27.081 10.051 33.236 1.00 25.97 178 LYS D N 1
ATOM 5326 C CA . LYS D 2 168 ? 26.180 9.860 32.075 1.00 29.39 178 LYS D CA 1
ATOM 5327 C C . LYS D 2 168 ? 27.031 9.646 30.816 1.00 25.35 178 LYS D C 1
ATOM 5328 O O . LYS D 2 168 ? 26.737 8.697 30.096 1.00 26.03 178 LYS D O 1
ATOM 5334 N N . ASP D 2 169 ? 28.028 10.504 30.565 1.00 24.51 179 ASP D N 1
ATOM 5335 C CA . ASP D 2 169 ? 28.959 10.394 29.413 1.00 25.39 179 ASP D CA 1
ATOM 5336 C C . ASP D 2 169 ? 29.772 9.090 29.527 1.00 26.43 179 ASP D C 1
ATOM 5337 O O . ASP D 2 169 ? 30.017 8.462 28.473 1.00 28.27 179 ASP D O 1
ATOM 5342 N N . ALA D 2 170 ? 30.105 8.645 30.750 1.00 23.27 180 ALA D N 1
ATOM 5343 C CA . ALA D 2 170 ? 30.825 7.364 30.946 1.00 24.16 180 ALA D CA 1
ATOM 5344 C C . ALA D 2 170 ? 29.981 6.221 30.382 1.00 23.50 180 ALA D C 1
ATOM 5345 O O . ALA D 2 170 ? 30.500 5.471 29.562 1.00 24.21 180 ALA D O 1
ATOM 5347 N N . LEU D 2 171 ? 28.722 6.068 30.798 1.00 25.43 181 LEU D N 1
ATOM 5348 C CA . LEU D 2 171 ? 27.927 4.881 30.375 1.00 26.79 181 LEU D CA 1
ATOM 5349 C C . LEU D 2 171 ? 27.604 4.952 28.884 1.00 26.80 181 LEU D C 1
ATOM 5350 O O . LEU D 2 171 ? 27.518 3.878 28.264 1.00 24.49 181 LEU D O 1
ATOM 5355 N N . ARG D 2 172 ? 27.491 6.143 28.292 1.00 28.14 182 ARG D N 1
ATOM 5356 C CA . ARG D 2 172 ? 27.249 6.228 26.820 1.00 28.64 182 ARG D CA 1
ATOM 5357 C C . ARG D 2 172 ? 28.487 5.735 26.068 1.00 27.80 182 ARG D C 1
ATOM 5358 O O . ARG D 2 172 ? 28.335 5.111 25.034 1.00 25.10 182 ARG D O 1
ATOM 5366 N N . ALA D 2 173 ? 29.677 5.992 26.597 1.00 27.06 183 ALA D N 1
ATOM 5367 C CA . ALA D 2 173 ? 30.953 5.583 25.970 1.00 27.11 183 ALA D CA 1
ATOM 5368 C C . ALA D 2 173 ? 31.125 4.058 26.110 1.00 25.88 183 ALA D C 1
ATOM 5369 O O . ALA D 2 173 ? 31.803 3.461 25.257 1.00 26.06 183 ALA D O 1
ATOM 5371 N N . CYS D 2 174 ? 30.563 3.442 27.154 1.00 22.81 184 CYS D N 1
ATOM 5372 C CA . CYS D 2 174 ? 30.680 1.984 27.419 1.00 23.49 184 CYS D CA 1
ATOM 5373 C C . CYS D 2 174 ? 29.527 1.192 26.817 1.00 22.85 184 CYS D C 1
ATOM 5374 O O . CYS D 2 174 ? 29.599 -0.035 26.882 1.00 22.76 184 CYS D O 1
ATOM 5377 N N . ALA D 2 175 ? 28.469 1.861 26.345 1.00 23.70 185 ALA D N 1
ATOM 5378 C CA . ALA D 2 175 ? 27.197 1.186 26.001 1.00 23.74 185 ALA D CA 1
ATOM 5379 C C . ALA D 2 175 ? 27.419 0.298 24.781 1.00 22.97 185 ALA D C 1
ATOM 5380 O O . ALA D 2 175 ? 28.243 0.614 23.928 1.00 26.80 185 ALA D O 1
ATOM 5382 N N . PRO D 2 176 ? 26.672 -0.817 24.636 1.00 25.86 186 PRO D N 1
ATOM 5383 C CA . PRO D 2 176 ? 26.697 -1.583 23.397 1.00 25.29 186 PRO D CA 1
ATOM 5384 C C . PRO D 2 176 ? 26.292 -0.756 22.163 1.00 30.21 186 PRO D C 1
ATOM 5385 O O . PRO D 2 176 ? 25.740 0.332 22.285 1.00 28.66 186 PRO D O 1
ATOM 5389 N N . SER D 2 177 ? 26.606 -1.300 20.988 1.00 29.63 187 SER D N 1
ATOM 5390 C CA . SER D 2 177 ? 26.248 -0.757 19.648 1.00 34.40 187 SER D CA 1
ATOM 5391 C C . SER D 2 177 ? 24.724 -0.715 19.420 1.00 36.89 187 SER D C 1
ATOM 5392 O O . SER D 2 177 ? 23.921 -1.417 20.041 1.00 32.60 187 SER D O 1
#

InterPro domains:
  IPR005269 Cytokinin riboside 5'-monophosphate phosphoribohydrolase LOG [TIGR00730] (11-186)
  IPR031100 LOG family [PF03641] (54-183)

Nearest PDB structures (foldseek):
  7w2i-assembly1_D  TM=1.006E+00  e=7.053E-38  Mycobacterium tuberculosis
  3sbx-assembly1_A  TM=9.844E-01  e=3.670E-29  Mycobacterium marinum M
  3qua-assembly1_B  TM=9.922E-01  e=7.282E-28  Mycolicibacterium smegmatis MC2 155
  5zbj-assembly1_A-2  TM=9.467E-01  e=6.188E-18  Pseudomonas aeruginosa PAO1
  5its-assembly2_C  TM=9.537E-01  e=6.009E-17  Corynebacterium glutamicum ATCC 13032

Secondary structure (DSSP, 8-state):
----SS-EEEEE--SS---HHHHHHHHHHHHHHHHTTPEEEE--B-SHHHHHHHHHHHHTT--EEEEEEHHHHTTT-B-TT-SEEEEESSHHHHHHHHHHH-SEEEE-S--HHHHHHHHHHHHHHHHTS----EEEE-SS-TTHHHHHHHHHHHHTTSS-HHHHHHSEEESSHHHHHHHHS--/-EEEEE--SS---HHHHHHHHHHHHHHHHTTPEEEE--B-SHHHHHHHHHHHHTT--EEEEEEHHHHTTT-B-TT-SEEEEESSHHHHHHHHHHH-SEEEE-S--HHHHHHHHHHHHHHHTTS----EEEE-SS-TTHHHHHHHHHHHHTTSS-HHHHHTSEEESSHHHHHHHHS--/-EEEEE--SS---HHHHHHHHHHHHHHHHTTPEEEE--B-SHHHHHHHHHHHHTT--EEEEEEHHHHTTT-B-TT-SEEEEESSHHHHHHHHHHH-SEEEE-S--HHHHHHHHHHHHHHHHTS----EEEE-TT-TTHHHHHHHHHHHHTTSS-HHHHHHEEEESSHHHHHHHHS--/-EEEEE--SS---HHHHHHHHHHHHHHHHTTPEEEE--B-SHHHHHHHHHHHHTT--EEEEEEHHHHHTT-B-TT-SEEEEESSHHHHHHHHHHH-SEEEE-S--HHHHHHHHHHHHHHHHTS----EEEE-SS-TTHHHHHHHHHHHHTTSS-HHHHHHSEEESSHHHHHHHHS--

B-factor: mean 20.95, std 9.28, range [5.69, 73.52]

Solvent-accessible surface area: 30303 Å² total; per-residue (Å²): 220,134,131,107,63,72,50,16,0,0,1,12,8,2,40,73,12,103,73,69,86,0,58,119,8,0,35,96,0,0,34,30,0,10,65,103,16,11,18,1,0,0,5,0,0,95,36,12,0,10,9,17,0,0,62,16,0,59,90,67,73,12,120,0,0,0,0,0,0,76,22,16,49,157,109,150,26,7,9,152,104,15,57,59,58,50,86,7,85,41,8,67,48,11,16,53,53,0,44,90,97,2,43,0,1,0,0,0,0,0,7,8,33,6,0,1,16,0,0,26,7,0,4,22,5,76,37,49,56,20,132,44,32,0,0,2,0,12,63,84,25,17,0,86,30,0,103,71,24,4,71,34,7,49,85,68,16,20,4,6,65,90,1,56,136,47,18,58,44,27,92,52,9,170,48,0,6,162,37,0,28,56,179,107,17,0,0,1,10,6,1,57,48,14,94,72,66,92,0,54,117,7,0,35,96,0,0,35,28,0,10,67,106,68,22,28,0,0,0,4,0,1,92,49,12,0,23,7,24,0,0,61,18,0,57,90,71,71,12,141,0,0,0,0,1,0,30,38,15,0,23,129,121,46,5,8,99,102,15,56,66,51,37,55,7,88,42,8,80,49,12,14,35,52,0,16,96,96,2,46,0,0,0,0,0,0,0,7,7,33,5,0,2,16,0,0,22,5,2,5,10,5,53,19,59,70,20,135,50,35,1,0,1,0,11,60,86,25,17,0,76,30,1,79,67,24,3,78,36,10,59,125,66,38,21,6,36,84,93,1,40,140,43,20,60,53,25,88,51,10,139,62,0,8,149,34,0,21,77,172,106,17,0,0,1,10,7,3,50,85,54,95,112,15,102,6,1,33,9,0,2,94,0,0,33,28,0,8,67,122,66,19,30,0,0,0,4,0,1,78,40,2,0,22,4,0,0,0,32,9,1,56,84,71,72,10,129,0,0,0,0,2,5,75,111,37,49,163,146,144,55,7,10,172,89,16,55,59,64,42,72,7,96,46,78,171,50,12,39,99,47,0,54,99,93,2,45,0,0,0,0,0,4,10,41,130,44,6,54,49,18,0,74,58,8,13,72,49,5,83,130,51,96,21,132,46,32,0,0,0,0,11,59,120,23,87,6,82,56,44,80,66,153,8,68,33,40,55,121,94,68,174,26,35,84,86,7,37,134,47,13,59,47,23,96,50,9,168,60,0,10,190,32,0,24,77,172,105,14,0,0,1,10,8,3,54,86,52,99,113,83,96,5,60,124,7,0,32,86,0,0,33,30,0,9,65,115,68,17,28,0,0,0,4,0,1,92,45,11,0,22,11,17,0,0,64,16,1,62,91,70,72,10,126,0,0,0,0,1,4,79,105,35,34,154,141,144,62,6,10,129,107,13,57,56,51,48,74,4,102,46,82,175,63,15,40,96,36,0,56,99,87,2,49,0,1,0,0,0,2,11,42,129,45,5,55,52,19,1,75,58,9,15,72,52,4,88,127,52,101,20,106,44,35,0,0,0,0,10,61,98,24,82,6,86,55,42,85,64,151,9,68,33,40,56,122,97,67,176,29,36,87,86,6,44,136,49,16,61,48,22,92,55,14,154,51,0,6,145,34,0,29,60,62

Radius of gyration: 28.86 Å; Cα contacts (8 Å, |Δi|>4): 1525; chains: 4; bounding box: 81×68×75 Å

Foldseek 3Di:
DQDAAPFEEEEQEAQDDAPPVQLVQLLVLLLVCLVNNYAYEYQQFCHTSRVSSQVSVVVNVHAYAHQHEPVVVVVVGGDPPHNHYHYHPDPVVSLVVSVVVHQAYEQEDYDDRSVVSLVVVLVCVLVPVDLQAAEYAAQDCSCVVVVVVVVVCCVVVVADPSSVVRYHYYHHNVVRCVRRDDD/DEEEEQEAQEDAPPVLLVQLLVLLLVCLVVQYEYEYQQFCHTSRVSSPVSVVVNVHAYEHQHEVVVVVVVGGDPPHNHYHYHPDPVVSLVVSVVVHQAYEQEYYPDRSVVSLVVVLVCQLVPVDLQAAEYAAQDCSCVVVVVVVVVCCVVVVDDPSSNVSHHYYHDSVVRVVRRDDD/DEEEEQEALDDAPVVLLVQLLVQLLVCLVVLYAYEYQQFCHTSRVSSPVNVVVNVHAYEHQHEPVVVVVVGGDPPHNHYHYHPDPVVSLVVSVVVHQAYEQEYYPDRSVVSLVVVLVCQLVPVDLQQAEYAAQPCSCVVVLVVVVVCCVVVNADPSSNVSYHYHHDNVVRVVRRDDD/DEEEEQEALADAPVVLLVQLLVLLLVCLVVVYAYEYQQFCGTSRVSNVVSVVVNVHQYEHEYEVVCVVVVGGDPPHNHYHYHPDVVVSLVVSVVVHQAYEQEDYDPRSVVSLCVVLVCVLVPVDLRQAEYAAQDCSCVVVLVVVVVCCVVVNADPSSVVRYHYHHHSVVVCVRRDDD